Protein AF-0000000078663265 (afdb_homodimer)

Radius of gyration: 20.55 Å; Cα contacts (8 Å, |Δi|>4): 655; chains: 2; bounding box: 45×53×50 Å

Foldseek 3Di:
DKEKEEDLLDLLSLLLQLLCVVLVHDYYYDYEADVRHDDPVRCVLPVVRDDIWMDDPPDIDDDSLVSQVVCCVPRNVVQADPDPVLRVQLVVLVVVLVVLCVLQVQLLCCCQVVVDACVDPSNVRSLVSNQVVVLVVLVVLVVAVASSGPDHHSSRRSVLLVLLVNVPGRYDHDDRPSSVNSNVVQCVDPSCVVRRNDRSD/DKEKEEDLLDLLSLLLQLLCVVLVHDYHYDYEADVRHDDPVRCVLPVVRDDIWMDDPVDIDDDSLVSQVVCCVPRNVVQADPDPVLRVQLVVLVVVLVVLCVLQVQLLCCCQVVVDACVDPSNVRSLVSNQVVVLVVLVVLVVAVASSGPDHHSSRRSVLLVLLVNVPGRYDHDDRPSSVNSNVVQCVDPSCVVRRNDRSD

Secondary structure (DSSP, 8-state):
-EEEES-TTSHHHHHHHHHHHHTT--EEEE--SGGG---HHHHHH-TT--S-EEEETTEEEE-HHHHHHHHHHHH-GGGS-SSHHHHHHHHHHHHHHHHHHHHHHHHHIIIIIH---TTSHHHHHHHHHHHHHHHHHHHHHTT-SBTTBSS--GGGHHHHHHHHHHHHSSS-----HHHHHHHHHHHTSHHHHHHTSS---/-EEEES-TTSHHHHHHHHHHHHTT--EEEE--SGGG---HHHHHH-TT--S-EEEETTEEEE-HHHHHHHHHHHH-GGGS-SSHHHHHHHHHHHHHHHHHHHHHHHHHIIIIIH---TTSHHHHHHHHHHHHHHHHHHHHHTT-SBTTBSS--GGGHHHHHHHHHHHHSSS-----HHHHHHHHHHHTSHHHHHHTSS---

pLDDT: mean 98.06, std 1.25, range [90.88, 98.94]

Sequence (402 aa):
MITLWGRLNSHNVKKVAWALIEMDLPHQRRDIGGQFGYTTDYLAKNPNRMVPMIEEGELALWESNAILRYLADRHAPAFRSDDPVVRAQGDKWMDWQFHFADAQRDAFLGCVRHGKDASDPAVATSATAAAGMMAILDEELARRPWLSGDRFGIADIPMGVYAHTYHSLPIERPDLPHLADWYARLRTRPGYASQVMIPLIMITLWGRLNSHNVKKVAWALIEMDLPHQRRDIGGQFGYTTDYLAKNPNRMVPMIEEGELALWESNAILRYLADRHAPAFRSDDPVVRAQGDKWMDWQFHFADAQRDAFLGCVRHGKDASDPAVATSATAAAGMMAILDEELARRPWLSGDRFGIADIPMGVYAHTYHSLPIERPDLPHLADWYARLRTRPGYASQVMIPLI

Nearest PDB structures (foldseek):
  6nv6-assembly4_D  TM=9.243E-01  e=5.736E-18  Xanthomonas citri pv. citri str. 306
  6nxv-assembly3_C  TM=9.144E-01  e=7.898E-18  Xanthomonas citri pv. citri str. 306
  7dw2-assembly1_A  TM=8.021E-01  e=1.158E-08  Salix babylonica
  5g5e-assembly1_A  TM=7.708E-01  e=3.989E-09  Mangifera indica
  1oyj-assembly2_D  TM=8.345E-01  e=4.390E-08  Oryza sativa

Organism: Novosphingobium aromaticivorans (strain ATCC 700278 / DSM 12444 / CCUG 56034 / CIP 105152 / NBRC 16084 / F199) (NCBI:txid279238)

Structure (mmCIF, N/CA/C/O backbone):
data_AF-0000000078663265-model_v1
#
loop_
_entity.id
_entity.type
_entity.pdbx_description
1 polymer 'Glutathione S-transferase-like protein'
#
loop_
_atom_site.group_PDB
_atom_site.id
_atom_site.type_symbol
_atom_site.label_atom_id
_atom_site.label_alt_id
_atom_site.label_comp_id
_atom_site.label_asym_id
_atom_site.label_entity_id
_atom_site.label_seq_id
_atom_site.pdbx_PDB_ins_code
_atom_site.Cartn_x
_atom_site.Cartn_y
_atom_site.Cartn_z
_atom_site.occupancy
_atom_site.B_iso_or_equiv
_atom_site.auth_seq_id
_atom_site.auth_comp_id
_atom_site.auth_asym_id
_atom_site.auth_atom_id
_atom_site.pdbx_PDB_model_num
ATOM 1 N N . MET A 1 1 ? -18.688 -0.278 -19.547 1 93.25 1 MET A N 1
ATOM 2 C CA . MET A 1 1 ? -17.656 -1.245 -19.906 1 93.25 1 MET A CA 1
ATOM 3 C C . MET A 1 1 ? -16.312 -0.883 -19.25 1 93.25 1 MET A C 1
ATOM 5 O O . MET A 1 1 ? -15.961 0.293 -19.172 1 93.25 1 MET A O 1
ATOM 9 N N . ILE A 1 2 ? -15.625 -1.828 -18.672 1 98.69 2 ILE A N 1
ATOM 10 C CA . ILE A 1 2 ? -14.352 -1.598 -18 1 98.69 2 ILE A CA 1
ATOM 11 C C . ILE A 1 2 ? -13.203 -1.732 -19 1 98.69 2 ILE A C 1
ATOM 13 O O . ILE A 1 2 ? -13.164 -2.688 -19.781 1 98.69 2 ILE A O 1
ATOM 17 N N . THR A 1 3 ? -12.328 -0.708 -19.016 1 98.88 3 THR A N 1
ATOM 18 C CA . THR A 1 3 ? -11.07 -0.782 -19.75 1 98.88 3 THR A CA 1
ATOM 19 C C . THR A 1 3 ? -9.891 -0.881 -18.797 1 98.88 3 THR A C 1
ATOM 21 O O . THR A 1 3 ? -9.75 -0.053 -17.891 1 98.88 3 THR A O 1
ATOM 24 N N . LEU A 1 4 ? -9.109 -1.906 -18.969 1 98.94 4 LEU A N 1
ATOM 25 C CA . LEU A 1 4 ? -7.863 -2.066 -18.219 1 98.94 4 LEU A CA 1
ATOM 26 C C . LEU A 1 4 ? -6.668 -1.645 -19.062 1 98.94 4 LEU A C 1
ATOM 28 O O . LEU A 1 4 ? -6.402 -2.24 -20.109 1 98.94 4 LEU A O 1
ATOM 32 N N . TRP A 1 5 ? -5.957 -0.639 -18.609 1 98.94 5 TRP A N 1
ATOM 33 C CA . TRP A 1 5 ? -4.766 -0.152 -19.281 1 98.94 5 TRP A CA 1
ATOM 34 C C . TRP A 1 5 ? -3.502 -0.721 -18.641 1 98.94 5 TRP A C 1
ATOM 36 O O . TRP A 1 5 ? -3.293 -0.581 -17.438 1 98.94 5 TRP A O 1
ATOM 46 N N . GLY A 1 6 ? -2.654 -1.387 -19.453 1 98.75 6 GLY A N 1
ATOM 47 C CA . GLY A 1 6 ? -1.361 -1.847 -18.969 1 98.75 6 GLY A CA 1
ATOM 48 C C . GLY A 1 6 ? -0.852 -3.07 -19.719 1 98.75 6 GLY A C 1
ATOM 49 O O . GLY A 1 6 ? -1.641 -3.908 -20.156 1 98.75 6 GLY A O 1
ATOM 50 N N . ARG A 1 7 ? 0.426 -3.158 -19.797 1 98.44 7 ARG A N 1
ATOM 51 C CA . ARG A 1 7 ? 1.07 -4.355 -20.328 1 98.44 7 ARG A CA 1
ATOM 52 C C . ARG A 1 7 ? 0.958 -5.52 -19.359 1 98.44 7 ARG A C 1
ATOM 54 O O . ARG A 1 7 ? 1.207 -5.355 -18.156 1 98.44 7 ARG A O 1
ATOM 61 N N . LEU A 1 8 ? 0.686 -6.699 -19.828 1 98.12 8 LEU A N 1
ATOM 62 C CA . LEU A 1 8 ? 0.284 -7.809 -18.969 1 98.12 8 LEU A CA 1
ATOM 63 C C . LEU A 1 8 ? 1.487 -8.391 -18.234 1 98.12 8 LEU A C 1
ATOM 65 O O . LEU A 1 8 ? 1.328 -9.109 -17.25 1 98.12 8 LEU A O 1
ATOM 69 N N . ASN A 1 9 ? 2.729 -8.164 -18.656 1 97 9 ASN A N 1
ATOM 70 C CA . ASN A 1 9 ? 3.881 -8.695 -17.938 1 97 9 ASN A CA 1
ATOM 71 C C . ASN A 1 9 ? 4.215 -7.859 -16.703 1 97 9 ASN A C 1
ATOM 73 O O . ASN A 1 9 ? 5.246 -8.07 -16.062 1 97 9 ASN A O 1
ATOM 77 N N . SER A 1 10 ? 3.373 -6.891 -16.438 1 98 10 SER A N 1
ATOM 78 C CA . SER A 1 10 ? 3.453 -6.121 -15.195 1 98 10 SER A CA 1
ATOM 79 C C . SER A 1 10 ? 2.75 -6.844 -14.055 1 98 10 SER A C 1
ATOM 81 O O . SER A 1 10 ? 1.592 -7.246 -14.188 1 98 10 SER A O 1
ATOM 83 N N . HIS A 1 11 ? 3.42 -6.98 -12.93 1 98.69 11 HIS A N 1
ATOM 84 C CA . HIS A 1 11 ? 2.799 -7.582 -11.75 1 98.69 11 HIS A CA 1
ATOM 85 C C . HIS A 1 11 ? 1.485 -6.891 -11.406 1 98.69 11 HIS A C 1
ATOM 87 O O . HIS A 1 11 ? 0.481 -7.555 -11.133 1 98.69 11 HIS A O 1
ATOM 93 N N . ASN A 1 12 ? 1.512 -5.57 -11.484 1 98.81 12 ASN A N 1
ATOM 94 C CA . ASN A 1 12 ? 0.362 -4.797 -11.023 1 98.81 12 ASN A CA 1
ATOM 95 C C . ASN A 1 12 ? -0.788 -4.852 -12.023 1 98.81 12 ASN A C 1
ATOM 97 O O . ASN A 1 12 ? -1.957 -4.785 -11.641 1 98.81 12 ASN A O 1
ATOM 101 N N . VAL A 1 13 ? -0.476 -5 -13.266 1 98.94 13 VAL A N 1
ATOM 102 C CA . VAL A 1 13 ? -1.523 -5.203 -14.266 1 98.94 13 VAL A CA 1
ATOM 103 C C . VAL A 1 13 ? -2.113 -6.602 -14.117 1 98.94 13 VAL A C 1
ATOM 105 O O . VAL A 1 13 ? -3.328 -6.785 -14.219 1 98.94 13 VAL A O 1
ATOM 108 N N . LYS A 1 14 ? -1.309 -7.605 -13.836 1 98.94 14 LYS A N 1
ATOM 109 C CA . LYS A 1 14 ? -1.768 -8.977 -13.641 1 98.94 14 LYS A CA 1
ATOM 110 C C . LYS A 1 14 ? -2.799 -9.055 -12.516 1 98.94 14 LYS A C 1
ATOM 112 O O . LYS A 1 14 ? -3.768 -9.812 -12.609 1 98.94 14 LYS A O 1
ATOM 117 N N . LYS A 1 15 ? -2.605 -8.305 -11.438 1 98.94 15 LYS A N 1
ATOM 118 C CA . LYS A 1 15 ? -3.562 -8.297 -10.336 1 98.94 15 LYS A CA 1
ATOM 119 C C . LYS A 1 15 ? -4.973 -8 -10.844 1 98.94 15 LYS A C 1
ATOM 121 O O . LYS A 1 15 ? -5.91 -8.75 -10.555 1 98.94 15 LYS A O 1
ATOM 126 N N . VAL A 1 16 ? -5.051 -6.949 -11.586 1 98.94 16 VAL A N 1
ATOM 127 C CA . VAL A 1 16 ? -6.352 -6.441 -12.016 1 98.94 16 VAL A CA 1
ATOM 128 C C . VAL A 1 16 ? -6.922 -7.34 -13.109 1 98.94 16 VAL A C 1
ATOM 130 O O . VAL A 1 16 ? -8.109 -7.68 -13.086 1 98.94 16 VAL A O 1
ATOM 133 N N . ALA A 1 17 ? -6.078 -7.734 -14.023 1 98.94 17 ALA A N 1
ATOM 134 C CA . ALA A 1 17 ? -6.516 -8.617 -15.102 1 98.94 17 ALA A CA 1
ATOM 135 C C . ALA A 1 17 ? -7.082 -9.922 -14.547 1 98.94 17 ALA A C 1
ATOM 137 O O . ALA A 1 17 ? -8.141 -10.383 -14.977 1 98.94 17 ALA A O 1
ATOM 138 N N . TRP A 1 18 ? -6.359 -10.516 -13.609 1 98.94 18 TRP A N 1
ATOM 139 C CA . TRP A 1 18 ? -6.801 -11.742 -12.961 1 98.94 18 TRP A CA 1
ATOM 140 C C . TRP A 1 18 ? -8.117 -11.531 -12.219 1 98.94 18 TRP A C 1
ATOM 142 O O . TRP A 1 18 ? -9.055 -12.312 -12.367 1 98.94 18 TRP A O 1
ATOM 152 N N . ALA A 1 19 ? -8.258 -10.445 -11.477 1 98.94 19 ALA A N 1
ATOM 153 C CA . ALA A 1 19 ? -9.453 -10.133 -10.695 1 98.94 19 ALA A CA 1
ATOM 154 C C . ALA A 1 19 ? -10.68 -10.023 -11.594 1 98.94 19 ALA A C 1
ATOM 156 O O . ALA A 1 19 ? -11.766 -10.5 -11.242 1 98.94 19 ALA A O 1
ATOM 157 N N . LEU A 1 20 ? -10.5 -9.375 -12.711 1 98.94 20 LEU A N 1
ATOM 158 C CA . LEU A 1 20 ? -11.617 -9.156 -13.617 1 98.94 20 LEU A CA 1
ATOM 159 C C . LEU A 1 20 ? -12.18 -10.484 -14.117 1 98.94 20 LEU A C 1
ATOM 161 O O . LEU A 1 20 ? -13.391 -10.625 -14.281 1 98.94 20 LEU A O 1
ATOM 165 N N . ILE A 1 21 ? -11.297 -11.43 -14.336 1 98.88 21 ILE A N 1
ATOM 166 C CA . ILE A 1 21 ? -11.742 -12.75 -14.766 1 98.88 21 ILE A CA 1
ATOM 167 C C . ILE A 1 21 ? -12.445 -13.461 -13.609 1 98.88 21 ILE A C 1
ATOM 169 O O . ILE A 1 21 ? -13.547 -13.992 -13.781 1 98.88 21 ILE A O 1
ATOM 173 N N . GLU A 1 22 ? -11.828 -13.469 -12.414 1 98.88 22 GLU A N 1
ATOM 174 C CA . GLU A 1 22 ? -12.422 -14.102 -11.242 1 98.88 22 GLU A CA 1
ATOM 175 C C . GLU A 1 22 ? -13.828 -13.57 -10.977 1 98.88 22 GLU A C 1
ATOM 177 O O . GLU A 1 22 ? -14.719 -14.32 -10.562 1 98.88 22 GLU A O 1
ATOM 182 N N . MET A 1 23 ? -14 -12.289 -11.242 1 98.75 23 MET A N 1
ATOM 183 C CA . MET A 1 23 ? -15.25 -11.609 -10.898 1 98.75 23 MET A CA 1
ATOM 184 C C . MET A 1 23 ? -16.234 -11.656 -12.062 1 98.75 23 MET A C 1
ATOM 186 O O . MET A 1 23 ? -17.328 -11.109 -11.977 1 98.75 23 MET A O 1
ATOM 190 N N . ASP A 1 24 ? -15.844 -12.266 -13.156 1 98.44 24 ASP A N 1
ATOM 191 C CA . AS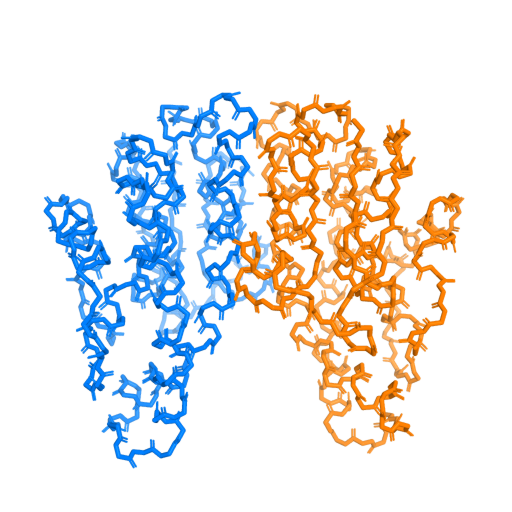P A 1 24 ? -16.656 -12.383 -14.359 1 98.44 24 ASP A CA 1
ATOM 192 C C . ASP A 1 24 ? -17.141 -11.016 -14.844 1 98.44 24 ASP A C 1
ATOM 194 O O . ASP A 1 24 ? -18.328 -10.82 -15.094 1 98.44 24 ASP A O 1
ATOM 198 N N . LEU A 1 25 ? -16.25 -10.078 -14.883 1 98.69 25 LEU A N 1
ATOM 199 C CA . LEU A 1 25 ? -16.562 -8.727 -15.336 1 98.69 25 LEU A CA 1
ATOM 200 C C . LEU A 1 25 ? -16.094 -8.508 -16.766 1 98.69 25 LEU A C 1
ATOM 202 O O . LEU A 1 25 ? -14.898 -8.594 -17.062 1 98.69 25 LEU A O 1
ATOM 206 N N . PRO A 1 26 ? -17.047 -8.273 -17.672 1 98.44 26 PRO A N 1
ATOM 207 C CA . PRO A 1 26 ? -16.625 -7.941 -19.031 1 98.44 26 PRO A CA 1
ATOM 208 C C . PRO A 1 26 ? -15.672 -6.746 -19.078 1 98.44 26 PRO A C 1
ATOM 210 O O . PRO A 1 26 ? -15.883 -5.758 -18.375 1 98.44 26 PRO A O 1
ATOM 213 N N . HIS A 1 27 ? -14.594 -6.895 -19.875 1 98.75 27 HIS A N 1
ATOM 214 C CA . HIS A 1 27 ? -13.586 -5.844 -19.953 1 98.75 27 HIS A CA 1
ATOM 215 C C . HIS A 1 27 ? -12.766 -5.949 -21.234 1 98.75 27 HIS A C 1
ATOM 217 O O . HIS A 1 27 ? -12.812 -6.973 -21.922 1 98.75 27 HIS A O 1
ATOM 223 N N . GLN A 1 28 ? -12.156 -4.895 -21.516 1 98.5 28 GLN A N 1
ATOM 224 C CA . GLN A 1 28 ? -11.117 -4.871 -22.531 1 98.5 28 GLN A CA 1
ATOM 225 C C . GLN A 1 28 ? -9.781 -4.414 -21.953 1 98.5 28 GLN A C 1
ATOM 227 O O . GLN A 1 28 ? -9.734 -3.521 -21.109 1 98.5 28 GLN A O 1
ATOM 232 N N . ARG A 1 29 ? -8.75 -5.008 -22.453 1 98.5 29 ARG A N 1
ATOM 233 C CA . ARG A 1 29 ? -7.418 -4.582 -22.031 1 98.5 29 ARG A CA 1
ATOM 234 C C . ARG A 1 29 ? -6.684 -3.881 -23.172 1 98.5 29 ARG A C 1
ATOM 236 O O . ARG A 1 29 ? -6.723 -4.336 -24.312 1 98.5 29 ARG A O 1
ATOM 243 N N . ARG A 1 30 ? -6.035 -2.791 -22.828 1 98.62 30 ARG A N 1
ATOM 244 C CA . ARG A 1 30 ? -5.211 -2.039 -23.781 1 98.62 30 ARG A CA 1
ATOM 245 C C . ARG A 1 30 ? -3.775 -1.925 -23.266 1 98.62 30 ARG A C 1
ATOM 247 O O . ARG A 1 30 ? -3.539 -1.465 -22.156 1 98.62 30 ARG A O 1
ATOM 254 N N . ASP A 1 31 ? -2.848 -2.271 -24.203 1 98.56 31 ASP A N 1
ATOM 255 C CA . ASP A 1 31 ? -1.438 -2.238 -23.812 1 98.56 31 ASP A CA 1
ATOM 256 C C . ASP A 1 31 ? -0.916 -0.805 -23.766 1 98.56 31 ASP A C 1
ATOM 258 O O . ASP A 1 31 ? -1.12 -0.031 -24.703 1 98.56 31 ASP A O 1
ATOM 262 N N . ILE A 1 32 ? -0.205 -0.482 -22.734 1 98.62 32 ILE A N 1
ATOM 263 C CA . ILE A 1 32 ? 0.499 0.782 -22.562 1 98.62 32 ILE A CA 1
ATOM 264 C C . ILE A 1 32 ? 1.641 0.6 -21.562 1 98.62 32 ILE A C 1
ATOM 266 O O . ILE A 1 32 ? 1.706 -0.415 -20.859 1 98.62 32 ILE A O 1
ATOM 270 N N . GLY A 1 33 ? 2.66 1.493 -21.656 1 97.62 33 GLY A N 1
ATOM 271 C CA . GLY A 1 33 ? 3.807 1.422 -20.766 1 97.62 33 GLY A CA 1
ATOM 272 C C . GLY A 1 33 ? 4.922 0.544 -21.297 1 97.62 33 GLY A C 1
ATOM 273 O O . GLY A 1 33 ? 4.684 -0.346 -22.109 1 97.62 33 GLY A O 1
ATOM 274 N N . GLY A 1 34 ? 6.07 0.699 -20.719 1 95.75 34 GLY A N 1
ATOM 275 C CA . GLY A 1 34 ? 7.207 -0.057 -21.219 1 95.75 34 GLY A CA 1
ATOM 276 C C . GLY A 1 34 ? 7.441 0.122 -22.703 1 95.75 34 GLY A C 1
ATOM 277 O O . GLY A 1 34 ? 7.535 1.251 -23.188 1 95.75 34 GLY A O 1
ATOM 278 N N . GLN A 1 35 ? 7.402 -0.965 -23.359 1 95.81 35 GLN A N 1
ATOM 279 C CA . GLN A 1 35 ? 7.707 -0.95 -24.797 1 95.81 35 GLN A CA 1
ATOM 280 C C . GLN A 1 35 ? 6.609 -0.246 -25.578 1 95.81 35 GLN A C 1
ATOM 282 O O . GLN A 1 35 ? 6.828 0.181 -26.719 1 95.81 35 GLN A O 1
ATOM 287 N N . PHE A 1 36 ? 5.473 -0.062 -25 1 98.12 36 PHE A N 1
ATOM 288 C CA . PHE A 1 36 ? 4.332 0.497 -25.719 1 98.12 36 PHE A CA 1
ATOM 289 C C . PHE A 1 36 ? 4.281 2.012 -25.562 1 98.12 36 PHE A C 1
ATOM 291 O O . PHE A 1 36 ? 3.533 2.691 -26.266 1 98.12 36 PHE A O 1
ATOM 298 N N . GLY A 1 37 ? 5.074 2.514 -24.609 1 98.12 37 GLY A N 1
ATOM 299 C CA . GLY A 1 37 ? 5.07 3.945 -24.344 1 98.12 37 GLY A CA 1
ATOM 300 C C . GLY A 1 37 ? 3.805 4.426 -23.672 1 98.12 37 GLY A C 1
ATOM 301 O O . GLY A 1 37 ? 3.01 3.619 -23.188 1 98.12 37 GLY A O 1
ATOM 302 N N . TYR A 1 38 ? 3.684 5.754 -23.5 1 98.31 38 TYR A N 1
ATOM 303 C CA . TYR A 1 38 ? 2.525 6.418 -22.922 1 98.31 38 TYR A CA 1
ATOM 304 C C . TYR A 1 38 ? 1.972 7.484 -23.859 1 98.31 38 TYR A C 1
ATOM 306 O O . TYR A 1 38 ? 2.734 8.211 -24.5 1 98.31 38 TYR A O 1
ATOM 314 N N . THR A 1 39 ? 0.699 7.57 -23.953 1 98.19 39 THR A N 1
ATOM 315 C CA . THR A 1 39 ? 0.067 8.641 -24.719 1 98.19 39 THR A CA 1
ATOM 316 C C . THR A 1 39 ? -0.229 9.844 -23.828 1 98.19 39 THR A C 1
ATOM 318 O O . THR A 1 39 ? -0.334 9.703 -22.609 1 98.19 39 THR A O 1
ATOM 321 N N . THR A 1 40 ? -0.427 10.969 -24.422 1 97.88 40 THR A N 1
ATOM 322 C CA . THR A 1 40 ? -0.78 12.18 -23.703 1 97.88 40 THR A CA 1
ATOM 323 C C . THR A 1 40 ? -2.115 12.016 -22.984 1 97.88 40 THR A C 1
ATOM 325 O O . THR A 1 40 ? -2.277 12.461 -21.844 1 97.88 40 THR A O 1
ATOM 328 N N . ASP A 1 41 ? -2.998 11.359 -23.594 1 97.81 41 ASP A N 1
ATOM 329 C CA . ASP A 1 41 ? -4.316 11.125 -23.016 1 97.81 41 ASP A CA 1
ATOM 330 C C . ASP A 1 41 ? -4.215 10.25 -21.766 1 97.81 41 ASP A C 1
ATOM 332 O O . ASP A 1 41 ? -4.871 10.523 -20.75 1 97.81 41 ASP A O 1
ATOM 336 N N . TYR A 1 42 ? -3.391 9.18 -21.797 1 98.38 42 TYR A N 1
ATOM 337 C CA . TYR A 1 42 ? -3.184 8.312 -20.641 1 98.38 42 TYR A CA 1
ATOM 338 C C . TYR A 1 42 ? -2.564 9.094 -19.484 1 98.38 42 TYR A C 1
ATOM 340 O O . TYR A 1 42 ? -3.02 8.984 -18.344 1 98.38 42 TYR A O 1
ATOM 348 N N . LEU A 1 43 ? -1.632 9.961 -19.844 1 98.06 43 LEU A N 1
ATOM 349 C CA . LEU A 1 43 ? -0.869 10.656 -18.812 1 98.06 43 LEU A CA 1
ATOM 350 C C . LEU A 1 43 ? -1.695 11.781 -18.188 1 98.06 43 LEU A C 1
ATOM 352 O O . LEU A 1 43 ? -1.431 12.195 -17.047 1 98.06 43 LEU A O 1
ATOM 356 N N . ALA A 1 44 ? -2.734 12.281 -18.859 1 97.5 44 ALA A N 1
ATOM 357 C CA . ALA A 1 44 ? -3.66 13.258 -18.297 1 97.5 44 ALA A CA 1
ATOM 358 C C . ALA A 1 44 ? -4.492 12.633 -17.172 1 97.5 44 ALA A C 1
ATOM 360 O O . ALA A 1 44 ? -4.871 13.312 -16.219 1 97.5 44 ALA A O 1
ATOM 361 N N . LYS A 1 45 ? -4.691 11.305 -17.281 1 97.94 45 LYS A N 1
ATOM 362 C CA . LYS A 1 45 ? -5.523 10.594 -16.312 1 97.94 45 LYS A CA 1
ATOM 363 C C . LYS A 1 45 ? -4.672 9.938 -15.227 1 97.94 45 LYS A C 1
ATOM 365 O O . LYS A 1 45 ? -5.121 9.789 -14.086 1 97.94 45 LYS A O 1
ATOM 370 N N . ASN A 1 46 ? -3.484 9.562 -15.609 1 98.44 46 ASN A N 1
ATOM 371 C CA . ASN A 1 46 ? -2.516 8.977 -14.688 1 98.44 46 ASN A CA 1
ATOM 372 C C . ASN A 1 46 ? -1.145 9.633 -14.828 1 98.44 46 ASN A C 1
ATOM 374 O O . ASN A 1 46 ? -0.265 9.102 -15.508 1 98.44 46 ASN A O 1
ATOM 378 N N . PRO A 1 47 ? -0.938 10.656 -14.078 1 98 47 PRO A N 1
ATOM 379 C CA . PRO A 1 47 ? 0.287 11.445 -14.234 1 98 47 PRO A CA 1
ATOM 380 C C . PRO A 1 47 ? 1.512 10.75 -13.641 1 98 47 PRO A C 1
ATOM 382 O O . PRO A 1 47 ? 2.629 11.266 -13.75 1 98 47 PRO A O 1
ATOM 385 N N . ASN A 1 48 ? 1.355 9.57 -13.062 1 98.12 48 ASN A N 1
ATOM 386 C CA . ASN A 1 48 ? 2.465 8.852 -12.445 1 98.12 48 ASN A CA 1
ATOM 387 C C . ASN A 1 48 ? 3.346 8.172 -13.484 1 98.12 48 ASN A C 1
ATOM 389 O O . ASN A 1 48 ? 4.461 7.75 -13.18 1 98.12 48 ASN A O 1
ATOM 393 N N . ARG A 1 49 ? 2.822 8.047 -14.727 1 97.69 49 ARG A N 1
ATOM 394 C CA . ARG A 1 49 ? 3.498 7.312 -15.789 1 97.69 49 ARG A CA 1
ATOM 395 C C . ARG A 1 49 ? 3.764 5.867 -15.383 1 97.69 49 ARG A C 1
ATOM 397 O O . ARG A 1 49 ? 4.891 5.379 -15.5 1 97.69 49 ARG A O 1
ATOM 404 N N . MET A 1 50 ? 2.717 5.195 -14.844 1 98.31 50 MET A N 1
ATOM 405 C CA . MET A 1 50 ? 2.738 3.807 -14.398 1 98.31 50 MET A CA 1
ATOM 406 C C . MET A 1 50 ? 1.475 3.074 -14.836 1 98.31 50 MET A C 1
ATOM 408 O O . MET A 1 50 ? 0.548 3.689 -15.367 1 98.31 50 MET A O 1
ATOM 412 N N . VAL A 1 51 ? 1.47 1.842 -14.75 1 98.75 51 VAL A N 1
ATOM 413 C CA . VAL A 1 51 ? 0.328 0.964 -14.992 1 98.75 51 VAL A CA 1
ATOM 414 C C . VAL A 1 51 ? 0.061 0.118 -13.75 1 98.75 51 VAL A C 1
ATOM 416 O O . VAL A 1 51 ? 0.963 -0.109 -12.938 1 98.75 51 VAL A O 1
ATOM 419 N N . PRO A 1 52 ? -1.191 -0.275 -13.523 1 98.88 52 PRO A N 1
ATOM 420 C CA . PRO A 1 52 ? -2.385 -0.193 -14.367 1 98.88 52 PRO A CA 1
ATOM 421 C C . PRO A 1 52 ? -3.203 1.07 -14.109 1 98.88 52 PRO A C 1
ATOM 423 O O . PRO A 1 52 ? -2.939 1.797 -13.148 1 98.88 52 PRO A O 1
ATOM 426 N N . MET A 1 53 ? -4.141 1.308 -14.945 1 98.94 53 MET A N 1
ATOM 427 C CA . MET A 1 53 ? -5.301 2.176 -14.75 1 98.94 53 MET A CA 1
ATOM 428 C C . MET A 1 53 ? -6.562 1.532 -15.312 1 98.94 53 MET A C 1
ATOM 430 O O . MET A 1 53 ? -6.516 0.859 -16.344 1 98.94 53 MET A O 1
ATOM 434 N N . ILE A 1 54 ? -7.699 1.689 -14.641 1 98.94 54 ILE A N 1
ATOM 435 C CA . ILE A 1 54 ? -8.953 1.3 -15.273 1 98.94 54 ILE A CA 1
ATOM 436 C C . ILE A 1 54 ? -9.781 2.543 -15.586 1 98.94 54 ILE A C 1
ATOM 438 O O . ILE A 1 54 ? -9.641 3.572 -14.914 1 98.94 54 ILE A O 1
ATOM 442 N N . GLU A 1 55 ? -10.57 2.441 -16.578 1 98.81 55 GLU A N 1
ATOM 443 C CA . GLU A 1 55 ? -11.641 3.396 -16.875 1 98.81 55 GLU A CA 1
ATOM 444 C C . GLU A 1 55 ? -13.008 2.719 -16.859 1 98.81 55 GLU A C 1
ATOM 446 O O . GLU A 1 55 ? -13.164 1.614 -17.375 1 98.81 55 GLU A O 1
ATOM 451 N N . GLU A 1 56 ? -13.938 3.271 -16.234 1 98.31 56 GLU A N 1
ATOM 452 C CA . GLU A 1 56 ? -15.344 2.883 -16.219 1 98.31 56 GLU A CA 1
ATOM 453 C C . GLU A 1 56 ? -16.25 4.109 -16.188 1 98.31 56 GLU A C 1
ATOM 455 O O . GLU A 1 56 ? -16.406 4.746 -15.141 1 98.31 56 GLU A O 1
ATOM 460 N N . GLY A 1 57 ? -16.891 4.441 -17.266 1 96.19 57 GLY A N 1
ATOM 461 C CA . GLY A 1 57 ? -17.594 5.719 -17.344 1 96.19 57 GLY A CA 1
ATOM 462 C C . GLY A 1 57 ? -16.656 6.91 -17.172 1 96.19 57 GLY A C 1
ATOM 463 O O . GLY A 1 57 ? -15.672 7.039 -17.891 1 96.19 57 GLY A O 1
ATOM 464 N N . GLU A 1 58 ? -16.953 7.707 -16.188 1 95.12 58 GLU A N 1
ATOM 465 C CA . GLU A 1 58 ? -16.141 8.898 -15.953 1 95.12 58 GLU A CA 1
ATOM 466 C C . GLU A 1 58 ? -15 8.602 -14.992 1 95.12 58 GLU A C 1
ATOM 468 O O . GLU A 1 58 ? -14.125 9.453 -14.773 1 95.12 58 GLU A O 1
ATOM 473 N N . LEU A 1 59 ? -14.977 7.398 -14.484 1 97.5 59 LEU A N 1
ATOM 474 C CA . LEU A 1 59 ? -13.953 7.039 -13.508 1 97.5 59 LEU A CA 1
ATOM 475 C C . LEU A 1 59 ? -12.664 6.621 -14.203 1 97.5 59 LEU A C 1
ATOM 477 O O . LEU A 1 59 ? -12.68 5.766 -15.086 1 97.5 59 LEU A O 1
ATOM 481 N N . ALA A 1 60 ? -11.555 7.227 -13.891 1 98.56 60 ALA A N 1
ATOM 482 C CA . ALA A 1 60 ? -10.195 6.762 -14.125 1 98.56 60 ALA A CA 1
ATOM 483 C C . ALA A 1 60 ? -9.477 6.465 -12.812 1 98.56 60 ALA A C 1
ATOM 485 O O . ALA A 1 60 ? -9.359 7.34 -11.953 1 98.56 60 ALA A O 1
ATOM 486 N N . LEU A 1 61 ? -9.07 5.262 -12.664 1 98.81 61 LEU A N 1
ATOM 487 C CA . LEU A 1 61 ? -8.555 4.844 -11.367 1 98.81 61 LEU A CA 1
ATOM 488 C C . LEU A 1 61 ? -7.234 4.09 -11.523 1 98.81 61 LEU A C 1
ATOM 490 O O . LEU A 1 61 ? -7.137 3.162 -12.328 1 98.81 61 LEU A O 1
ATOM 494 N N . TRP A 1 62 ? -6.24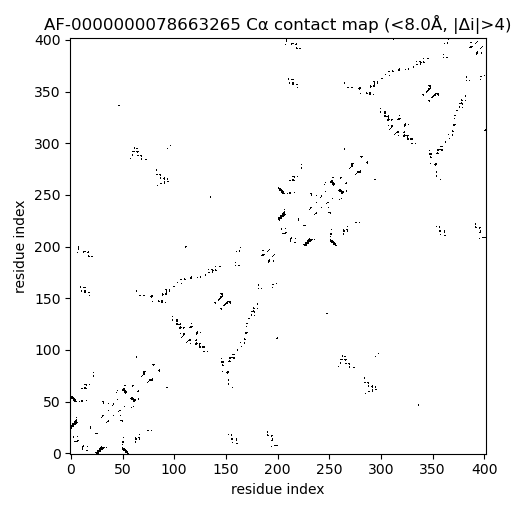6 4.637 -10.852 1 98.69 62 TRP A N 1
ATOM 495 C CA . TRP A 1 62 ? -4.969 3.943 -10.734 1 98.69 62 TRP A CA 1
ATOM 496 C C . TRP A 1 62 ? -4.707 3.518 -9.297 1 98.69 62 TRP A C 1
ATOM 498 O O . TRP A 1 62 ? -5.512 3.797 -8.406 1 98.69 62 TRP A O 1
ATOM 508 N N . GLU A 1 63 ? -3.512 2.818 -9.188 1 98.69 63 GLU A N 1
ATOM 509 C CA . GLU A 1 63 ? -3.105 2.018 -8.039 1 98.69 63 GLU A CA 1
ATOM 510 C C . GLU A 1 63 ? -3.785 0.651 -8.055 1 98.69 63 GLU A C 1
ATOM 512 O O . GLU A 1 63 ? -5 0.555 -7.871 1 98.69 63 GLU A O 1
ATOM 517 N N . SER A 1 64 ? -3.072 -0.402 -8.18 1 98.88 64 SER A N 1
ATOM 518 C CA . SER A 1 64 ? -3.602 -1.731 -8.469 1 98.88 64 SER A CA 1
ATOM 519 C C . SER A 1 64 ? -4.461 -2.244 -7.316 1 98.88 64 SER A C 1
ATOM 521 O O . SER A 1 64 ? -5.562 -2.748 -7.535 1 98.88 64 SER A O 1
ATOM 523 N N . ASN A 1 65 ? -4.023 -2.037 -6.07 1 98.88 65 ASN A N 1
ATOM 524 C CA . ASN A 1 65 ? -4.801 -2.543 -4.945 1 98.88 65 ASN A CA 1
ATOM 525 C C . ASN A 1 65 ? -6.066 -1.721 -4.727 1 98.88 65 ASN A C 1
ATOM 527 O O . ASN A 1 65 ? -7.098 -2.256 -4.309 1 98.88 65 ASN A O 1
ATOM 531 N N . ALA A 1 66 ? -6.016 -0.398 -4.98 1 98.81 66 ALA A N 1
ATOM 532 C CA . ALA A 1 66 ? -7.219 0.429 -4.922 1 98.81 66 ALA A CA 1
ATOM 533 C C . ALA A 1 66 ? -8.234 -0.013 -5.965 1 98.81 66 ALA A C 1
ATOM 535 O O . ALA A 1 66 ? -9.445 -0.029 -5.699 1 98.81 66 ALA A O 1
ATOM 536 N N . ILE A 1 67 ? -7.766 -0.384 -7.133 1 98.94 67 ILE A N 1
ATOM 537 C CA . ILE A 1 67 ? -8.641 -0.877 -8.195 1 98.94 67 ILE A CA 1
ATOM 538 C C . ILE A 1 67 ? -9.32 -2.166 -7.746 1 98.94 67 ILE A C 1
ATOM 540 O O . ILE A 1 67 ? -10.523 -2.34 -7.945 1 98.94 67 ILE A O 1
ATOM 544 N N . LEU A 1 68 ? -8.555 -3.062 -7.125 1 98.94 68 LEU A N 1
ATOM 545 C CA . LEU A 1 68 ? -9.141 -4.309 -6.637 1 98.94 68 LEU A CA 1
ATOM 546 C C . LEU A 1 68 ? -10.258 -4.031 -5.641 1 98.94 68 LEU A C 1
ATOM 548 O O . LEU A 1 68 ? -11.336 -4.633 -5.727 1 98.94 68 LEU A O 1
ATOM 552 N N . ARG A 1 69 ? -10 -3.135 -4.672 1 98.5 69 ARG A N 1
ATOM 553 C CA . ARG A 1 69 ? -11.008 -2.803 -3.672 1 98.5 69 ARG A CA 1
ATOM 554 C C . ARG A 1 69 ? -12.242 -2.186 -4.32 1 98.5 69 ARG A C 1
ATOM 556 O O . ARG A 1 69 ? -13.375 -2.52 -3.961 1 98.5 69 ARG A O 1
ATOM 563 N N . TYR A 1 70 ? -12.07 -1.352 -5.328 1 98.75 70 TYR A N 1
ATOM 564 C CA . TYR A 1 70 ? -13.18 -0.732 -6.047 1 98.75 70 TYR A CA 1
ATOM 565 C C . TYR A 1 70 ? -14.023 -1.784 -6.754 1 98.75 70 TYR A C 1
ATOM 567 O O . TYR A 1 70 ? -15.25 -1.793 -6.621 1 98.75 70 TYR A O 1
ATOM 575 N N . LEU A 1 71 ? -13.383 -2.682 -7.488 1 98.88 71 LEU A N 1
ATOM 576 C CA . LEU A 1 71 ? -14.102 -3.701 -8.242 1 98.88 71 LEU A CA 1
ATOM 577 C C . LEU A 1 71 ? -14.93 -4.582 -7.316 1 98.88 71 LEU A C 1
ATOM 579 O O . LEU A 1 71 ? -16.078 -4.902 -7.621 1 98.88 71 LEU A O 1
ATOM 583 N N . ALA A 1 72 ? -14.336 -4.949 -6.219 1 98.31 72 ALA A N 1
ATOM 584 C CA . ALA A 1 72 ? -15.07 -5.773 -5.262 1 98.31 72 ALA A CA 1
ATOM 585 C C . ALA A 1 72 ? -16.266 -5.012 -4.688 1 98.31 72 ALA A C 1
ATOM 587 O O . ALA A 1 72 ? -17.375 -5.531 -4.66 1 98.31 72 ALA A O 1
ATOM 588 N N . ASP A 1 73 ? -16.031 -3.781 -4.25 1 96.5 73 ASP A N 1
ATOM 589 C CA . ASP A 1 73 ? -17.062 -2.986 -3.588 1 96.5 73 ASP A CA 1
ATOM 590 C C . ASP A 1 73 ? -18.219 -2.695 -4.535 1 96.5 73 ASP A C 1
ATOM 592 O O . ASP A 1 73 ? -19.391 -2.707 -4.121 1 96.5 73 ASP A O 1
ATOM 596 N N . ARG A 1 74 ? -17.922 -2.475 -5.75 1 97.25 74 ARG A N 1
ATOM 597 C CA . ARG A 1 74 ? -18.922 -1.984 -6.688 1 97.25 74 ARG A CA 1
ATOM 598 C C . ARG A 1 74 ? -19.578 -3.139 -7.438 1 97.25 74 ARG A C 1
ATOM 600 O O . ARG A 1 74 ? -20.781 -3.105 -7.699 1 97.25 74 ARG A O 1
ATOM 607 N N . HIS A 1 75 ? -18.797 -4.18 -7.727 1 98.06 75 HIS A N 1
ATOM 608 C CA . HIS A 1 75 ? -19.297 -5.121 -8.719 1 98.06 75 HIS A CA 1
ATOM 609 C C . HIS A 1 75 ? -19.359 -6.539 -8.164 1 98.06 75 HIS A C 1
ATOM 611 O O . HIS A 1 75 ? -20.109 -7.379 -8.656 1 98.06 75 HIS A O 1
ATOM 617 N N . ALA A 1 76 ? -18.578 -6.828 -7.203 1 98.25 76 ALA A N 1
ATOM 618 C CA . ALA A 1 76 ? -18.422 -8.219 -6.785 1 98.25 76 ALA A CA 1
ATOM 619 C C . ALA A 1 76 ? -18.266 -8.32 -5.27 1 98.25 76 ALA A C 1
ATOM 621 O O . ALA A 1 76 ? -17.25 -8.836 -4.781 1 98.25 76 ALA A O 1
ATOM 622 N N . PRO A 1 77 ? -19.281 -7.902 -4.516 1 95.38 77 PRO A N 1
ATOM 623 C CA . PRO A 1 77 ? -19.172 -7.855 -3.057 1 95.38 77 PRO A CA 1
ATOM 624 C C . PRO A 1 77 ? -18.875 -9.219 -2.441 1 95.38 77 PRO A C 1
ATOM 626 O O . PRO A 1 77 ? -18.406 -9.297 -1.305 1 95.38 77 PRO A O 1
ATOM 629 N N . ALA A 1 78 ? -19.031 -10.312 -3.162 1 97 78 ALA A N 1
ATOM 630 C CA . ALA A 1 78 ? -18.766 -11.656 -2.666 1 97 78 ALA A CA 1
ATOM 631 C C . ALA A 1 78 ? -17.266 -11.883 -2.492 1 97 78 ALA A C 1
ATOM 633 O O . ALA A 1 78 ? -16.844 -12.828 -1.822 1 97 78 ALA A O 1
ATOM 634 N N . PHE A 1 79 ? -16.422 -11.023 -3.086 1 98.31 79 PHE A N 1
ATOM 635 C CA . PHE A 1 79 ? -14.977 -11.195 -3.059 1 98.31 79 PHE A CA 1
ATOM 636 C C . PHE A 1 79 ? -14.359 -10.453 -1.876 1 98.31 79 PHE A C 1
ATOM 638 O O . PHE A 1 79 ? -13.141 -10.461 -1.696 1 98.31 79 PHE A O 1
ATOM 645 N N . ARG A 1 80 ? -15.133 -9.797 -1.089 1 96.19 80 ARG A N 1
ATOM 646 C CA . ARG A 1 80 ? -14.68 -9.078 0.096 1 96.19 80 ARG A CA 1
ATOM 647 C C . ARG A 1 80 ? -15.703 -9.18 1.224 1 96.19 80 ARG A C 1
ATOM 649 O O . ARG A 1 80 ? -16.891 -8.945 1.015 1 96.19 80 ARG A O 1
ATOM 656 N N . SER A 1 81 ? -15.297 -9.484 2.414 1 95.12 81 SER A N 1
ATOM 657 C CA . SER A 1 81 ? -16.203 -9.695 3.541 1 95.12 81 SER A CA 1
ATOM 658 C C . SER A 1 81 ? -16.875 -8.391 3.969 1 95.12 81 SER A C 1
ATOM 660 O O . SER A 1 81 ? -16.234 -7.336 3.961 1 95.12 81 SER A O 1
ATOM 662 N N . ASP A 1 82 ? -18.109 -8.508 4.492 1 92.56 82 ASP A N 1
ATOM 663 C CA . ASP A 1 82 ? -18.812 -7.355 5.047 1 92.56 82 ASP A CA 1
ATOM 664 C C . ASP A 1 82 ? -18.438 -7.145 6.516 1 92.56 82 ASP A C 1
ATOM 666 O O . ASP A 1 82 ? -18.734 -6.094 7.09 1 92.56 82 ASP A O 1
ATOM 670 N N . ASP A 1 83 ? -17.828 -8.141 7.109 1 95.31 83 ASP A N 1
ATOM 671 C CA . ASP A 1 83 ? -17.328 -8.016 8.477 1 95.31 83 ASP A CA 1
ATOM 672 C C . ASP A 1 83 ? -16.047 -7.195 8.523 1 95.31 83 ASP A C 1
ATOM 674 O O . ASP A 1 83 ? -15.023 -7.594 7.953 1 95.31 83 ASP A O 1
ATOM 678 N N . PRO A 1 84 ? -16.078 -6.102 9.219 1 95.62 84 PRO A N 1
ATOM 679 C CA . PRO A 1 84 ? -14.914 -5.215 9.195 1 95.62 84 PRO A CA 1
ATOM 680 C C . PRO A 1 84 ? -13.648 -5.891 9.719 1 95.62 84 PRO A C 1
ATOM 682 O O . PRO A 1 84 ? -12.539 -5.566 9.281 1 95.62 84 PRO A O 1
ATOM 685 N N . VAL A 1 85 ? -13.789 -6.816 10.641 1 97 85 VAL A N 1
ATOM 686 C CA . VAL A 1 85 ? -12.633 -7.5 11.203 1 97 85 VAL A CA 1
ATOM 687 C C . VAL A 1 85 ? -12.016 -8.43 10.156 1 97 85 VAL A C 1
ATOM 689 O O . VAL A 1 85 ? -10.805 -8.406 9.938 1 97 85 VAL A O 1
ATOM 692 N N . VAL A 1 86 ? -12.883 -9.242 9.477 1 96.38 86 VAL A N 1
ATOM 693 C CA . VAL A 1 86 ? -12.406 -10.156 8.438 1 96.38 86 VAL A CA 1
ATOM 694 C C . VAL A 1 86 ? -11.812 -9.367 7.281 1 96.38 86 VAL A C 1
ATOM 696 O O . VAL A 1 86 ? -10.75 -9.719 6.762 1 96.38 86 VAL A O 1
ATOM 699 N N . ARG A 1 87 ? -12.422 -8.281 6.934 1 96.69 87 ARG A N 1
ATOM 700 C CA . ARG A 1 87 ? -11.953 -7.422 5.855 1 96.69 87 ARG A CA 1
ATOM 701 C C . ARG A 1 87 ? -10.578 -6.836 6.18 1 96.69 87 ARG A C 1
ATOM 703 O O . ARG A 1 87 ? -9.695 -6.809 5.328 1 96.69 87 ARG A O 1
ATOM 710 N N . ALA A 1 88 ? -10.414 -6.398 7.359 1 98 88 ALA A N 1
ATOM 711 C CA . ALA A 1 88 ? -9.156 -5.797 7.797 1 98 88 ALA A CA 1
ATOM 712 C C . ALA A 1 88 ? -8.016 -6.809 7.738 1 98 88 ALA A C 1
ATOM 714 O O . ALA A 1 88 ? -6.895 -6.473 7.348 1 98 88 ALA A O 1
ATOM 715 N N . GLN A 1 89 ? -8.32 -8.008 8.102 1 97.62 89 GLN A N 1
ATOM 716 C CA . GLN A 1 89 ? -7.312 -9.055 8.062 1 97.62 89 GLN A CA 1
ATOM 717 C C . GLN A 1 89 ? -6.852 -9.336 6.637 1 97.62 89 GLN A C 1
ATOM 719 O O . GLN A 1 89 ? -5.68 -9.633 6.402 1 97.62 89 GLN A O 1
ATOM 724 N N . GLY A 1 90 ? -7.781 -9.234 5.73 1 98.19 90 GLY A N 1
ATOM 725 C CA . GLY A 1 90 ? -7.426 -9.352 4.328 1 98.19 90 GLY A CA 1
ATOM 726 C C . GLY A 1 90 ? -6.648 -8.164 3.803 1 98.19 90 GLY A C 1
ATOM 727 O O . GLY A 1 90 ? -5.641 -8.328 3.113 1 98.19 90 GLY A O 1
ATOM 728 N N . ASP A 1 91 ? -7.078 -6.957 4.188 1 98.19 91 ASP A N 1
ATOM 729 C CA . ASP A 1 91 ? -6.484 -5.711 3.715 1 98.19 91 ASP A CA 1
ATOM 730 C C . ASP A 1 91 ? -5.016 -5.609 4.121 1 98.19 91 ASP A C 1
ATOM 732 O O . ASP A 1 91 ? -4.199 -5.055 3.381 1 98.19 91 ASP A O 1
ATOM 736 N N . LYS A 1 92 ? -4.684 -6.117 5.285 1 98.44 92 LYS A N 1
ATOM 737 C CA . LYS A 1 92 ? -3.293 -6 5.719 1 98.44 92 LYS A CA 1
ATOM 738 C C . LYS A 1 92 ? -2.363 -6.781 4.797 1 98.44 92 LYS A C 1
ATOM 740 O O . LYS A 1 92 ? -1.243 -6.348 4.52 1 98.44 92 LYS A O 1
ATOM 745 N N . TRP A 1 93 ? -2.861 -7.938 4.258 1 98.81 93 TRP A N 1
ATOM 746 C CA . TRP A 1 93 ? -2.027 -8.734 3.363 1 98.81 93 TRP A CA 1
ATOM 747 C C . TRP A 1 93 ? -1.904 -8.062 1.999 1 98.81 93 TRP A C 1
ATOM 749 O O . TRP A 1 93 ? -0.87 -8.172 1.337 1 98.81 93 TRP A O 1
ATOM 759 N N . MET A 1 94 ? -2.99 -7.336 1.581 1 98.88 94 MET A N 1
ATOM 760 C CA . MET A 1 94 ? -2.895 -6.559 0.349 1 98.88 94 MET A CA 1
ATOM 761 C C . MET A 1 94 ? -1.814 -5.492 0.462 1 98.88 94 MET A C 1
ATOM 763 O O . MET A 1 94 ? -0.988 -5.34 -0.439 1 98.88 94 MET A O 1
ATOM 767 N N . ASP A 1 95 ? -1.81 -4.801 1.59 1 98.69 95 ASP A N 1
ATOM 768 C CA . ASP A 1 95 ? -0.81 -3.756 1.796 1 98.69 95 ASP A CA 1
ATOM 769 C C . ASP A 1 95 ? 0.575 -4.355 2.021 1 98.69 95 ASP A C 1
ATOM 771 O O . ASP A 1 95 ? 1.581 -3.797 1.58 1 98.69 95 ASP A O 1
ATOM 775 N N . TRP A 1 96 ? 0.662 -5.531 2.723 1 98.81 96 TRP A N 1
ATOM 776 C CA . TRP A 1 96 ? 1.896 -6.254 3.016 1 98.81 96 TRP A CA 1
ATOM 777 C C . TRP A 1 96 ? 2.648 -6.59 1.733 1 98.81 96 TRP A C 1
ATOM 779 O O . TRP A 1 96 ? 3.881 -6.609 1.717 1 98.81 96 TRP A O 1
ATOM 789 N N . GLN A 1 97 ? 1.903 -6.758 0.725 1 98.81 97 GLN A N 1
ATOM 790 C CA . GLN A 1 97 ? 2.457 -7.129 -0.572 1 98.81 97 GLN A CA 1
ATOM 791 C C . GLN A 1 97 ? 3.443 -6.078 -1.073 1 98.81 97 GLN A C 1
ATOM 793 O O . GLN A 1 97 ? 4.434 -6.41 -1.73 1 98.81 97 GLN A O 1
ATOM 798 N N . PHE A 1 98 ? 3.246 -4.805 -0.767 1 98.19 98 PHE A N 1
ATOM 799 C CA . PHE A 1 98 ? 4.168 -3.762 -1.202 1 98.19 98 PHE A CA 1
ATOM 800 C C . PHE A 1 98 ? 5.559 -3.994 -0.625 1 98.19 98 PHE A C 1
ATOM 802 O O . PHE A 1 98 ? 6.562 -3.799 -1.314 1 98.19 98 PHE A O 1
ATOM 809 N N . HIS A 1 99 ? 5.598 -4.395 0.634 1 97.75 99 HIS A N 1
ATOM 810 C CA . HIS A 1 99 ? 6.871 -4.711 1.268 1 97.75 99 HIS A CA 1
ATOM 811 C C . HIS A 1 99 ? 7.516 -5.934 0.625 1 97.75 99 HIS A C 1
ATOM 813 O O . HIS A 1 99 ? 8.727 -5.957 0.4 1 97.75 99 HIS A O 1
ATOM 819 N N . PHE A 1 100 ? 6.746 -6.949 0.346 1 98.81 100 PHE A N 1
ATOM 820 C CA . PHE A 1 100 ? 7.277 -8.141 -0.306 1 98.81 100 PHE A CA 1
ATOM 821 C C . PHE A 1 100 ? 7.848 -7.801 -1.679 1 98.81 100 PHE A C 1
ATOM 823 O O . PHE A 1 100 ? 8.883 -8.336 -2.078 1 98.81 100 PHE A O 1
ATOM 830 N N . ALA A 1 101 ? 7.105 -6.961 -2.438 1 98.69 101 ALA A N 1
ATOM 831 C CA . ALA A 1 101 ? 7.57 -6.551 -3.76 1 98.69 101 ALA A CA 1
ATOM 832 C C . ALA A 1 101 ? 8.977 -5.961 -3.686 1 98.69 101 ALA A C 1
ATOM 834 O O . ALA A 1 101 ? 9.82 -6.234 -4.547 1 98.69 101 ALA A O 1
ATOM 835 N N . ASP A 1 102 ? 9.211 -5.188 -2.668 1 97.62 102 ASP A N 1
ATOM 836 C CA . ASP A 1 102 ? 10.531 -4.605 -2.465 1 97.62 102 ASP A CA 1
ATOM 837 C C . ASP A 1 102 ? 11.578 -5.688 -2.203 1 97.62 102 ASP A C 1
ATOM 839 O O . ASP A 1 102 ? 12.688 -5.633 -2.736 1 97.62 102 ASP A O 1
ATOM 843 N N . ALA A 1 103 ? 11.219 -6.637 -1.37 1 98.44 103 ALA A N 1
ATOM 844 C CA . ALA A 1 103 ? 12.125 -7.719 -1.005 1 98.44 103 ALA A CA 1
ATOM 845 C C . ALA A 1 103 ? 12.484 -8.57 -2.221 1 98.44 103 ALA A C 1
ATOM 847 O O . ALA A 1 103 ? 13.617 -9.039 -2.346 1 98.44 103 ALA A O 1
ATOM 848 N N . GLN A 1 104 ? 11.57 -8.773 -3.115 1 98.69 104 GLN A N 1
ATOM 849 C CA . GLN A 1 104 ? 11.742 -9.664 -4.254 1 98.69 104 GLN A CA 1
ATOM 850 C C . GLN A 1 104 ? 12.352 -8.93 -5.445 1 98.69 104 GLN A C 1
ATOM 852 O O . GLN A 1 104 ? 12.773 -9.555 -6.418 1 98.69 104 GLN A O 1
ATOM 857 N N . ARG A 1 105 ? 12.453 -7.66 -5.461 1 98.38 105 ARG A N 1
ATOM 858 C CA . ARG A 1 105 ? 12.703 -6.809 -6.621 1 98.38 105 ARG A CA 1
ATOM 859 C C . ARG A 1 105 ? 14.039 -7.152 -7.27 1 98.38 105 ARG A C 1
ATOM 861 O O . ARG A 1 105 ? 14.102 -7.402 -8.477 1 98.38 105 ARG A O 1
ATOM 868 N N . ASP A 1 106 ? 15.102 -7.203 -6.5 1 98.56 106 ASP A N 1
ATOM 869 C CA . ASP A 1 106 ? 16.422 -7.395 -7.078 1 98.56 106 ASP A CA 1
ATOM 870 C C . ASP A 1 106 ? 16.578 -8.812 -7.629 1 98.56 106 ASP A C 1
ATOM 872 O O . ASP A 1 106 ? 17.281 -9.023 -8.625 1 98.56 106 ASP A O 1
ATOM 876 N N . ALA A 1 107 ? 15.938 -9.758 -6.98 1 98.69 107 ALA A N 1
ATOM 877 C CA . ALA A 1 107 ? 15.945 -11.109 -7.535 1 98.69 107 ALA A CA 1
ATOM 878 C C . ALA A 1 107 ? 15.219 -11.156 -8.875 1 98.69 107 ALA A C 1
ATOM 880 O O . ALA A 1 107 ? 15.688 -11.789 -9.82 1 98.69 107 ALA A O 1
ATOM 881 N N . PHE A 1 108 ? 14.133 -10.43 -8.969 1 98.75 108 PHE A N 1
ATOM 882 C CA . PHE A 1 108 ? 13.352 -10.375 -10.195 1 98.75 108 PHE A CA 1
ATOM 883 C C . PHE A 1 108 ? 14.125 -9.672 -11.305 1 98.75 108 PHE A C 1
ATOM 885 O O . PHE A 1 108 ? 14.297 -10.219 -12.391 1 98.75 108 PHE A O 1
ATOM 892 N N . LEU A 1 109 ? 14.602 -8.5 -11.039 1 98.06 109 LEU A N 1
ATOM 893 C CA . LEU A 1 109 ? 15.32 -7.738 -12.047 1 98.06 109 LEU A CA 1
ATOM 894 C C . LEU A 1 109 ? 16.594 -8.469 -12.484 1 98.06 109 LEU A C 1
ATOM 896 O O . LEU A 1 109 ? 16.875 -8.555 -13.68 1 98.06 109 LEU A O 1
ATOM 900 N N . GLY A 1 110 ? 17.281 -8.984 -11.516 1 98.25 110 GLY A N 1
ATOM 901 C CA . GLY A 1 110 ? 18.516 -9.703 -11.82 1 98.25 110 GLY A CA 1
ATOM 902 C C . GLY A 1 110 ? 18.281 -10.922 -12.695 1 98.25 110 GLY A C 1
ATOM 903 O O . GLY A 1 110 ? 18.953 -11.094 -13.719 1 98.25 110 GLY A O 1
ATOM 904 N N . CYS A 1 111 ? 17.344 -11.695 -12.352 1 98.12 111 CYS A N 1
ATOM 905 C CA . CYS A 1 111 ? 17.109 -12.953 -13.047 1 98.12 111 CYS A CA 1
ATOM 906 C C . CYS A 1 111 ? 16.391 -12.727 -14.375 1 98.12 111 CYS A C 1
ATOM 908 O O . CYS A 1 111 ? 16.781 -13.297 -15.398 1 98.12 111 CYS A O 1
ATOM 910 N N . VAL A 1 112 ? 15.414 -11.859 -14.367 1 97.06 112 VAL A N 1
ATOM 911 C CA . VAL A 1 112 ? 14.5 -11.758 -15.508 1 97.06 112 VAL A CA 1
ATOM 912 C C . VAL A 1 112 ? 15.031 -10.742 -16.5 1 97.06 112 VAL A C 1
ATOM 914 O O . VAL A 1 112 ? 14.953 -10.945 -17.719 1 97.06 112 VAL A O 1
ATOM 917 N N . ARG A 1 113 ? 15.648 -9.711 -16 1 94.38 113 ARG A N 1
ATOM 918 C CA . ARG A 1 113 ? 16.062 -8.633 -16.906 1 94.38 113 ARG A CA 1
ATOM 919 C C . ARG A 1 113 ? 17.547 -8.719 -17.219 1 94.38 113 ARG A C 1
ATOM 921 O O . ARG A 1 113 ? 18 -8.281 -18.281 1 94.38 113 ARG A O 1
ATOM 928 N N . HIS A 1 114 ? 18.281 -9.359 -16.297 1 96.81 114 HIS A N 1
ATOM 929 C CA . HIS A 1 114 ? 19.734 -9.289 -16.469 1 96.81 114 HIS A CA 1
ATOM 930 C C . HIS A 1 114 ? 20.328 -10.688 -16.641 1 96.81 114 HIS A C 1
ATOM 932 O O . HIS A 1 114 ? 21.547 -10.828 -16.766 1 96.81 114 HIS A O 1
ATOM 938 N N . GLY A 1 115 ? 19.531 -11.711 -16.594 1 96.06 115 GLY A N 1
ATOM 939 C CA . GLY A 1 115 ? 19.969 -13.07 -16.859 1 96.06 115 GLY A CA 1
ATOM 940 C C . GLY A 1 115 ? 20.828 -13.641 -15.758 1 96.06 115 GLY A C 1
ATOM 941 O O . GLY A 1 115 ? 21.609 -14.57 -15.992 1 96.06 115 GLY A O 1
ATOM 942 N N . LYS A 1 116 ? 20.781 -13.086 -14.594 1 96.88 116 LYS A N 1
ATOM 943 C CA . LYS A 1 116 ? 21.562 -13.555 -13.445 1 96.88 116 LYS A CA 1
ATOM 944 C C . LYS A 1 116 ? 20.828 -14.672 -12.703 1 96.88 116 LYS A C 1
ATOM 946 O O . LYS A 1 116 ? 19.703 -15.039 -13.078 1 96.88 116 LYS A O 1
ATOM 951 N N . ASP A 1 117 ? 21.531 -15.203 -11.719 1 96.56 117 ASP A N 1
ATOM 952 C CA . ASP A 1 117 ? 20.938 -16.219 -10.852 1 96.56 117 ASP A CA 1
ATOM 953 C C . ASP A 1 117 ? 21.406 -16.031 -9.398 1 96.56 117 ASP A C 1
ATOM 955 O O . ASP A 1 117 ? 21.906 -14.977 -9.031 1 96.56 117 ASP A O 1
ATOM 959 N N . ALA A 1 118 ? 21.234 -17.062 -8.594 1 95 118 ALA A N 1
ATOM 960 C CA . ALA A 1 118 ? 21.438 -16.953 -7.148 1 95 118 ALA A CA 1
ATOM 961 C C . ALA A 1 118 ? 22.922 -16.781 -6.82 1 95 118 ALA A C 1
ATOM 963 O O . ALA A 1 118 ? 23.281 -16.484 -5.68 1 95 118 ALA A O 1
ATOM 964 N N . SER A 1 119 ? 23.703 -16.938 -7.777 1 96.81 119 SER A N 1
ATOM 965 C CA . SER A 1 119 ? 25.125 -16.703 -7.547 1 96.81 119 SER A CA 1
ATOM 966 C C . SER A 1 119 ? 25.438 -15.219 -7.457 1 96.81 119 SER A C 1
ATOM 968 O O . SER A 1 119 ? 26.484 -14.836 -6.938 1 96.81 119 SER A O 1
ATOM 970 N N . ASP A 1 120 ? 24.578 -14.398 -8.039 1 97.75 120 ASP A N 1
ATOM 971 C CA . ASP A 1 120 ? 24.734 -12.953 -7.934 1 97.75 120 ASP A CA 1
ATOM 972 C C . ASP A 1 120 ? 24.375 -12.461 -6.531 1 97.75 120 ASP A C 1
ATOM 974 O O . ASP A 1 120 ? 23.312 -12.781 -6.004 1 97.75 120 ASP A O 1
ATOM 978 N N . PRO A 1 121 ? 25.25 -11.641 -5.918 1 98 121 PRO A N 1
ATOM 979 C CA . PRO A 1 121 ? 25.062 -11.25 -4.52 1 98 121 PRO A CA 1
ATOM 980 C C . PRO A 1 121 ? 23.75 -10.484 -4.301 1 98 121 PRO A C 1
ATOM 982 O O . PRO A 1 121 ? 23.078 -10.672 -3.285 1 98 121 PRO A O 1
ATOM 985 N N . ALA A 1 122 ? 23.406 -9.617 -5.16 1 97.94 122 ALA A N 1
ATOM 986 C CA . ALA A 1 122 ? 22.172 -8.852 -5.031 1 97.94 122 ALA A CA 1
ATOM 987 C C . ALA A 1 122 ? 20.953 -9.758 -5.141 1 97.94 122 ALA A C 1
ATOM 989 O O . ALA A 1 122 ? 19.969 -9.578 -4.41 1 97.94 122 ALA A O 1
ATOM 990 N N . VAL A 1 123 ? 21.016 -10.703 -6.109 1 98.5 123 VAL A N 1
ATOM 991 C CA . VAL A 1 123 ? 19.938 -11.68 -6.266 1 98.5 123 VAL A CA 1
ATOM 992 C C . VAL A 1 123 ? 19.828 -12.531 -5 1 98.5 123 VAL A C 1
ATOM 994 O O . VAL A 1 123 ? 18.734 -12.742 -4.484 1 98.5 123 VAL A O 1
ATOM 997 N N . ALA A 1 124 ? 20.953 -12.945 -4.508 1 98.38 124 ALA A N 1
ATOM 998 C CA . ALA A 1 124 ? 20.969 -13.805 -3.32 1 98.38 124 ALA A CA 1
ATOM 999 C C . ALA A 1 124 ? 20.375 -13.078 -2.115 1 98.38 124 ALA A C 1
ATOM 1001 O O . ALA A 1 124 ? 19.594 -13.656 -1.354 1 98.38 124 ALA A O 1
ATOM 1002 N N . THR A 1 125 ? 20.766 -11.844 -1.883 1 98.62 125 THR A N 1
ATOM 1003 C CA . THR A 1 125 ? 20.25 -11.039 -0.781 1 98.62 125 THR A CA 1
ATOM 1004 C C . THR A 1 125 ? 18.75 -10.859 -0.891 1 98.62 125 THR A C 1
ATOM 1006 O O . THR A 1 125 ? 18.016 -11.031 0.091 1 98.62 125 THR A O 1
ATOM 1009 N N . SER A 1 126 ? 18.312 -10.547 -2.035 1 98.75 126 SER A N 1
ATOM 1010 C CA . SER A 1 126 ? 16.891 -10.375 -2.309 1 98.75 126 SER A CA 1
ATOM 1011 C C . SER A 1 126 ? 16.109 -11.672 -2.105 1 98.75 126 SER A C 1
ATOM 1013 O O . SER A 1 126 ? 15.039 -11.672 -1.509 1 98.75 126 SER A O 1
ATOM 1015 N N . ALA A 1 127 ? 16.656 -12.734 -2.6 1 98.69 127 ALA A N 1
ATOM 1016 C CA . ALA A 1 127 ? 16.031 -14.047 -2.455 1 98.69 127 ALA A CA 1
ATOM 1017 C C . ALA A 1 127 ? 15.883 -14.422 -0.984 1 98.69 127 ALA A C 1
ATOM 1019 O O . ALA A 1 127 ? 14.852 -14.961 -0.575 1 98.69 127 ALA A O 1
ATOM 1020 N N . THR A 1 128 ? 16.875 -14.133 -0.236 1 98.62 128 THR A N 1
ATOM 1021 C CA . THR A 1 128 ? 16.859 -14.43 1.191 1 98.62 128 THR A CA 1
ATOM 1022 C C . THR A 1 128 ? 15.789 -13.602 1.902 1 98.62 128 THR A C 1
ATOM 1024 O O . THR A 1 128 ? 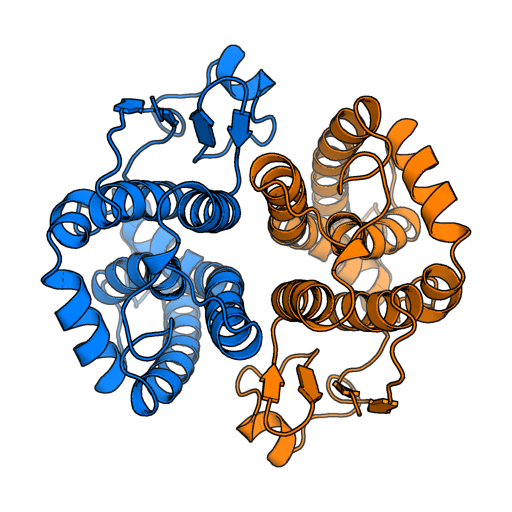15.031 -14.133 2.721 1 98.62 128 THR A O 1
ATOM 1027 N N . ALA A 1 129 ? 15.727 -12.344 1.559 1 98.62 129 ALA A N 1
ATOM 1028 C CA . ALA A 1 129 ? 14.711 -11.469 2.141 1 98.62 12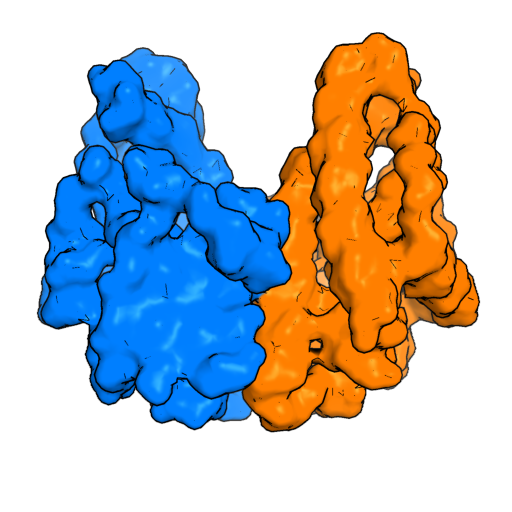9 ALA A CA 1
ATOM 1029 C C . ALA A 1 129 ? 13.305 -11.945 1.784 1 98.62 129 ALA A C 1
ATOM 1031 O O . ALA A 1 129 ? 12.43 -12.016 2.648 1 98.62 129 ALA A O 1
ATOM 1032 N N . ALA A 1 130 ? 13.125 -12.312 0.55 1 98.75 130 ALA A N 1
ATOM 1033 C CA . ALA A 1 130 ? 11.828 -12.797 0.083 1 98.75 130 ALA A CA 1
ATOM 1034 C C . ALA A 1 130 ? 11.438 -14.094 0.781 1 98.75 130 ALA A C 1
ATOM 1036 O O . ALA A 1 130 ? 10.289 -14.273 1.184 1 98.75 130 ALA A O 1
ATOM 1037 N N . ALA A 1 131 ? 12.414 -14.961 0.918 1 98.81 131 ALA A N 1
ATOM 1038 C CA . ALA A 1 131 ? 12.164 -16.234 1.584 1 98.81 131 ALA A CA 1
ATOM 1039 C C . ALA A 1 131 ? 11.719 -16.031 3.029 1 98.81 131 ALA A C 1
ATOM 1041 O O . ALA A 1 131 ? 10.82 -16.719 3.518 1 98.81 131 ALA A O 1
ATOM 1042 N N . GLY A 1 132 ? 12.391 -15.094 3.719 1 98.69 132 GLY A N 1
ATOM 1043 C CA . GLY A 1 132 ? 11.992 -14.758 5.074 1 98.69 132 GLY A CA 1
ATOM 1044 C C . GLY A 1 132 ? 10.555 -14.281 5.168 1 98.69 132 GLY A C 1
ATOM 1045 O O . GLY A 1 132 ? 9.812 -14.68 6.066 1 98.69 132 GLY A O 1
ATOM 1046 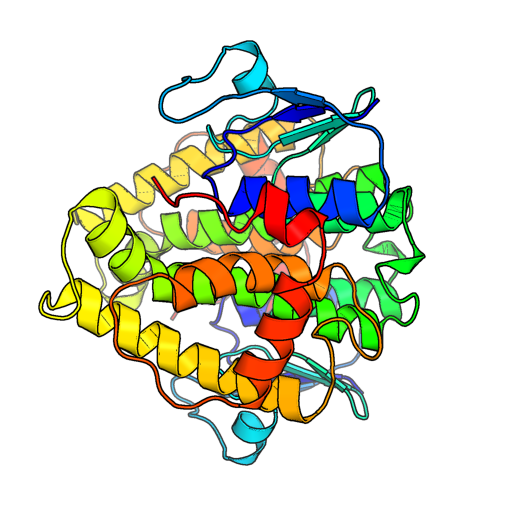N N . MET A 1 133 ? 10.156 -13.469 4.262 1 98.81 133 MET A N 1
ATOM 1047 C CA . MET A 1 133 ? 8.789 -12.961 4.238 1 98.81 133 MET A CA 1
ATOM 1048 C C . MET A 1 133 ? 7.805 -14.062 3.863 1 98.81 133 MET A C 1
ATOM 1050 O O . MET A 1 133 ? 6.723 -14.156 4.441 1 98.81 133 MET A O 1
ATOM 1054 N N . MET A 1 134 ? 8.188 -14.969 2.936 1 98.88 134 MET A N 1
ATOM 1055 C CA . MET A 1 134 ? 7.309 -16.062 2.543 1 98.88 134 MET A CA 1
ATOM 1056 C C . MET A 1 134 ? 7.094 -17.031 3.703 1 98.88 134 MET A C 1
ATOM 1058 O O . MET A 1 134 ? 6.039 -17.656 3.801 1 98.88 134 MET A O 1
ATOM 1062 N N . ALA A 1 135 ? 8.031 -17.109 4.605 1 98.88 135 ALA A N 1
ATOM 1063 C CA . ALA A 1 135 ? 7.844 -17.922 5.805 1 98.88 135 ALA A CA 1
ATOM 1064 C C . ALA A 1 135 ? 6.734 -17.359 6.684 1 98.88 135 ALA A C 1
ATOM 1066 O O . ALA A 1 135 ? 5.957 -18.109 7.281 1 98.88 135 ALA A O 1
ATOM 1067 N N . ILE A 1 136 ? 6.652 -16.062 6.789 1 98.75 136 ILE A N 1
ATOM 1068 C CA . ILE A 1 136 ? 5.574 -15.398 7.523 1 98.75 136 ILE A CA 1
ATOM 1069 C C . ILE A 1 136 ? 4.23 -15.719 6.867 1 98.75 136 ILE A C 1
ATOM 1071 O O . ILE A 1 136 ? 3.264 -16.047 7.559 1 98.75 136 ILE A O 1
ATOM 1075 N N . LEU A 1 137 ? 4.215 -15.625 5.555 1 98.88 137 LEU A N 1
ATOM 1076 C CA . LEU A 1 137 ? 2.998 -15.938 4.812 1 98.88 137 LEU A CA 1
ATOM 1077 C C . LEU A 1 137 ? 2.584 -17.391 5.027 1 98.88 137 LEU A C 1
ATOM 1079 O O . LEU A 1 137 ? 1.396 -17.688 5.18 1 98.88 137 LEU A O 1
ATOM 1083 N N . ASP A 1 138 ? 3.545 -18.266 5.008 1 98.88 138 ASP A N 1
ATOM 1084 C CA . ASP A 1 138 ? 3.289 -19.672 5.238 1 98.88 138 ASP A CA 1
ATOM 1085 C C . ASP A 1 138 ? 2.621 -19.906 6.59 1 98.88 138 ASP A C 1
ATOM 1087 O O . ASP A 1 138 ? 1.688 -20.703 6.703 1 98.88 138 ASP A O 1
ATOM 1091 N N . GLU A 1 139 ? 3.072 -19.219 7.605 1 98.62 139 GLU A N 1
ATOM 1092 C CA . GLU A 1 139 ? 2.49 -19.328 8.938 1 98.62 139 GLU A CA 1
ATOM 1093 C C . GLU A 1 139 ? 1.035 -18.875 8.953 1 98.62 139 GLU A C 1
ATOM 1095 O O . GLU A 1 139 ? 0.191 -19.484 9.609 1 98.62 139 GLU A O 1
ATOM 1100 N N . GLU A 1 140 ? 0.777 -17.797 8.234 1 98.38 140 GLU A N 1
ATOM 1101 C CA . GLU A 1 140 ? -0.606 -17.344 8.125 1 98.38 140 GLU A CA 1
ATOM 1102 C C . GLU A 1 140 ? -1.482 -18.391 7.449 1 98.38 140 GLU A C 1
ATOM 1104 O O . GLU A 1 140 ? -2.584 -18.688 7.922 1 98.38 140 GLU A O 1
ATOM 1109 N N . LEU A 1 141 ? -0.985 -18.953 6.391 1 98.75 141 LEU A N 1
ATOM 1110 C CA . LEU A 1 141 ? -1.742 -19.891 5.57 1 98.75 141 LEU A CA 1
ATOM 1111 C C . LEU A 1 141 ? -1.909 -21.219 6.289 1 98.75 141 LEU A C 1
ATOM 1113 O O . LEU A 1 141 ? -2.73 -22.047 5.891 1 98.75 141 LEU A O 1
ATOM 1117 N N . ALA A 1 142 ? -1.15 -21.453 7.367 1 98.5 142 ALA A N 1
ATOM 1118 C CA . ALA A 1 142 ? -1.38 -22.609 8.242 1 98.5 142 ALA A CA 1
ATOM 1119 C C . ALA A 1 142 ? -2.68 -22.438 9.023 1 98.5 142 ALA A C 1
ATOM 1121 O O . ALA A 1 142 ? -3.271 -23.438 9.469 1 98.5 142 ALA A O 1
ATOM 1122 N N . ARG A 1 143 ? -3.176 -21.25 9.203 1 97 143 ARG A N 1
ATOM 1123 C CA . ARG A 1 143 ? -4.305 -20.953 10.078 1 97 143 ARG A CA 1
ATOM 1124 C C . ARG A 1 143 ? -5.578 -20.734 9.266 1 97 143 ARG A C 1
ATOM 1126 O O . ARG A 1 143 ? -6.684 -20.875 9.789 1 97 143 ARG A O 1
ATOM 1133 N N . ARG A 1 144 ? -5.406 -20.406 7.996 1 96.5 144 ARG A N 1
ATOM 1134 C CA . ARG A 1 144 ? -6.551 -20.156 7.125 1 96.5 144 ARG A CA 1
ATOM 1135 C C . ARG A 1 144 ? -6.246 -20.562 5.688 1 96.5 144 ARG A C 1
ATOM 1137 O O . ARG A 1 144 ? -5.121 -20.406 5.215 1 96.5 144 ARG A O 1
ATOM 1144 N N . PRO A 1 145 ? -7.227 -20.969 4.988 1 97.94 145 PRO A N 1
ATOM 1145 C CA . PRO A 1 145 ? -6.98 -21.484 3.639 1 97.94 145 PRO A CA 1
ATOM 1146 C C . PRO A 1 145 ? -6.672 -20.391 2.629 1 97.94 145 PRO A C 1
ATOM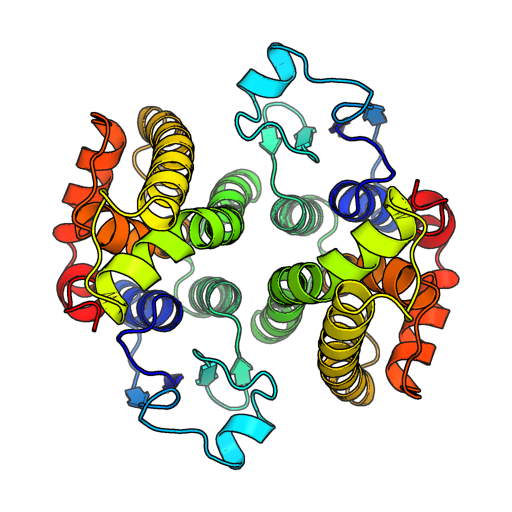 1148 O O . PRO A 1 145 ? -6.016 -20.641 1.615 1 97.94 145 PRO A O 1
ATOM 1151 N N . TRP A 1 146 ? -7.219 -19.172 2.883 1 98.75 146 TRP A N 1
ATOM 1152 C CA . TRP A 1 146 ? -7.016 -18.016 2.006 1 98.75 146 TRP A CA 1
ATOM 1153 C C . TRP A 1 146 ? -6.625 -16.781 2.809 1 98.75 146 TRP A C 1
ATOM 1155 O O . TRP A 1 146 ? -7.004 -16.656 3.975 1 98.75 146 TRP A O 1
ATOM 1165 N N . LEU A 1 147 ? -5.918 -15.859 2.225 1 98.69 147 LEU A N 1
ATOM 1166 C CA . LEU A 1 147 ? -5.586 -14.602 2.875 1 98.69 147 LEU A CA 1
ATOM 1167 C C . LEU A 1 147 ? -6.836 -13.758 3.098 1 98.69 147 LEU A C 1
ATOM 1169 O O . LEU A 1 147 ? -6.875 -12.93 4.012 1 98.69 147 LEU A O 1
ATOM 1173 N N . SER A 1 148 ? -7.891 -14.047 2.342 1 98.25 148 SER A N 1
ATOM 1174 C CA . SER A 1 148 ? -9.172 -13.359 2.471 1 98.25 148 SER A CA 1
ATOM 1175 C C . SER A 1 148 ? -10.039 -14.008 3.553 1 98.25 148 SER A C 1
ATOM 1177 O O . SER A 1 148 ? -11.109 -13.508 3.8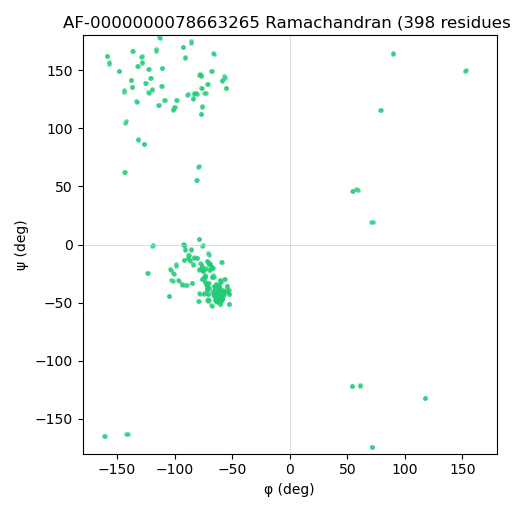79 1 98.25 148 SER A O 1
ATOM 1179 N N . GLY A 1 149 ? -9.57 -15.094 4.125 1 96.31 149 GLY A N 1
ATOM 1180 C CA . GLY A 1 149 ? -10.336 -15.812 5.133 1 96.31 149 GLY A CA 1
ATOM 1181 C C . GLY A 1 149 ? -10.695 -17.219 4.723 1 96.31 149 GLY A C 1
ATOM 1182 O O . GLY A 1 149 ? -9.828 -18 4.309 1 96.31 149 GLY A O 1
ATOM 1183 N N . ASP A 1 150 ? -11.961 -17.609 4.895 1 96.62 150 ASP A N 1
ATOM 1184 C CA . ASP A 1 150 ? -12.414 -18.969 4.641 1 96.62 150 ASP A CA 1
ATOM 1185 C C . ASP A 1 150 ? -12.617 -19.203 3.145 1 96.62 150 ASP A C 1
ATOM 1187 O O . ASP A 1 150 ? -12.617 -20.359 2.691 1 96.62 150 ASP A O 1
ATOM 1191 N N . ARG A 1 151 ? -12.781 -18.156 2.441 1 97.19 151 ARG A N 1
ATOM 1192 C CA . ARG A 1 151 ? -12.984 -18.234 1 1 97.19 151 ARG A CA 1
ATOM 1193 C C . ARG A 1 151 ? -12.023 -17.312 0.255 1 97.19 151 ARG A C 1
ATOM 1195 O O . ARG A 1 151 ? -11.555 -16.312 0.805 1 97.19 151 ARG A O 1
ATOM 1202 N N . PHE A 1 152 ? -11.789 -17.688 -1.02 1 98.5 152 PHE A N 1
ATOM 1203 C CA . PHE A 1 152 ? -10.984 -16.859 -1.902 1 98.5 152 PHE A CA 1
ATOM 1204 C C . PHE A 1 152 ? -11.586 -15.469 -2.041 1 98.5 152 PHE A C 1
ATOM 1206 O O . PHE A 1 152 ? -12.812 -15.328 -2.133 1 98.5 152 PHE A O 1
ATOM 1213 N N . GLY A 1 153 ? -10.719 -14.469 -2.088 1 98.62 153 GLY A N 1
ATOM 1214 C CA . GLY A 1 153 ? -11.141 -13.094 -2.277 1 98.62 153 GLY A CA 1
ATOM 1215 C C . GLY A 1 153 ? -10.016 -12.18 -2.74 1 98.62 153 GLY A C 1
ATOM 1216 O O . GLY A 1 153 ? -8.953 -12.664 -3.143 1 98.62 153 GLY A O 1
ATOM 1217 N N . ILE A 1 154 ? -10.188 -10.883 -2.654 1 98.81 154 ILE A N 1
ATOM 1218 C CA . ILE A 1 154 ? -9.258 -9.945 -3.27 1 98.81 154 ILE A CA 1
ATOM 1219 C C . ILE A 1 154 ? -7.957 -9.906 -2.475 1 98.81 154 ILE A C 1
ATOM 1221 O O . ILE A 1 154 ? -6.91 -9.523 -3 1 98.81 154 ILE A O 1
ATOM 1225 N N . ALA A 1 155 ? -7.953 -10.32 -1.212 1 98.88 155 ALA A N 1
ATOM 1226 C CA . ALA A 1 155 ? -6.738 -10.289 -0.404 1 98.88 155 ALA A CA 1
ATOM 1227 C C . ALA A 1 155 ? -5.727 -11.32 -0.886 1 98.88 155 ALA A C 1
ATOM 1229 O O . ALA A 1 155 ? -4.543 -11.25 -0.542 1 98.88 155 ALA A O 1
ATOM 1230 N N . ASP A 1 156 ? -6.16 -12.297 -1.688 1 98.94 156 ASP A N 1
ATOM 1231 C CA . ASP A 1 156 ? -5.289 -13.352 -2.211 1 98.94 156 ASP A CA 1
ATOM 1232 C C . ASP A 1 156 ? -4.559 -12.883 -3.469 1 98.94 156 ASP A C 1
ATOM 1234 O O . ASP A 1 156 ? -3.551 -13.469 -3.861 1 98.94 156 ASP A O 1
ATOM 1238 N N . ILE A 1 157 ? -5.023 -11.859 -4.078 1 98.94 157 ILE A N 1
ATOM 1239 C CA . ILE A 1 157 ? -4.668 -11.57 -5.461 1 98.94 157 ILE A CA 1
ATOM 1240 C C . ILE A 1 157 ? -3.281 -10.93 -5.516 1 98.94 157 ILE A C 1
ATOM 1242 O O . ILE A 1 157 ? -2.418 -11.367 -6.281 1 98.94 157 ILE A O 1
ATOM 1246 N N . PRO A 1 158 ? -3.012 -9.891 -4.676 1 98.94 158 PRO A N 1
ATOM 1247 C CA . PRO A 1 158 ? -1.688 -9.281 -4.809 1 98.94 158 PRO A CA 1
ATOM 1248 C C . PRO A 1 158 ? -0.552 -10.273 -4.566 1 98.94 158 PRO A C 1
ATOM 1250 O O . PRO A 1 158 ? 0.333 -10.422 -5.41 1 98.94 158 PRO A O 1
ATOM 1253 N N . MET A 1 159 ? -0.633 -11.023 -3.48 1 98.94 159 MET A N 1
ATOM 1254 C CA . MET A 1 159 ? 0.438 -11.969 -3.186 1 98.94 159 MET A CA 1
ATOM 1255 C C . MET A 1 159 ? 0.374 -13.172 -4.121 1 98.94 159 MET A C 1
ATOM 1257 O O . MET A 1 159 ? 1.394 -13.805 -4.391 1 98.94 159 MET A O 1
ATOM 1261 N N . GLY A 1 160 ? -0.816 -13.477 -4.621 1 98.94 160 GLY A N 1
ATOM 1262 C CA . GLY A 1 160 ? -0.908 -14.523 -5.621 1 98.94 160 GLY A CA 1
ATOM 1263 C C . GLY A 1 160 ? -0.052 -14.258 -6.848 1 98.94 160 GLY A C 1
ATOM 1264 O O . GLY A 1 160 ? 0.626 -15.156 -7.344 1 98.94 160 GLY A O 1
ATOM 1265 N N . VAL A 1 161 ? -0.054 -13.062 -7.297 1 98.94 161 VAL A N 1
ATOM 1266 C CA . VAL A 1 161 ? 0.737 -12.672 -8.461 1 98.94 161 VAL A CA 1
ATOM 1267 C C . VAL A 1 161 ? 2.225 -12.812 -8.141 1 98.94 161 VAL A C 1
ATOM 1269 O O . VAL A 1 161 ? 2.979 -13.406 -8.922 1 98.94 161 VAL A O 1
ATOM 1272 N N . TYR A 1 162 ? 2.637 -12.367 -7 1 98.88 162 TYR A N 1
ATOM 1273 C CA . TYR A 1 162 ? 4.051 -12.391 -6.641 1 98.88 162 TYR A CA 1
ATOM 1274 C C . TYR A 1 162 ? 4.512 -13.805 -6.328 1 98.88 162 TYR A C 1
ATOM 1276 O O . TYR A 1 162 ? 5.684 -14.141 -6.52 1 98.88 162 TYR A O 1
ATOM 1284 N N . ALA A 1 163 ? 3.58 -14.648 -5.863 1 98.88 163 ALA A N 1
ATOM 1285 C CA . ALA A 1 163 ? 3.924 -16.047 -5.598 1 98.88 163 ALA A CA 1
ATOM 1286 C C . ALA A 1 163 ? 4.363 -16.75 -6.875 1 98.88 163 ALA A C 1
ATOM 1288 O O . ALA A 1 163 ? 5.277 -17.578 -6.852 1 98.88 163 ALA A O 1
ATOM 1289 N N . HIS A 1 164 ? 3.73 -16.422 -7.984 1 98.88 164 HIS A N 1
ATOM 1290 C CA . HIS A 1 164 ? 4.133 -17.047 -9.242 1 98.88 164 HIS A CA 1
ATOM 1291 C C . HIS A 1 164 ? 5.574 -16.672 -9.594 1 98.88 164 HIS A C 1
ATOM 1293 O O . HIS A 1 164 ? 6.367 -17.547 -9.961 1 98.88 164 HIS A O 1
ATOM 1299 N N . THR A 1 165 ? 5.891 -15.398 -9.469 1 98.69 165 THR A N 1
ATOM 1300 C CA . THR A 1 165 ? 7.254 -14.953 -9.734 1 98.69 165 THR A CA 1
ATOM 1301 C C . THR A 1 165 ? 8.234 -15.617 -8.773 1 98.69 165 THR A C 1
ATOM 1303 O O . THR A 1 165 ? 9.273 -16.141 -9.195 1 98.69 165 THR A O 1
ATOM 1306 N N . TYR A 1 166 ? 7.906 -15.641 -7.492 1 98.75 166 TYR A N 1
ATOM 1307 C CA . TYR A 1 166 ? 8.75 -16.234 -6.465 1 98.75 166 TYR A CA 1
ATOM 1308 C C . TYR A 1 166 ? 9.086 -17.688 -6.812 1 98.75 166 TYR A C 1
ATOM 1310 O O . TYR A 1 166 ? 10.242 -18.109 -6.711 1 98.75 166 TYR A O 1
ATOM 1318 N N . HIS A 1 167 ? 8.133 -18.391 -7.363 1 98.44 167 HIS A N 1
ATOM 1319 C CA . HIS A 1 167 ? 8.305 -19.812 -7.645 1 98.44 167 HIS A CA 1
ATOM 1320 C C . HIS A 1 167 ? 8.922 -20.031 -9.023 1 98.44 167 HIS A C 1
ATOM 1322 O O . HIS A 1 167 ? 9.359 -21.141 -9.336 1 98.44 167 HIS A O 1
ATOM 1328 N N . SER A 1 168 ? 9.039 -18.984 -9.82 1 97.88 168 SER A N 1
ATOM 1329 C CA . SER A 1 168 ? 9.539 -19.109 -11.188 1 97.88 168 SER A CA 1
ATOM 1330 C C . SER A 1 168 ? 11.016 -18.734 -11.273 1 97.88 168 SER A C 1
ATOM 1332 O O . SER A 1 168 ? 11.68 -19.031 -12.273 1 97.88 168 SER A O 1
ATOM 1334 N N . LEU A 1 169 ? 11.531 -18.031 -10.289 1 98.06 169 LEU A N 1
ATOM 1335 C CA . LEU A 1 169 ? 12.906 -17.547 -10.32 1 98.06 169 LEU A CA 1
ATOM 1336 C C . LEU A 1 169 ? 13.883 -18.672 -10 1 98.06 169 LEU A C 1
ATOM 1338 O O . LEU A 1 169 ? 13.57 -19.578 -9.211 1 98.06 169 LEU A O 1
ATOM 1342 N N . PRO A 1 170 ? 15.047 -18.641 -10.609 1 97.75 170 PRO A N 1
ATOM 1343 C CA . PRO A 1 170 ? 16.062 -19.641 -10.312 1 97.75 170 PRO A CA 1
ATOM 1344 C C . PRO A 1 170 ? 16.812 -19.344 -9.008 1 97.75 170 PRO A C 1
ATOM 1346 O O . PRO A 1 170 ? 18.031 -19.109 -9.031 1 97.75 170 PRO A O 1
ATOM 1349 N N . ILE A 1 171 ? 16.094 -19.453 -7.941 1 97.44 171 ILE A N 1
ATOM 1350 C CA . ILE A 1 171 ? 16.625 -19.188 -6.609 1 97.44 171 ILE A CA 1
ATOM 1351 C C . ILE A 1 171 ? 16.312 -20.344 -5.68 1 97.44 171 ILE A C 1
ATOM 1353 O O . ILE A 1 171 ? 15.453 -21.188 -5.988 1 97.44 171 ILE A O 1
ATOM 1357 N N . GLU A 1 172 ? 17.016 -20.422 -4.605 1 95.06 172 GLU A N 1
ATOM 1358 C CA . GLU A 1 172 ? 16.703 -21.406 -3.57 1 95.06 172 GLU A CA 1
ATOM 1359 C C . GLU A 1 172 ? 15.5 -20.969 -2.736 1 95.06 172 GLU A C 1
ATOM 1361 O O . GLU A 1 172 ? 15.297 -19.781 -2.496 1 95.06 172 GLU A O 1
ATOM 1366 N N . ARG A 1 173 ? 14.711 -21.906 -2.322 1 97.56 173 ARG A N 1
ATOM 1367 C CA . ARG A 1 173 ? 13.531 -21.656 -1.505 1 97.56 173 ARG A CA 1
ATOM 1368 C C . ARG A 1 173 ? 13.422 -22.688 -0.375 1 97.56 173 ARG A C 1
ATOM 1370 O O . ARG A 1 173 ? 13.672 -23.875 -0.577 1 97.56 173 ARG A O 1
ATOM 1377 N N . PRO A 1 174 ? 13.117 -22.219 0.792 1 98.12 174 PRO A N 1
ATOM 1378 C CA . PRO A 1 174 ? 12.805 -23.188 1.855 1 98.12 174 PRO A CA 1
ATOM 1379 C C . PRO A 1 174 ? 11.523 -23.969 1.586 1 98.12 174 PRO A C 1
ATOM 1381 O O . PRO A 1 174 ? 10.742 -23.594 0.708 1 98.12 174 PRO A O 1
ATOM 1384 N N . ASP A 1 175 ? 11.375 -25.062 2.344 1 98.31 175 ASP A N 1
ATOM 1385 C CA . ASP A 1 175 ? 10.125 -25.828 2.303 1 98.31 175 ASP A CA 1
ATOM 1386 C C . ASP A 1 175 ? 9.039 -25.125 3.111 1 98.31 175 ASP A C 1
ATOM 1388 O O . ASP A 1 175 ? 9.148 -25 4.332 1 98.31 175 ASP A O 1
ATOM 1392 N N . LEU A 1 176 ? 8.039 -24.641 2.426 1 98.81 176 LEU A N 1
ATOM 1393 C CA . LEU A 1 176 ? 6.887 -23.953 3.02 1 98.81 176 LEU A CA 1
ATOM 1394 C C . LEU A 1 176 ? 5.582 -24.594 2.561 1 98.81 176 LEU A C 1
ATOM 1396 O O . LEU A 1 176 ? 4.957 -24.125 1.604 1 98.81 176 LEU A O 1
ATOM 1400 N N . PRO A 1 177 ? 5.133 -25.641 3.254 1 98.75 177 PRO A N 1
ATOM 1401 C CA . PRO A 1 177 ? 4.082 -26.516 2.723 1 98.75 177 PRO A CA 1
ATOM 1402 C C . PRO A 1 177 ? 2.738 -25.797 2.584 1 98.75 177 PRO A C 1
ATOM 1404 O O . PRO A 1 177 ? 1.967 -26.109 1.669 1 98.75 177 PRO A O 1
ATOM 1407 N N . HIS A 1 178 ? 2.42 -24.891 3.504 1 98.88 178 HIS A N 1
ATOM 1408 C CA . HIS A 1 178 ? 1.133 -24.203 3.432 1 98.88 178 HIS A CA 1
ATOM 1409 C C . HIS A 1 178 ? 1.104 -23.203 2.283 1 98.88 178 HIS A C 1
ATOM 1411 O O . HIS A 1 178 ? 0.074 -23.031 1.627 1 98.88 178 HIS A O 1
ATOM 1417 N N . LEU A 1 179 ? 2.244 -22.562 2.074 1 98.88 179 LEU A N 1
ATOM 1418 C CA . LEU A 1 179 ? 2.385 -21.703 0.903 1 98.88 179 LEU A CA 1
ATOM 1419 C C . LEU A 1 179 ? 2.25 -22.516 -0.382 1 98.88 179 LEU A C 1
ATOM 1421 O O . LEU A 1 179 ? 1.577 -22.094 -1.323 1 98.88 179 LEU A O 1
ATOM 1425 N N . ALA A 1 180 ? 2.916 -23.672 -0.394 1 98.75 180 ALA A N 1
ATOM 1426 C CA . ALA A 1 180 ? 2.871 -24.547 -1.569 1 98.75 180 ALA A CA 1
ATOM 1427 C C . ALA A 1 180 ? 1.441 -24.984 -1.873 1 98.75 180 ALA A C 1
ATOM 1429 O O . ALA A 1 180 ? 1.024 -25 -3.033 1 98.75 180 ALA A O 1
ATOM 1430 N N . ASP A 1 181 ? 0.743 -25.312 -0.878 1 98.81 181 ASP A N 1
ATOM 1431 C CA . ASP A 1 181 ? -0.645 -25.734 -1.04 1 98.81 181 ASP A CA 1
ATOM 1432 C C . ASP A 1 181 ? -1.509 -24.594 -1.569 1 98.81 181 ASP A C 1
ATOM 1434 O O . ASP A 1 181 ? -2.314 -24.781 -2.482 1 98.81 181 ASP A O 1
ATOM 1438 N N . TRP A 1 182 ? -1.39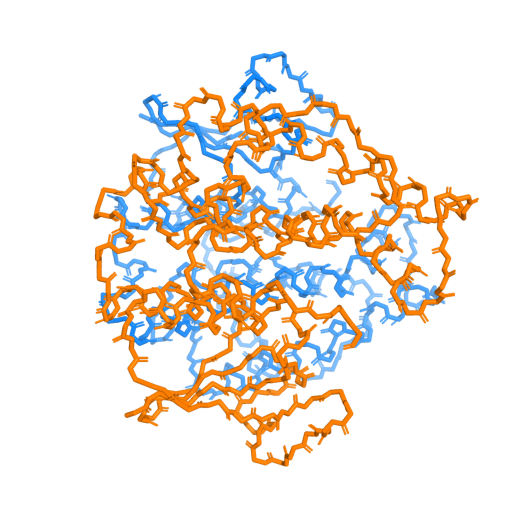3 -23.406 -0.969 1 98.94 182 TRP A N 1
ATOM 1439 C CA . TRP A 1 182 ? -2.111 -22.219 -1.397 1 98.94 182 TRP A CA 1
ATOM 1440 C C . TRP A 1 182 ? -1.79 -21.875 -2.85 1 98.94 182 TRP A C 1
ATOM 1442 O O . TRP A 1 182 ? -2.695 -21.641 -3.652 1 98.94 182 TRP A O 1
ATOM 1452 N N . TYR A 1 183 ? -0.521 -21.953 -3.197 1 98.88 183 TYR A N 1
ATOM 1453 C CA . TYR A 1 183 ? -0.079 -21.672 -4.559 1 98.88 183 TYR A CA 1
ATOM 1454 C C . TYR A 1 183 ? -0.629 -22.703 -5.535 1 98.88 183 TYR A C 1
ATOM 1456 O O . TYR A 1 183 ? -1.056 -22.359 -6.641 1 98.88 183 TYR A O 1
ATOM 1464 N N . ALA A 1 184 ? -0.63 -23.953 -5.176 1 98.81 184 ALA A N 1
ATOM 1465 C CA . ALA A 1 184 ? -1.188 -25 -6.016 1 98.81 184 ALA A CA 1
ATOM 1466 C C . ALA A 1 184 ? -2.664 -24.75 -6.309 1 98.81 184 ALA A C 1
ATOM 1468 O O . ALA A 1 184 ? -3.127 -24.969 -7.43 1 98.81 184 ALA A O 1
ATOM 1469 N N . ARG A 1 185 ? -3.398 -24.312 -5.363 1 98.81 185 ARG A N 1
ATOM 1470 C CA . ARG A 1 185 ? -4.809 -24 -5.559 1 98.81 185 ARG A CA 1
ATOM 1471 C C . ARG A 1 185 ? -4.977 -22.797 -6.484 1 98.81 185 ARG A C 1
ATOM 1473 O O . ARG A 1 185 ? -5.883 -22.766 -7.32 1 98.81 185 ARG A O 1
ATOM 1480 N N . LEU A 1 186 ? -4.121 -21.797 -6.332 1 98.88 186 LEU A N 1
ATOM 1481 C CA . LEU A 1 186 ? -4.168 -20.656 -7.238 1 98.88 186 LEU A CA 1
ATOM 1482 C C . LEU A 1 186 ? -3.969 -21.094 -8.68 1 98.88 186 LEU A C 1
ATOM 1484 O O . LEU A 1 186 ? -4.68 -20.641 -9.578 1 98.88 186 LEU A O 1
ATOM 1488 N N . ARG A 1 187 ? -3.068 -22.016 -8.93 1 98.75 187 ARG A N 1
ATOM 1489 C CA . ARG A 1 187 ? -2.68 -22.422 -10.273 1 98.75 187 ARG A CA 1
ATOM 1490 C C . ARG A 1 187 ? -3.822 -23.156 -10.969 1 98.75 187 ARG A C 1
ATOM 1492 O O . ARG A 1 187 ? -3.83 -23.281 -12.195 1 98.75 187 ARG A O 1
ATOM 1499 N N . THR A 1 188 ? -4.758 -23.641 -10.234 1 98.62 188 THR A N 1
ATOM 1500 C CA . THR A 1 188 ? -5.879 -24.359 -10.82 1 98.62 188 THR A CA 1
ATOM 1501 C C . THR A 1 188 ? -6.953 -23.391 -11.305 1 98.62 188 THR A C 1
ATOM 1503 O O . THR A 1 188 ? -7.891 -23.781 -11.992 1 98.62 188 THR A O 1
ATOM 1506 N N . ARG A 1 189 ? -6.891 -22.156 -10.961 1 98.69 189 ARG A N 1
ATOM 1507 C CA . ARG A 1 189 ? -7.879 -21.156 -11.359 1 98.69 189 ARG A CA 1
ATOM 1508 C C . ARG A 1 189 ? -7.617 -20.672 -12.781 1 98.69 189 ARG A C 1
ATOM 1510 O O . ARG A 1 189 ? -6.523 -20.188 -13.086 1 98.69 189 ARG A O 1
ATOM 1517 N N . PRO A 1 190 ? -8.602 -20.672 -13.609 1 98.5 190 PRO A N 1
ATOM 1518 C CA . PRO A 1 190 ? -8.383 -20.359 -15.023 1 98.5 190 PRO A CA 1
ATOM 1519 C C . PRO A 1 190 ? -7.848 -18.953 -15.242 1 98.5 190 PRO A C 1
ATOM 1521 O O . PRO A 1 190 ? -6.98 -18.734 -16.094 1 98.5 190 PRO A O 1
ATOM 1524 N N . GLY A 1 191 ? -8.398 -17.969 -14.531 1 98.75 191 GLY A N 1
ATOM 1525 C CA . GLY A 1 191 ? -7.898 -16.609 -14.648 1 98.75 191 GLY A CA 1
ATOM 1526 C C . GLY A 1 191 ? -6.445 -16.469 -14.242 1 98.75 191 GLY A C 1
ATOM 1527 O O . GLY A 1 191 ? -5.684 -15.734 -14.875 1 98.75 191 GLY A O 1
ATOM 1528 N N . TYR A 1 192 ? -6.043 -17.203 -13.203 1 98.94 192 TYR A N 1
ATOM 1529 C CA . TYR A 1 192 ? -4.652 -17.219 -12.766 1 98.94 192 TYR A CA 1
ATOM 1530 C C . TYR A 1 192 ? -3.746 -17.797 -13.844 1 98.94 192 TYR A C 1
ATOM 1532 O O . TYR A 1 192 ? -2.727 -17.203 -14.195 1 98.94 192 TYR A O 1
ATOM 1540 N N . ALA A 1 193 ? -4.113 -18.891 -14.367 1 98.75 193 ALA A N 1
ATOM 1541 C CA . ALA A 1 193 ? -3.338 -19.594 -15.383 1 98.75 193 ALA A CA 1
ATOM 1542 C C . ALA A 1 193 ? -3.145 -18.734 -16.625 1 98.75 193 ALA A C 1
ATOM 1544 O O . ALA A 1 193 ? -2.047 -18.672 -17.188 1 98.75 193 ALA A O 1
ATOM 1545 N N . SER A 1 194 ? -4.188 -18.016 -17.031 1 98.5 194 SER A N 1
ATOM 1546 C CA . SER A 1 194 ? -4.152 -17.297 -18.312 1 98.5 194 SER A CA 1
ATOM 1547 C C . SER A 1 194 ? -3.496 -15.93 -18.141 1 98.5 194 SER A C 1
ATOM 1549 O O . SER A 1 194 ? -2.832 -15.445 -19.062 1 98.5 194 SER A O 1
ATOM 1551 N N . GLN A 1 195 ? -3.68 -15.281 -16.938 1 98.75 195 GLN A N 1
ATOM 1552 C CA . GLN A 1 195 ? -3.266 -13.891 -16.812 1 98.75 195 GLN A CA 1
ATOM 1553 C C . GLN A 1 195 ? -1.944 -13.773 -16.047 1 98.75 195 GLN A C 1
ATOM 1555 O O . GLN A 1 195 ? -1.174 -12.836 -16.281 1 98.75 195 GLN A O 1
ATOM 1560 N N . VAL A 1 196 ? -1.69 -14.727 -15.109 1 98.88 196 VAL A N 1
ATOM 1561 C CA . VAL A 1 196 ? -0.566 -14.578 -14.188 1 98.88 196 VAL A CA 1
ATOM 1562 C C . VAL A 1 196 ? 0.566 -15.516 -14.602 1 98.88 196 VAL A C 1
ATOM 1564 O O . VAL A 1 196 ? 1.73 -15.109 -14.641 1 98.88 196 VAL A O 1
ATOM 1567 N N . MET A 1 197 ? 0.201 -16.766 -14.938 1 98.69 197 MET A N 1
ATOM 1568 C CA . MET A 1 197 ? 1.205 -17.781 -15.258 1 98.69 197 MET A CA 1
ATOM 1569 C C . MET A 1 197 ? 1.682 -17.625 -16.703 1 98.69 197 MET A C 1
ATOM 1571 O O . MET A 1 197 ? 1.639 -18.578 -17.469 1 98.69 197 MET A O 1
ATOM 1575 N N . ILE A 1 198 ? 2.152 -16.484 -17.078 1 98 198 ILE A N 1
ATOM 1576 C CA . ILE A 1 198 ? 2.707 -16.172 -18.391 1 98 198 ILE A CA 1
ATOM 1577 C C . ILE A 1 198 ? 4.188 -15.82 -18.25 1 98 198 ILE A C 1
ATOM 1579 O O . ILE A 1 198 ? 4.688 -15.625 -17.141 1 98 198 ILE A O 1
ATOM 1583 N N . PRO A 1 199 ? 4.906 -15.773 -19.375 1 94.88 199 PRO A N 1
ATOM 1584 C CA . PRO A 1 199 ? 6.328 -15.438 -19.281 1 94.88 199 PRO A CA 1
ATOM 1585 C C . PRO A 1 199 ? 6.578 -14.109 -18.578 1 94.88 199 PRO A C 1
ATOM 1587 O O . PRO A 1 199 ? 5.82 -13.148 -18.766 1 94.88 199 PRO A O 1
ATOM 1590 N N . LEU A 1 200 ? 7.633 -13.984 -17.797 1 94.06 200 LEU A N 1
ATOM 1591 C CA . LEU A 1 200 ? 7.938 -12.82 -16.969 1 94.06 200 LEU A CA 1
ATOM 1592 C C . LEU A 1 200 ? 8.57 -11.711 -17.797 1 94.06 200 LEU A C 1
ATOM 1594 O O . LEU A 1 200 ? 8.664 -10.562 -17.344 1 94.06 200 LEU A O 1
ATOM 1598 N N . ILE A 1 201 ? 8.984 -11.992 -19.062 1 90.88 201 ILE A N 1
ATOM 1599 C CA . ILE A 1 201 ? 9.719 -11.039 -19.875 1 90.88 201 ILE A CA 1
ATOM 1600 C C . ILE A 1 201 ? 8.742 -10.258 -20.75 1 90.88 201 ILE A C 1
ATOM 1602 O O . ILE A 1 201 ? 7.676 -10.766 -21.109 1 90.88 201 ILE A O 1
ATOM 1606 N N . MET B 1 1 ? -11.414 -1.544 24.312 1 93.19 1 MET B N 1
ATOM 1607 C CA . MET B 1 1 ? -10.43 -0.463 24.328 1 93.19 1 MET B CA 1
ATOM 1608 C C . MET B 1 1 ? -9.344 -0.693 23.281 1 93.19 1 MET B C 1
ATOM 1610 O O . MET B 1 1 ? -8.898 -1.824 23.094 1 93.19 1 MET B O 1
ATOM 1614 N N . ILE B 1 2 ? -8.977 0.31 22.547 1 98.69 2 ILE B N 1
ATOM 1615 C CA . ILE B 1 2 ? -7.965 0.205 21.5 1 98.69 2 ILE B CA 1
ATOM 1616 C C . ILE B 1 2 ? -6.582 0.474 22.078 1 98.69 2 ILE B C 1
ATOM 1618 O O . ILE B 1 2 ? -6.391 1.443 22.828 1 98.69 2 ILE B O 1
ATOM 1622 N N . THR B 1 3 ? -5.652 -0.452 21.812 1 98.88 3 THR B N 1
ATOM 1623 C CA . THR B 1 3 ? -4.238 -0.234 22.109 1 98.88 3 THR B CA 1
ATOM 1624 C C . THR B 1 3 ? -3.441 -0.028 20.828 1 98.88 3 THR B C 1
ATOM 1626 O O . THR B 1 3 ? -3.502 -0.853 19.906 1 98.88 3 THR B O 1
ATOM 1629 N N . LEU B 1 4 ? -2.754 1.069 20.75 1 98.94 4 LEU B N 1
ATOM 1630 C CA . LEU B 1 4 ? -1.832 1.348 19.656 1 98.94 4 LEU B CA 1
ATOM 1631 C C . LEU B 1 4 ? -0.392 1.068 20.078 1 98.94 4 LEU B C 1
ATOM 1633 O O . LEU B 1 4 ? 0.128 1.704 21 1 98.94 4 LEU B O 1
ATOM 1637 N N . TRP B 1 5 ? 0.23 0.141 19.391 1 98.94 5 TRP B N 1
ATOM 1638 C CA . TRP B 1 5 ? 1.623 -0.207 19.641 1 98.94 5 TRP B CA 1
ATOM 1639 C C . TRP B 1 5 ? 2.549 0.479 18.641 1 98.94 5 TRP B C 1
ATOM 1641 O O . TRP B 1 5 ? 2.377 0.34 17.438 1 98.94 5 TRP B O 1
ATOM 1651 N N . GLY B 1 6 ? 3.535 1.243 19.156 1 98.75 6 GLY B N 1
ATOM 1652 C CA . GLY B 1 6 ? 4.555 1.828 18.297 1 98.75 6 GLY B CA 1
ATOM 1653 C C . GLY B 1 6 ? 5.137 3.111 18.859 1 98.75 6 GLY B C 1
ATOM 1654 O O . GLY B 1 6 ? 4.441 3.877 19.531 1 98.75 6 GLY B O 1
ATOM 1655 N N . ARG B 1 7 ? 6.367 3.338 18.547 1 98.38 7 ARG B N 1
ATOM 1656 C CA . ARG B 1 7 ? 7.016 4.605 18.859 1 98.38 7 ARG B CA 1
ATOM 1657 C C . ARG B 1 7 ? 6.477 5.73 17.984 1 98.38 7 ARG B C 1
ATOM 1659 O O . ARG B 1 7 ? 6.344 5.574 16.766 1 98.38 7 ARG B O 1
ATOM 1666 N N . LEU B 1 8 ? 6.25 6.871 18.547 1 98.06 8 LEU B N 1
ATOM 1667 C CA . LEU B 1 8 ? 5.48 7.918 17.875 1 98.06 8 LEU B CA 1
ATOM 1668 C C . LEU B 1 8 ? 6.32 8.609 16.797 1 98.06 8 LEU B C 1
ATOM 1670 O O . LEU B 1 8 ? 5.777 9.289 15.93 1 98.06 8 LEU B O 1
ATOM 1674 N N . ASN B 1 9 ? 7.641 8.531 16.797 1 96.88 9 ASN B N 1
ATOM 1675 C CA . ASN B 1 9 ? 8.438 9.172 15.766 1 96.88 9 ASN B CA 1
ATOM 1676 C C . ASN B 1 9 ? 8.453 8.359 14.477 1 96.88 9 ASN B C 1
ATOM 1678 O O . ASN B 1 9 ? 9.203 8.672 13.547 1 96.88 9 ASN B O 1
ATOM 1682 N N . SER B 1 10 ? 7.676 7.297 14.477 1 98 10 SER B N 1
ATOM 1683 C CA . SER B 1 10 ? 7.441 6.523 13.258 1 98 10 SER B CA 1
ATOM 1684 C C . SER B 1 10 ? 6.336 7.148 12.414 1 98 10 SER B C 1
ATOM 1686 O O . SER B 1 10 ? 5.246 7.426 12.914 1 98 10 SER B O 1
ATOM 1688 N N . HIS B 1 11 ? 6.594 7.348 11.133 1 98.62 11 HIS B N 1
ATOM 1689 C CA . HIS B 1 11 ? 5.574 7.863 10.227 1 98.62 11 HIS B CA 1
ATOM 1690 C C . HIS B 1 11 ? 4.301 7.027 10.297 1 98.62 11 HIS B C 1
ATOM 1692 O O . HIS B 1 11 ? 3.197 7.578 10.375 1 98.62 11 HIS B O 1
ATOM 1698 N N . ASN B 1 12 ? 4.484 5.715 10.344 1 98.81 12 ASN B N 1
ATOM 1699 C CA . ASN B 1 12 ? 3.336 4.82 10.258 1 98.81 12 ASN B CA 1
ATOM 1700 C C . ASN B 1 12 ? 2.564 4.77 11.578 1 98.81 12 ASN B C 1
ATOM 1702 O O . ASN B 1 12 ? 1.349 4.57 11.578 1 98.81 12 ASN B O 1
ATOM 1706 N N . VAL B 1 13 ? 3.25 4.969 12.656 1 98.94 13 VAL B N 1
ATOM 1707 C CA . VAL B 1 13 ? 2.557 5.074 13.938 1 98.94 13 VAL B CA 1
ATOM 1708 C C . VAL B 1 13 ? 1.805 6.402 14.008 1 98.94 13 VAL B C 1
ATOM 1710 O O . VAL B 1 13 ? 0.673 6.453 14.5 1 98.94 13 VAL B O 1
ATOM 1713 N N . LYS B 1 14 ? 2.365 7.477 13.516 1 98.94 14 LYS B N 1
ATOM 1714 C CA . LYS B 1 14 ? 1.727 8.789 13.5 1 98.94 14 LYS B CA 1
ATOM 1715 C C . LYS B 1 14 ? 0.389 8.742 12.766 1 98.94 14 LYS B C 1
ATOM 1717 O O . LYS B 1 14 ? -0.573 9.398 13.18 1 98.94 14 LYS B O 1
ATOM 1722 N N . LYS B 1 15 ? 0.307 8 11.664 1 98.94 15 LYS B N 1
ATOM 1723 C CA . LYS B 1 15 ? -0.947 7.879 10.93 1 98.94 15 LYS B CA 1
ATOM 1724 C C . LYS B 1 15 ? -2.086 7.445 11.852 1 98.94 15 LYS B C 1
ATOM 1726 O O . LYS B 1 15 ? -3.135 8.086 11.891 1 98.94 15 LYS B O 1
ATOM 1731 N N . VAL B 1 16 ? -1.803 6.395 12.562 1 98.94 16 VAL B N 1
ATOM 1732 C CA . VAL B 1 16 ? -2.842 5.762 13.367 1 98.94 16 VAL B CA 1
ATOM 1733 C C . VAL B 1 16 ? -3.123 6.613 14.609 1 98.94 16 VAL B C 1
ATOM 1735 O O . VAL B 1 16 ? -4.281 6.828 14.969 1 98.94 16 VAL B O 1
ATOM 1738 N N . ALA B 1 17 ? -2.084 7.109 15.203 1 98.94 17 ALA B N 1
ATOM 1739 C CA . ALA B 1 17 ? -2.248 7.961 16.375 1 98.94 17 ALA B CA 1
ATOM 1740 C C . ALA B 1 17 ? -3.094 9.188 16.062 1 98.94 17 ALA B C 1
ATOM 1742 O O . ALA B 1 17 ? -4.004 9.539 16.812 1 98.94 17 ALA B O 1
ATOM 1743 N N . TRP B 1 18 ? -2.77 9.836 14.953 1 98.94 18 TRP B N 1
ATOM 1744 C CA . TRP B 1 18 ? -3.52 11 14.5 1 98.94 18 TRP B CA 1
ATOM 1745 C C . TRP B 1 18 ? -4.973 10.641 14.211 1 98.94 18 TRP B C 1
ATOM 1747 O O . TRP B 1 18 ? -5.891 11.32 14.672 1 98.94 18 TRP B O 1
ATOM 1757 N N . ALA B 1 19 ? -5.238 9.539 13.531 1 98.94 19 ALA B N 1
ATOM 1758 C CA . ALA B 1 19 ? -6.582 9.086 13.172 1 98.94 19 ALA B CA 1
ATOM 1759 C C . ALA B 1 19 ? -7.438 8.867 14.414 1 98.94 19 ALA B C 1
ATOM 1761 O O . ALA B 1 19 ? -8.617 9.227 14.43 1 98.94 19 ALA B O 1
ATOM 1762 N N . LEU B 1 20 ? -6.84 8.258 15.398 1 98.94 20 LEU B N 1
ATOM 1763 C CA . LEU B 1 20 ? -7.578 7.938 16.609 1 98.94 20 LEU B CA 1
ATOM 1764 C C . LEU B 1 20 ? -8.086 9.211 17.297 1 98.94 20 LEU B C 1
ATOM 1766 O O . LEU B 1 20 ? -9.195 9.227 17.828 1 98.94 20 LEU B O 1
ATOM 1770 N N . ILE B 1 21 ? -7.289 10.242 17.219 1 98.88 21 ILE B N 1
ATOM 1771 C CA . ILE B 1 21 ? -7.711 11.516 17.797 1 98.88 21 ILE B CA 1
ATOM 1772 C C . ILE B 1 21 ? -8.812 12.125 16.938 1 98.88 21 ILE B C 1
ATOM 1774 O O . ILE B 1 21 ? -9.852 12.547 17.469 1 98.88 21 ILE B O 1
ATOM 1778 N N . GLU B 1 22 ? -8.609 12.172 15.617 1 98.88 22 GLU B N 1
ATOM 1779 C CA . GLU B 1 22 ? -9.609 12.727 14.703 1 98.88 22 GLU B CA 1
ATOM 1780 C C . GLU B 1 22 ? -10.961 12.047 14.891 1 98.88 22 GLU B C 1
ATOM 1782 O O . GLU B 1 22 ? -12.008 12.688 14.797 1 98.88 22 GLU B O 1
ATOM 1787 N N . MET B 1 23 ? -10.914 10.766 15.18 1 98.69 23 MET B N 1
ATOM 1788 C CA . MET B 1 23 ? -12.125 9.953 15.234 1 98.69 23 MET B CA 1
ATOM 1789 C C . MET B 1 23 ? -12.688 9.914 16.656 1 98.69 23 MET B C 1
ATOM 1791 O O . MET B 1 23 ? -13.695 9.258 16.906 1 98.69 23 MET B O 1
ATOM 1795 N N . ASP B 1 24 ? -12.031 10.57 17.562 1 98.44 24 ASP B N 1
ATOM 1796 C CA . ASP B 1 24 ? -12.438 10.625 18.969 1 98.44 24 ASP B CA 1
ATOM 1797 C C . ASP B 1 24 ? -12.586 9.219 19.547 1 98.44 24 ASP B C 1
ATOM 1799 O O . ASP B 1 24 ? -13.609 8.906 20.172 1 98.44 24 ASP B O 1
ATOM 1803 N N . LEU B 1 25 ? -11.633 8.383 19.281 1 98.69 25 LEU B N 1
ATOM 1804 C CA . LEU B 1 25 ? -11.648 7.012 19.797 1 98.69 25 LEU B CA 1
ATOM 1805 C C . LEU B 1 25 ? -10.727 6.867 21 1 98.69 25 LEU B C 1
ATOM 1807 O O . LEU B 1 25 ? -9.516 7.086 20.891 1 98.69 25 LEU B O 1
ATOM 1811 N N . PRO B 1 26 ? -11.312 6.543 22.156 1 98.44 26 PRO B N 1
ATOM 1812 C CA . PRO B 1 26 ? -10.445 6.273 23.312 1 98.44 26 PRO B CA 1
ATOM 1813 C C . PRO B 1 26 ? -9.414 5.188 23.031 1 98.44 26 PRO B C 1
ATOM 1815 O O . PRO B 1 26 ? -9.727 4.18 22.391 1 98.44 26 PRO B O 1
ATOM 1818 N N . HIS B 1 27 ? -8.148 5.469 23.453 1 98.75 27 HIS B N 1
ATOM 1819 C CA . HIS B 1 27 ? -7.066 4.535 23.172 1 98.75 27 HIS B CA 1
ATOM 1820 C C . HIS B 1 27 ? -5.902 4.742 24.141 1 98.75 27 HIS B C 1
ATOM 1822 O O . HIS B 1 27 ? -5.836 5.758 24.828 1 98.75 27 HIS B O 1
ATOM 1828 N N . GLN B 1 28 ? -5.121 3.762 24.172 1 98.5 28 GLN B N 1
ATOM 1829 C CA . GLN B 1 28 ? -3.818 3.855 24.828 1 98.5 28 GLN B CA 1
ATOM 1830 C C . GLN B 1 28 ? -2.693 3.541 23.844 1 98.5 28 GLN B C 1
ATOM 1832 O O . GLN B 1 28 ? -2.824 2.648 23.016 1 98.5 28 GLN B O 1
ATOM 1837 N N . ARG B 1 29 ? -1.632 4.242 24.016 1 98.5 29 ARG B N 1
ATOM 1838 C CA . ARG B 1 29 ? -0.466 3.961 23.172 1 98.5 29 ARG B CA 1
ATOM 1839 C C . ARG B 1 29 ? 0.666 3.363 24 1 98.5 29 ARG B C 1
ATOM 1841 O O . ARG B 1 29 ? 0.943 3.828 25.109 1 98.5 29 ARG B O 1
ATOM 1848 N N . ARG B 1 30 ? 1.279 2.352 23.453 1 98.56 30 ARG B N 1
ATOM 1849 C CA . ARG B 1 30 ? 2.438 1.707 24.078 1 98.56 30 ARG B CA 1
ATOM 1850 C C . ARG B 1 30 ? 3.639 1.733 23.125 1 98.56 30 ARG B C 1
ATOM 1852 O O . ARG B 1 30 ? 3.549 1.284 21.984 1 98.56 30 ARG B O 1
ATOM 1859 N N . ASP B 1 31 ? 4.773 2.178 23.734 1 98.5 31 ASP B N 1
ATOM 1860 C CA . ASP B 1 31 ? 5.98 2.287 22.906 1 98.5 31 ASP B CA 1
ATOM 1861 C C . ASP B 1 31 ? 6.605 0.915 22.672 1 98.5 31 ASP B C 1
ATOM 1863 O O . ASP B 1 31 ? 6.797 0.139 23.609 1 98.5 31 ASP B O 1
ATOM 1867 N N . ILE B 1 32 ? 6.973 0.657 21.469 1 98.62 32 ILE B N 1
ATOM 1868 C CA . ILE B 1 32 ? 7.703 -0.532 21.031 1 98.62 32 ILE B CA 1
ATOM 1869 C C . ILE B 1 32 ? 8.445 -0.245 19.734 1 98.62 32 ILE B C 1
ATOM 1871 O O . ILE B 1 32 ? 8.172 0.757 19.062 1 98.62 32 ILE B O 1
ATOM 1875 N N . GLY B 1 33 ? 9.547 -1.021 19.484 1 97.62 33 GLY B N 1
ATOM 1876 C CA . GLY B 1 33 ? 10.336 -0.843 18.281 1 97.62 33 GLY B CA 1
ATOM 1877 C C . GLY B 1 33 ? 11.461 0.156 18.453 1 97.62 33 GLY B C 1
ATOM 1878 O O . GLY B 1 33 ? 11.406 1.021 19.328 1 97.62 33 GLY B O 1
ATOM 1879 N N . GLY B 1 34 ? 12.375 0.123 17.531 1 95.69 34 GLY B N 1
ATOM 1880 C CA . GLY B 1 34 ? 13.523 1.002 17.656 1 95.69 34 GLY B CA 1
ATOM 1881 C C . GLY B 1 34 ? 14.242 0.869 18.984 1 95.69 34 GLY B C 1
ATOM 1882 O O . GLY B 1 34 ? 14.602 -0.237 19.391 1 95.69 34 GLY B O 1
ATOM 1883 N N . GLN B 1 35 ? 14.297 1.963 19.641 1 95.75 35 GLN B N 1
ATOM 1884 C CA . GLN B 1 35 ? 15.047 2 20.891 1 95.75 35 GLN B CA 1
ATOM 1885 C C . GLN B 1 35 ? 14.336 1.201 21.984 1 95.75 35 GLN B C 1
ATOM 1887 O O . GLN B 1 35 ? 14.945 0.816 22.969 1 95.75 35 GLN B O 1
ATOM 1892 N N . PHE B 1 36 ? 13.086 0.887 21.797 1 98.12 36 PHE B N 1
ATOM 1893 C CA . PHE B 1 36 ? 12.305 0.227 22.828 1 98.12 36 PHE B CA 1
ATOM 1894 C C . PHE B 1 36 ? 12.359 -1.287 22.672 1 98.12 36 PHE B C 1
ATOM 1896 O O . PHE B 1 36 ? 11.953 -2.027 23.562 1 98.12 36 PHE B O 1
ATOM 1903 N N . GLY B 1 37 ? 12.852 -1.727 21.5 1 98.06 37 GLY B N 1
ATOM 1904 C CA . GLY B 1 37 ? 12.922 -3.154 21.234 1 98.06 37 GLY B CA 1
ATOM 1905 C C . GLY B 1 37 ? 11.562 -3.779 21 1 98.06 37 GLY B C 1
ATOM 1906 O O . GLY B 1 37 ? 10.57 -3.068 20.797 1 98.06 37 GLY B O 1
ATOM 1907 N N . TYR B 1 38 ? 11.531 -5.113 20.859 1 98.31 38 TYR B N 1
ATOM 1908 C CA . TYR B 1 38 ? 10.328 -5.906 20.656 1 98.31 38 TYR B CA 1
ATOM 1909 C C . TYR B 1 38 ? 10.219 -7.008 21.703 1 98.31 38 TYR B C 1
ATOM 1911 O O . TYR B 1 38 ? 11.219 -7.633 22.062 1 98.31 38 TYR B O 1
ATOM 1919 N N . THR B 1 39 ? 9.062 -7.23 22.203 1 98.19 39 THR B N 1
ATOM 1920 C CA . THR B 1 39 ? 8.82 -8.352 23.109 1 98.19 39 THR B CA 1
ATOM 1921 C C . THR B 1 39 ? 8.383 -9.586 22.344 1 98.19 39 THR B C 1
ATOM 1923 O O . THR B 1 39 ? 7.879 -9.484 21.219 1 98.19 39 THR B O 1
ATOM 1926 N N . THR B 1 40 ? 8.5 -10.727 22.938 1 97.88 40 THR B N 1
ATOM 1927 C CA . THR B 1 40 ? 8.062 -11.984 22.344 1 97.88 40 THR B CA 1
ATOM 1928 C C . THR B 1 40 ? 6.559 -11.977 22.094 1 97.88 40 THR B C 1
ATOM 1930 O O . THR B 1 40 ? 6.09 -12.453 21.062 1 97.88 40 THR B O 1
ATOM 1933 N N . ASP B 1 41 ? 5.855 -11.398 22.969 1 97.88 41 ASP B N 1
ATOM 1934 C CA . ASP B 1 41 ? 4.402 -11.312 22.844 1 97.88 41 ASP B CA 1
ATOM 1935 C C . ASP B 1 41 ? 4.008 -10.453 21.641 1 97.88 41 ASP B C 1
ATOM 1937 O O . ASP B 1 41 ? 3.098 -10.812 20.891 1 97.88 41 ASP B O 1
ATOM 1941 N N . TYR B 1 42 ? 4.688 -9.297 21.438 1 98.38 42 TYR B N 1
ATOM 1942 C CA . TYR B 1 42 ? 4.426 -8.438 20.281 1 98.38 42 TYR B CA 1
ATOM 1943 C C . TYR B 1 42 ? 4.723 -9.164 18.984 1 98.38 42 TYR B C 1
ATOM 1945 O O . TYR B 1 42 ? 3.922 -9.117 18.047 1 98.38 42 TYR B O 1
ATOM 1953 N N . LEU B 1 43 ? 5.809 -9.922 19 1 98.06 43 LEU B N 1
ATOM 1954 C CA . LEU B 1 43 ? 6.273 -10.555 17.766 1 98.06 43 LEU B CA 1
ATOM 1955 C C . LEU B 1 43 ? 5.41 -11.758 17.422 1 98.06 43 LEU B C 1
ATOM 1957 O O . LEU B 1 43 ? 5.34 -12.156 16.25 1 98.06 43 LEU B O 1
ATOM 1961 N N . ALA B 1 44 ? 4.703 -12.367 18.375 1 97.44 44 ALA B N 1
ATOM 1962 C CA . ALA B 1 44 ? 3.752 -13.445 18.109 1 97.44 44 ALA B CA 1
ATOM 1963 C C . ALA B 1 44 ? 2.547 -12.93 17.328 1 97.44 44 ALA B C 1
ATOM 1965 O O . ALA B 1 44 ? 1.959 -13.656 16.531 1 97.44 44 ALA B O 1
ATOM 1966 N N . LYS B 1 45 ? 2.256 -11.633 17.531 1 97.88 45 LYS B N 1
ATOM 1967 C CA . LYS B 1 45 ? 1.09 -11.023 16.891 1 97.88 45 LYS B CA 1
ATOM 1968 C C . LYS B 1 45 ? 1.478 -10.305 15.602 1 97.88 45 LYS B C 1
ATOM 1970 O O . LYS B 1 45 ? 0.676 -10.219 14.672 1 97.88 45 LYS B O 1
ATOM 1975 N N . ASN B 1 46 ? 2.686 -9.797 15.594 1 98.44 46 ASN B N 1
ATOM 1976 C CA . ASN B 1 46 ? 3.244 -9.141 14.414 1 98.44 46 ASN B CA 1
ATOM 1977 C C . ASN B 1 46 ? 4.648 -9.648 14.102 1 98.44 46 ASN B C 1
ATOM 1979 O O . ASN B 1 46 ? 5.641 -9.023 14.477 1 98.44 46 ASN B O 1
ATOM 1983 N N . PRO B 1 47 ? 4.688 -10.633 13.305 1 97.94 47 PRO B N 1
ATOM 1984 C CA . PRO B 1 47 ? 5.969 -11.289 13.039 1 97.94 47 PRO B CA 1
ATOM 1985 C C . PRO B 1 47 ? 6.863 -10.484 12.102 1 97.94 47 PRO B C 1
ATOM 1987 O O . PRO B 1 47 ? 8.008 -10.875 11.836 1 97.94 47 PRO B O 1
ATOM 1990 N N . ASN B 1 48 ? 6.41 -9.344 11.625 1 98.12 48 ASN B N 1
ATOM 1991 C CA . ASN B 1 48 ? 7.184 -8.523 10.703 1 98.12 48 ASN B CA 1
ATOM 1992 C C . ASN B 1 48 ? 8.273 -7.746 11.43 1 98.12 48 ASN B C 1
ATOM 1994 O O . ASN B 1 48 ? 9.188 -7.207 10.797 1 98.12 48 ASN B O 1
ATOM 1998 N N . ARG B 1 49 ? 8.148 -7.633 12.781 1 97.69 49 ARG B N 1
ATOM 1999 C CA . ARG B 1 49 ? 9.047 -6.82 13.594 1 97.69 49 ARG B CA 1
ATOM 2000 C C . ARG B 1 49 ? 9.023 -5.359 13.156 1 97.69 49 ARG B C 1
ATOM 2002 O O . ARG B 1 49 ? 10.07 -4.758 12.922 1 97.69 49 ARG B O 1
ATOM 2009 N N . MET B 1 50 ? 7.812 -4.832 12.969 1 98.31 50 MET B N 1
ATOM 2010 C CA . MET B 1 50 ? 7.555 -3.453 12.562 1 98.31 50 MET B CA 1
ATOM 2011 C C . MET B 1 50 ? 6.426 -2.846 13.391 1 98.31 50 MET B C 1
ATOM 2013 O O . MET B 1 50 ? 5.781 -3.543 14.18 1 98.31 50 MET B O 1
ATOM 2017 N N . VAL B 1 51 ? 6.266 -1.613 13.336 1 98.69 51 VAL B N 1
ATOM 2018 C CA . VAL B 1 51 ? 5.172 -0.854 13.938 1 98.69 51 VAL B CA 1
ATOM 2019 C C . VAL B 1 51 ? 4.441 -0.062 12.859 1 98.69 51 VAL B C 1
ATOM 2021 O O . VAL B 1 51 ? 5.012 0.239 11.805 1 98.69 51 VAL B O 1
ATOM 2024 N N . PRO B 1 52 ? 3.143 0.206 13.047 1 98.88 52 PRO B N 1
ATOM 2025 C CA . PRO B 1 52 ? 2.297 0.013 14.227 1 98.88 52 PRO B CA 1
ATOM 2026 C C . PRO B 1 52 ? 1.578 -1.334 14.219 1 98.88 52 PRO B C 1
ATOM 2028 O O . PRO B 1 52 ? 1.601 -2.047 13.219 1 98.88 52 PRO B O 1
ATOM 2031 N N . MET B 1 53 ? 0.982 -1.658 15.305 1 98.94 53 MET B N 1
ATOM 2032 C CA . MET B 1 53 ? -0.076 -2.648 15.477 1 98.94 53 MET B CA 1
ATOM 2033 C C . MET B 1 53 ? -1.155 -2.135 16.422 1 98.94 53 MET B C 1
ATOM 2035 O O . MET B 1 53 ? -0.854 -1.438 17.391 1 98.94 53 MET B O 1
ATOM 2039 N N . ILE B 1 54 ? -2.418 -2.43 16.141 1 98.94 54 ILE B N 1
ATOM 2040 C CA . ILE B 1 54 ? -3.438 -2.162 17.156 1 98.94 54 ILE B CA 1
ATOM 2041 C C . ILE B 1 54 ? -3.988 -3.48 17.688 1 98.94 54 ILE B C 1
ATOM 2043 O O . ILE B 1 54 ? -3.957 -4.504 17 1 98.94 54 ILE B O 1
ATOM 2047 N N . GLU B 1 55 ? -4.43 -3.439 18.891 1 98.81 55 GLU B N 1
ATOM 2048 C CA . GLU B 1 55 ? -5.238 -4.492 19.484 1 98.81 55 GLU B CA 1
ATOM 2049 C C . GLU B 1 55 ? -6.605 -3.963 19.922 1 98.81 55 GLU B C 1
ATOM 2051 O O . GLU B 1 55 ? -6.703 -2.867 20.469 1 98.81 55 GLU B O 1
ATOM 2056 N N . GLU B 1 56 ? -7.629 -4.625 19.625 1 98.31 56 GLU B N 1
ATOM 2057 C CA . GLU B 1 56 ? -9 -4.387 20.062 1 98.31 56 GLU B CA 1
ATOM 2058 C C . GLU B 1 56 ? -9.742 -5.699 20.297 1 98.31 56 GLU B C 1
ATOM 2060 O O . GLU B 1 56 ? -10.156 -6.367 19.344 1 98.31 56 GLU B O 1
ATOM 2065 N N . GLY B 1 57 ? -9.953 -6.09 21.516 1 96.12 57 GLY B N 1
ATOM 2066 C CA . GLY B 1 57 ? -10.445 -7.434 21.797 1 96.12 57 GLY B CA 1
ATOM 2067 C C . GLY B 1 57 ? -9.508 -8.523 21.312 1 96.12 57 GLY B C 1
ATOM 2068 O O . GLY B 1 57 ? -8.328 -8.539 21.688 1 96.12 57 GLY B O 1
ATOM 2069 N N . GLU B 1 58 ? -10.008 -9.359 20.453 1 95.06 58 GLU B N 1
ATOM 2070 C CA . GLU B 1 58 ? -9.203 -10.461 19.938 1 95.06 58 GLU B CA 1
ATOM 2071 C C . GLU B 1 58 ? -8.461 -10.062 18.672 1 95.06 58 GLU B C 1
ATOM 2073 O O . GLU B 1 58 ? -7.621 -10.812 18.172 1 95.06 58 GLU B O 1
ATOM 2078 N N . LEU B 1 59 ? -8.734 -8.859 18.219 1 97.44 59 LEU B N 1
ATOM 2079 C CA . LEU B 1 59 ? -8.125 -8.414 16.969 1 97.44 59 LEU B CA 1
ATOM 2080 C C . LEU B 1 59 ? -6.727 -7.855 17.234 1 97.44 59 LEU B C 1
ATOM 2082 O O . LEU B 1 59 ? -6.539 -7.004 18.094 1 97.44 59 LEU B O 1
ATOM 2086 N N . ALA B 1 60 ? -5.723 -8.336 16.562 1 98.56 60 ALA B N 1
ATOM 2087 C CA . ALA B 1 60 ? -4.406 -7.734 16.359 1 98.56 60 ALA B CA 1
ATOM 2088 C C . ALA B 1 60 ? -4.184 -7.387 14.891 1 98.56 60 ALA B C 1
ATOM 2090 O O . ALA B 1 60 ? -4.258 -8.258 14.016 1 98.56 60 ALA B O 1
ATOM 2091 N N . LEU B 1 61 ? -3.965 -6.152 14.641 1 98.81 61 LEU B N 1
ATOM 2092 C CA . LEU B 1 61 ? -3.932 -5.703 13.25 1 98.81 61 LEU B CA 1
ATOM 2093 C C . LEU B 1 61 ? -2.719 -4.812 13 1 98.81 61 LEU B C 1
ATOM 2095 O O . LEU B 1 61 ? -2.465 -3.871 13.75 1 98.81 61 LEU B O 1
ATOM 2099 N N . TRP B 1 62 ? -1.948 -5.258 12.031 1 98.69 62 TRP B N 1
ATOM 2100 C CA . TRP B 1 62 ? -0.853 -4.434 11.531 1 98.69 62 TRP B CA 1
ATOM 2101 C C . TRP B 1 62 ? -1.11 -4.008 10.086 1 98.69 62 TRP B C 1
ATOM 2103 O O . TRP B 1 62 ? -2.127 -4.379 9.5 1 98.69 62 TRP B O 1
ATOM 2113 N N . GLU B 1 63 ? -0.081 -3.201 9.617 1 98.69 63 GLU B N 1
ATOM 2114 C CA . GLU B 1 63 ? -0.16 -2.377 8.414 1 98.69 63 GLU B CA 1
ATOM 2115 C C . GLU B 1 63 ? -0.941 -1.093 8.672 1 98.69 63 GLU B C 1
ATOM 2117 O O . GLU B 1 63 ? -2.15 -1.131 8.906 1 98.69 63 GLU B O 1
ATOM 2122 N N . SER B 1 64 ? -0.336 0.026 8.578 1 98.88 64 SER B N 1
ATOM 2123 C CA . SER B 1 64 ? -0.882 1.297 9.047 1 98.88 64 SER B CA 1
ATOM 2124 C C . SER B 1 64 ? -2.111 1.699 8.242 1 98.88 64 SER B C 1
ATOM 2126 O O . SER B 1 64 ? -3.135 2.088 8.805 1 98.88 64 SER B O 1
ATOM 2128 N N . ASN B 1 65 ? -2.074 1.525 6.91 1 98.88 65 ASN B N 1
ATOM 2129 C CA . ASN B 1 65 ? -3.219 1.93 6.102 1 98.88 65 ASN B CA 1
ATOM 2130 C C . ASN B 1 65 ? -4.395 0.976 6.281 1 98.88 65 ASN B C 1
ATOM 2132 O O . ASN B 1 65 ? -5.555 1.394 6.223 1 98.88 65 ASN B O 1
ATOM 2136 N N . ALA B 1 66 ? -4.125 -0.327 6.48 1 98.81 66 ALA B N 1
ATOM 2137 C CA . ALA B 1 66 ? -5.191 -1.276 6.797 1 98.81 66 ALA B CA 1
ATOM 2138 C C . ALA B 1 66 ? -5.867 -0.926 8.117 1 98.81 66 ALA B C 1
ATOM 2140 O O . ALA B 1 66 ? -7.09 -1.04 8.25 1 98.81 66 ALA B O 1
ATOM 2141 N N . ILE B 1 67 ? -5.09 -0.49 9.078 1 98.94 67 ILE B N 1
ATOM 2142 C CA . ILE B 1 67 ? -5.621 -0.074 10.375 1 98.94 67 ILE B CA 1
ATOM 2143 C C . ILE B 1 67 ? -6.547 1.128 10.188 1 98.94 67 ILE B C 1
ATOM 2145 O O . ILE B 1 67 ? -7.637 1.176 10.766 1 98.94 67 ILE B O 1
ATOM 2149 N N . LEU B 1 68 ? -6.117 2.086 9.375 1 98.94 68 LEU B N 1
ATOM 2150 C CA . LEU B 1 68 ? -6.949 3.258 9.125 1 98.94 68 LEU B CA 1
ATOM 2151 C C . LEU B 1 68 ? -8.297 2.85 8.531 1 98.94 68 LEU B C 1
ATOM 2153 O O . LEU B 1 68 ? -9.344 3.334 8.969 1 98.94 68 LEU B O 1
ATOM 2157 N N . ARG B 1 69 ? -8.266 1.968 7.512 1 98.5 69 ARG B N 1
ATOM 2158 C CA . ARG B 1 69 ? -9.508 1.515 6.883 1 98.5 69 ARG B CA 1
ATOM 2159 C C . ARG B 1 69 ? -10.391 0.783 7.879 1 98.5 69 ARG B C 1
ATOM 2161 O O . ARG B 1 69 ? -11.609 0.993 7.91 1 98.5 69 ARG B O 1
ATOM 2168 N N . TYR B 1 70 ? -9.82 -0.009 8.758 1 98.75 70 TYR B N 1
ATOM 2169 C CA . TYR B 1 70 ? -10.57 -0.729 9.781 1 98.75 70 TYR B CA 1
ATOM 2170 C C . TYR B 1 70 ? -11.25 0.238 10.742 1 98.75 70 TYR B C 1
ATOM 2172 O O . TYR B 1 70 ? -12.453 0.117 11 1 98.75 70 TYR B O 1
ATOM 2180 N N . LEU B 1 71 ? -10.508 1.197 11.25 1 98.88 71 LEU B N 1
ATOM 2181 C CA . LEU B 1 71 ? -11.055 2.146 12.219 1 98.88 71 LEU B CA 1
ATOM 2182 C C . LEU B 1 71 ? -12.219 2.924 11.625 1 98.88 71 LEU B C 1
ATOM 2184 O O . LEU B 1 71 ? -13.242 3.121 12.289 1 98.88 71 LEU B O 1
ATOM 2188 N N . ALA B 1 72 ? -12.055 3.35 10.406 1 98.31 72 ALA B N 1
ATOM 2189 C CA . ALA B 1 72 ? -13.133 4.078 9.75 1 98.31 72 ALA B CA 1
ATOM 2190 C C . ALA B 1 72 ? -14.359 3.191 9.562 1 98.31 72 ALA B C 1
ATOM 2192 O O . ALA B 1 72 ? -15.477 3.584 9.914 1 98.31 72 ALA B O 1
ATOM 2193 N N . ASP B 1 73 ? -14.148 1.987 9.055 1 96.44 73 ASP B N 1
ATOM 2194 C CA . ASP B 1 73 ? -15.25 1.086 8.727 1 96.44 73 ASP B CA 1
ATOM 2195 C C . ASP B 1 73 ? -16.016 0.669 9.984 1 96.44 73 ASP B C 1
ATOM 2197 O O . ASP B 1 73 ? -17.234 0.543 9.969 1 96.44 73 ASP B O 1
ATOM 2201 N N . ARG B 1 74 ? -15.305 0.491 11.039 1 97.19 74 ARG B N 1
ATOM 2202 C CA . ARG B 1 74 ? -15.906 -0.091 12.234 1 97.19 74 ARG B CA 1
ATOM 2203 C C . ARG B 1 74 ? -16.406 0.995 13.18 1 97.19 74 ARG B C 1
ATOM 2205 O O . ARG B 1 74 ? -17.453 0.837 13.805 1 97.19 74 ARG B O 1
ATOM 2212 N N . HIS B 1 75 ? -15.695 2.119 13.227 1 98.06 75 HIS B N 1
ATOM 2213 C CA . HIS B 1 75 ? -15.953 3.014 14.352 1 98.06 75 HIS B CA 1
ATOM 2214 C C . HIS B 1 75 ? -16.328 4.41 13.867 1 98.06 75 HIS B C 1
ATOM 2216 O O . HIS B 1 75 ? -16.969 5.172 14.594 1 98.06 75 HIS B O 1
ATOM 2222 N N . ALA B 1 76 ? -15.93 4.777 12.703 1 98.19 76 ALA B N 1
ATOM 2223 C CA . ALA B 1 76 ? -16.062 6.172 12.289 1 98.19 76 ALA B CA 1
ATOM 2224 C C . ALA B 1 76 ? -16.406 6.27 10.805 1 98.19 76 ALA B C 1
ATOM 2226 O O . ALA B 1 76 ? -15.664 6.883 10.031 1 98.19 76 ALA B O 1
ATOM 2227 N N . PRO B 1 77 ? -17.578 5.727 10.406 1 95.44 77 PRO B N 1
ATOM 2228 C CA . PRO B 1 77 ? -17.938 5.664 8.984 1 95.44 77 PRO B CA 1
ATOM 2229 C C . PRO B 1 77 ? -17.984 7.043 8.328 1 95.44 77 PRO B C 1
ATOM 2231 O O . PRO B 1 77 ? -17.906 7.148 7.102 1 95.44 77 PRO B O 1
ATOM 2234 N N . ALA B 1 78 ? -18.016 8.125 9.086 1 97 78 ALA B N 1
ATOM 2235 C CA . ALA B 1 78 ? -18.047 9.484 8.547 1 97 78 ALA B CA 1
ATOM 2236 C C . ALA B 1 78 ? -16.719 9.859 7.91 1 97 78 ALA B C 1
ATOM 2238 O O . ALA B 1 78 ? -16.625 10.836 7.16 1 97 78 ALA B O 1
ATOM 2239 N N . PHE B 1 79 ? -15.648 9.094 8.195 1 98.31 79 PHE B N 1
ATOM 2240 C CA . PHE B 1 79 ? -14.312 9.414 7.711 1 98.31 79 PHE B CA 1
ATOM 2241 C C . PHE B 1 79 ? -14.031 8.711 6.387 1 98.31 79 PHE B C 1
ATOM 2243 O O . PHE B 1 79 ? -12.945 8.844 5.832 1 98.31 79 PHE B O 1
ATOM 2250 N N . ARG B 1 80 ? -14.945 7.969 5.883 1 96.19 80 ARG B N 1
ATOM 2251 C CA . ARG B 1 80 ? -14.82 7.266 4.609 1 96.19 80 ARG B CA 1
ATOM 2252 C C . ARG B 1 80 ? -16.156 7.23 3.867 1 96.19 80 ARG B C 1
ATOM 2254 O O . ARG B 1 80 ? -17.172 6.832 4.434 1 96.19 80 ARG B O 1
ATOM 2261 N N . SER B 1 81 ? -16.188 7.578 2.621 1 95.06 81 SER B N 1
ATOM 2262 C CA . SER B 1 81 ? -17.422 7.668 1.851 1 95.06 81 SER B CA 1
ATOM 2263 C C . SER B 1 81 ? -18.047 6.289 1.629 1 95.06 81 SER B C 1
ATOM 2265 O O . SER B 1 81 ? -17.328 5.312 1.417 1 95.06 81 SER B O 1
ATOM 2267 N N . ASP B 1 82 ? -19.391 6.25 1.531 1 92.62 82 ASP B N 1
ATOM 2268 C CA . ASP B 1 82 ? -20.094 5.016 1.204 1 92.62 82 ASP B CA 1
ATOM 2269 C C . ASP B 1 82 ? -20.203 4.828 -0.307 1 92.62 82 ASP B C 1
ATOM 2271 O O . ASP B 1 82 ? -20.547 3.744 -0.782 1 92.62 82 ASP B O 1
ATOM 2275 N N . ASP B 1 83 ? -19.922 5.891 -1.05 1 95.44 83 ASP B N 1
ATOM 2276 C CA . ASP B 1 83 ? -19.875 5.801 -2.506 1 95.44 83 ASP B CA 1
ATOM 2277 C C . ASP B 1 83 ? -18.594 5.121 -2.984 1 95.44 83 ASP B C 1
ATOM 2279 O O . ASP B 1 83 ? -17.5 5.625 -2.76 1 95.44 83 ASP B O 1
ATOM 2283 N N . PRO B 1 84 ? -18.75 4.012 -3.652 1 95.75 84 PRO B N 1
ATOM 2284 C CA . PRO B 1 84 ? -17.547 3.254 -4.023 1 95.75 84 PRO B CA 1
ATOM 2285 C C . PRO B 1 84 ? -16.594 4.055 -4.91 1 95.75 84 PRO B C 1
ATOM 2287 O O . PRO B 1 84 ? -15.383 3.852 -4.855 1 95.75 84 PRO B O 1
ATOM 2290 N N . VAL B 1 85 ? -17.109 4.953 -5.719 1 97.12 85 VAL B N 1
ATOM 2291 C CA . VAL B 1 85 ? -16.266 5.75 -6.609 1 97.12 85 VAL B CA 1
ATOM 2292 C C . VAL B 1 85 ? -15.461 6.75 -5.793 1 97.12 85 VAL B C 1
ATOM 2294 O O . VAL B 1 85 ? -14.242 6.863 -5.969 1 97.12 85 VAL B O 1
ATOM 2297 N N . VAL B 1 86 ? -16.141 7.473 -4.848 1 96.5 86 VAL B N 1
ATOM 2298 C CA . VAL B 1 86 ? -15.453 8.445 -3.996 1 96.5 86 VAL B CA 1
ATOM 2299 C C . VAL B 1 86 ? -14.445 7.734 -3.104 1 96.5 86 VAL B C 1
ATOM 2301 O O . VAL B 1 86 ? -13.312 8.203 -2.941 1 96.5 86 VAL B O 1
ATOM 2304 N N . ARG B 1 87 ? -14.797 6.605 -2.605 1 96.75 87 ARG B N 1
ATOM 2305 C CA . ARG B 1 87 ? -13.922 5.809 -1.752 1 96.75 87 ARG B CA 1
ATOM 2306 C C . ARG B 1 87 ? -12.672 5.371 -2.51 1 96.75 87 ARG B C 1
ATOM 2308 O O . ARG B 1 87 ? -11.562 5.449 -1.984 1 96.75 87 ARG B O 1
ATOM 2315 N N . ALA B 1 88 ? -12.844 4.938 -3.688 1 98 88 ALA B N 1
ATOM 2316 C CA . ALA B 1 88 ? -11.734 4.469 -4.516 1 98 88 ALA B CA 1
ATOM 2317 C C . ALA B 1 88 ? -10.75 5.598 -4.801 1 98 88 ALA B C 1
ATOM 2319 O O . ALA B 1 88 ? -9.539 5.383 -4.797 1 98 88 ALA B O 1
ATOM 2320 N N . GLN B 1 89 ? -11.281 6.746 -5.023 1 97.62 89 GLN B N 1
ATOM 2321 C CA . GLN B 1 89 ? -10.43 7.898 -5.293 1 97.62 89 GLN B CA 1
ATOM 2322 C C . GLN B 1 89 ? -9.57 8.242 -4.078 1 97.62 89 GLN B C 1
ATOM 2324 O O . GLN B 1 89 ? -8.422 8.664 -4.223 1 97.62 89 GLN B O 1
ATOM 2329 N N . GLY B 1 90 ? -10.141 8.055 -2.924 1 98.19 90 GLY B N 1
ATOM 2330 C CA . GLY B 1 90 ? -9.375 8.234 -1.704 1 98.19 90 GLY B CA 1
ATOM 2331 C C . GLY B 1 90 ? -8.344 7.141 -1.483 1 98.19 90 GLY B C 1
ATOM 2332 O O . GLY B 1 90 ? -7.191 7.426 -1.151 1 98.19 90 GLY B O 1
ATOM 2333 N N . ASP B 1 91 ? -8.742 5.895 -1.74 1 98.19 91 ASP B N 1
ATOM 2334 C CA . ASP B 1 91 ? -7.898 4.727 -1.512 1 98.19 91 ASP B CA 1
ATOM 2335 C C . ASP B 1 91 ? -6.637 4.785 -2.369 1 98.19 91 ASP B C 1
ATOM 2337 O O . ASP B 1 91 ? -5.566 4.34 -1.942 1 98.19 91 ASP B O 1
ATOM 2341 N N . LYS B 1 92 ? -6.746 5.305 -3.562 1 98.5 92 LYS B N 1
ATOM 2342 C CA . LYS B 1 92 ? -5.566 5.34 -4.422 1 98.5 92 LYS B CA 1
ATOM 2343 C C . LYS B 1 92 ? -4.48 6.23 -3.83 1 98.5 92 LYS B C 1
ATOM 2345 O O . LYS B 1 92 ? -3.289 5.926 -3.939 1 98.5 92 LYS B O 1
ATOM 2350 N N . TRP B 1 93 ? -4.898 7.332 -3.139 1 98.81 93 TRP B N 1
ATOM 2351 C CA . TRP B 1 93 ? -3.912 8.227 -2.541 1 98.81 93 TRP B CA 1
ATOM 2352 C C . TRP B 1 93 ? -3.287 7.598 -1.299 1 98.81 93 TRP B C 1
ATOM 2354 O O . TRP B 1 93 ? -2.115 7.832 -1 1 98.81 93 TRP B O 1
ATOM 2364 N N . MET B 1 94 ? -4.098 6.766 -0.572 1 98.88 94 MET B N 1
ATOM 2365 C CA . MET B 1 94 ? -3.531 6.023 0.55 1 98.88 94 MET B CA 1
ATOM 2366 C C . MET B 1 94 ? -2.438 5.07 0.076 1 98.88 94 MET B C 1
ATOM 2368 O O . MET B 1 94 ? -1.354 5.023 0.662 1 98.88 94 MET B O 1
ATOM 2372 N N . ASP B 1 95 ? -2.721 4.367 -1.004 1 98.69 95 ASP B N 1
ATOM 2373 C CA . ASP B 1 95 ? -1.736 3.432 -1.542 1 98.69 95 ASP B CA 1
ATOM 2374 C C . ASP B 1 95 ? -0.566 4.176 -2.184 1 98.69 95 ASP B C 1
ATOM 2376 O O . ASP B 1 95 ? 0.581 3.734 -2.092 1 98.69 95 ASP B O 1
ATOM 2380 N N . TRP B 1 96 ? -0.839 5.34 -2.852 1 98.81 96 TRP B N 1
ATOM 2381 C CA . TRP B 1 96 ? 0.153 6.188 -3.508 1 98.81 96 TRP B CA 1
ATOM 2382 C C . TRP B 1 96 ? 1.231 6.625 -2.523 1 98.81 96 TRP B C 1
ATOM 2384 O O . TRP B 1 96 ? 2.396 6.777 -2.896 1 98.81 96 TRP B O 1
ATOM 2394 N N . GLN B 1 97 ? 0.833 6.727 -1.326 1 98.81 97 GLN B N 1
ATOM 2395 C CA . GLN B 1 97 ? 1.727 7.18 -0.266 1 98.81 97 GLN B CA 1
ATOM 2396 C C . GLN B 1 97 ? 2.926 6.25 -0.12 1 98.81 97 GLN B C 1
ATOM 2398 O O . GLN B 1 97 ? 4.031 6.695 0.197 1 98.81 97 GLN B O 1
ATOM 2403 N N . PHE B 1 98 ? 2.777 4.957 -0.381 1 98.19 98 PHE B N 1
ATOM 2404 C CA . PHE B 1 98 ? 3.895 4.023 -0.281 1 98.19 98 PHE B CA 1
ATOM 2405 C C . PHE B 1 98 ? 5 4.395 -1.264 1 98.19 98 PHE B C 1
ATOM 2407 O O . PHE B 1 98 ? 6.184 4.32 -0.932 1 98.19 98 PHE B O 1
ATOM 2414 N N . HIS B 1 99 ? 4.598 4.785 -2.463 1 97.75 99 HIS B N 1
ATOM 2415 C CA . HIS B 1 99 ? 5.566 5.223 -3.461 1 97.75 99 HIS B CA 1
ATOM 2416 C C . HIS B 1 99 ? 6.25 6.516 -3.033 1 97.75 99 HIS B C 1
ATOM 2418 O O . HIS B 1 99 ? 7.461 6.672 -3.213 1 97.75 99 HIS B O 1
ATOM 2424 N N . PHE B 1 100 ? 5.496 7.434 -2.502 1 98.81 100 PHE B N 1
ATOM 2425 C CA . PHE B 1 100 ? 6.078 8.688 -2.033 1 98.81 100 PHE B CA 1
ATOM 2426 C C . PHE B 1 100 ? 7.086 8.43 -0.92 1 98.81 100 PHE B C 1
ATOM 2428 O O . PHE B 1 100 ? 8.133 9.078 -0.864 1 98.81 100 PHE B O 1
ATOM 2435 N N . ALA B 1 101 ? 6.727 7.531 0.018 1 98.69 101 ALA B N 1
ATOM 2436 C CA . ALA B 1 101 ? 7.633 7.195 1.113 1 98.69 101 ALA B CA 1
ATOM 2437 C C . ALA B 1 101 ? 8.992 6.754 0.583 1 98.69 101 ALA B C 1
ATOM 2439 O O . ALA B 1 101 ? 10.031 7.129 1.132 1 98.69 101 ALA B O 1
ATOM 2440 N N . ASP B 1 102 ? 8.961 6 -0.461 1 97.69 102 ASP B N 1
ATOM 2441 C CA . ASP B 1 102 ? 10.203 5.555 -1.087 1 97.69 102 ASP B CA 1
ATOM 2442 C C . ASP B 1 102 ? 10.992 6.734 -1.653 1 97.69 102 ASP B C 1
ATOM 2444 O O . ASP B 1 102 ? 12.211 6.801 -1.503 1 97.69 102 ASP B O 1
ATOM 2448 N N . ALA B 1 103 ? 10.297 7.625 -2.316 1 98.44 103 ALA B N 1
ATOM 2449 C CA . ALA B 1 103 ? 10.922 8.789 -2.936 1 98.44 103 ALA B CA 1
ATOM 2450 C C . ALA B 1 103 ? 11.555 9.695 -1.884 1 98.44 103 ALA B C 1
ATOM 2452 O O . ALA B 1 103 ? 12.617 10.281 -2.117 1 98.44 103 ALA B O 1
ATOM 2453 N N . GLN B 1 104 ? 10.953 9.812 -0.743 1 98.69 104 GLN B N 1
ATOM 2454 C CA . GLN B 1 104 ? 11.383 10.742 0.296 1 98.69 104 GLN B CA 1
ATOM 2455 C C . GLN B 1 104 ? 12.414 10.102 1.217 1 98.69 104 GLN B C 1
ATOM 2457 O O . GLN B 1 104 ? 13.062 10.789 2.008 1 98.69 104 GLN B O 1
ATOM 2462 N N . ARG B 1 105 ? 12.648 8.852 1.188 1 98.38 105 ARG B N 1
ATOM 2463 C CA . ARG B 1 105 ? 13.344 8.055 2.191 1 98.38 105 ARG B CA 1
ATOM 2464 C C . ARG B 1 105 ? 14.773 8.547 2.387 1 98.38 105 ARG B C 1
ATOM 2466 O O . ARG B 1 105 ? 15.195 8.828 3.512 1 98.38 105 ARG B O 1
ATOM 2473 N N . ASP B 1 106 ? 15.523 8.703 1.318 1 98.56 106 ASP B N 1
ATOM 2474 C CA . ASP B 1 106 ? 16.938 9.039 1.448 1 98.56 106 ASP B CA 1
ATOM 2475 C C . ASP B 1 106 ? 17.109 10.477 1.938 1 98.56 106 ASP B C 1
ATOM 2477 O O . ASP B 1 106 ? 18.062 10.781 2.662 1 98.56 106 ASP B O 1
ATOM 2481 N N . ALA B 1 107 ? 16.203 11.328 1.541 1 98.69 107 ALA B N 1
ATOM 2482 C CA . ALA B 1 107 ? 16.234 12.688 2.082 1 98.69 107 ALA B CA 1
ATOM 2483 C C . ALA B 1 107 ? 15.977 12.68 3.586 1 98.69 107 ALA B C 1
ATOM 2485 O O . ALA B 1 107 ? 16.656 13.383 4.34 1 98.69 107 ALA B O 1
ATOM 2486 N N . PHE B 1 108 ? 15.062 11.852 3.998 1 98.75 108 PHE B N 1
ATOM 2487 C CA . PHE B 1 108 ? 14.719 11.75 5.41 1 98.75 108 PHE B CA 1
ATOM 2488 C C . PHE B 1 108 ? 15.875 11.141 6.203 1 98.75 108 PHE B C 1
ATOM 2490 O O . PHE B 1 108 ? 16.328 11.727 7.188 1 98.75 108 PHE B O 1
ATOM 2497 N N . LEU B 1 109 ? 16.359 10.031 5.785 1 98.12 109 LEU B N 1
ATOM 2498 C CA . LEU B 1 109 ? 17.438 9.359 6.504 1 98.12 109 LEU B CA 1
ATOM 2499 C C . LEU B 1 109 ? 18.688 10.219 6.523 1 98.12 109 LEU B C 1
ATOM 2501 O O . LEU B 1 109 ? 19.344 10.367 7.562 1 98.12 109 LEU B O 1
ATOM 2505 N N . GLY B 1 110 ? 19 10.781 5.391 1 98.25 110 GLY B N 1
ATOM 2506 C CA . GLY B 1 110 ? 20.172 11.633 5.301 1 98.25 110 GLY B CA 1
ATOM 2507 C C . GLY B 1 110 ? 20.109 12.836 6.219 1 98.25 110 GLY B C 1
ATOM 2508 O O . GLY B 1 110 ? 21.062 13.102 6.969 1 98.25 110 GLY B O 1
ATOM 2509 N N . CYS B 1 111 ? 19.031 13.492 6.211 1 98.12 111 CYS B N 1
ATOM 2510 C CA . CYS B 1 111 ? 18.922 14.734 6.965 1 98.12 111 CYS B CA 1
ATOM 2511 C C . CYS B 1 111 ? 18.688 14.453 8.445 1 98.12 111 CYS B C 1
ATOM 2513 O O . CYS B 1 111 ? 19.328 15.07 9.305 1 98.12 111 CYS B O 1
ATOM 2515 N N . VAL B 1 112 ? 17.844 13.492 8.75 1 97 112 VAL B N 1
ATOM 2516 C CA . VAL B 1 112 ? 17.375 13.32 10.117 1 97 112 VAL B CA 1
ATOM 2517 C C . VAL B 1 112 ? 18.312 12.383 10.875 1 97 112 VAL B C 1
ATOM 2519 O O . VAL B 1 112 ? 18.609 12.602 12.055 1 97 112 VAL B O 1
ATOM 2522 N N . ARG B 1 113 ? 18.828 11.414 10.18 1 94.44 113 ARG B N 1
ATOM 2523 C CA . ARG B 1 113 ? 19.625 10.406 10.875 1 94.44 113 ARG B CA 1
ATOM 2524 C C . ARG B 1 113 ? 21.125 10.672 10.695 1 94.44 113 ARG B C 1
ATOM 2526 O O . ARG B 1 113 ? 21.938 10.32 11.555 1 94.44 113 ARG B O 1
ATOM 2533 N N . HIS B 1 114 ? 21.438 11.344 9.602 1 96.81 114 HIS B N 1
ATOM 2534 C CA . HIS B 1 114 ? 22.859 11.438 9.297 1 96.81 114 HIS B CA 1
ATOM 2535 C C . HIS B 1 114 ? 23.328 12.891 9.281 1 96.81 114 HIS B C 1
ATOM 2537 O O . HIS B 1 114 ? 24.5 13.172 9.023 1 96.81 114 HIS B O 1
ATOM 2543 N N . GLY B 1 115 ? 22.438 13.828 9.531 1 96 115 GLY B N 1
ATOM 2544 C CA . GLY B 1 115 ? 22.797 15.234 9.656 1 96 115 GLY B CA 1
ATOM 2545 C C . GLY B 1 115 ? 23.203 15.875 8.336 1 96 115 GLY B C 1
ATOM 2546 O O . GLY B 1 115 ? 23.906 16.875 8.328 1 96 115 GLY B O 1
ATOM 2547 N N . LYS B 1 116 ? 22.844 15.289 7.238 1 96.88 116 LYS B N 1
ATOM 2548 C CA . LYS B 1 116 ? 23.156 15.805 5.91 1 96.88 116 LYS B CA 1
ATOM 2549 C C . LYS B 1 116 ? 22.109 16.828 5.457 1 96.88 116 LYS B C 1
ATOM 2551 O O . LYS B 1 116 ? 21.141 17.078 6.164 1 96.88 116 LYS B O 1
ATOM 2556 N N . ASP B 1 117 ? 22.438 17.422 4.312 1 96.5 117 ASP B N 1
ATOM 2557 C CA . ASP B 1 117 ? 21.484 18.344 3.688 1 96.5 117 ASP B CA 1
ATOM 2558 C C . ASP B 1 117 ? 21.484 18.172 2.168 1 96.5 117 ASP B C 1
ATOM 2560 O O . ASP B 1 117 ? 21.969 17.172 1.646 1 96.5 117 ASP B O 1
ATOM 2564 N N . ALA B 1 118 ? 20.938 19.172 1.465 1 94.94 118 ALA B N 1
ATOM 2565 C CA . ALA B 1 118 ? 20.688 19.031 0.031 1 94.94 118 ALA B CA 1
ATOM 2566 C C . ALA B 1 118 ? 22 19.031 -0.751 1 94.94 118 ALA B C 1
ATOM 2568 O O . ALA B 1 118 ? 22.016 18.75 -1.953 1 94.94 118 ALA B O 1
ATOM 2569 N N . SER B 1 119 ? 23.031 19.281 -0.086 1 96.81 119 SER B N 1
ATOM 2570 C CA . SER B 1 119 ? 24.328 19.203 -0.756 1 96.81 119 SER B CA 1
ATOM 2571 C C . SER B 1 119 ? 24.75 17.75 -0.963 1 96.81 119 SER B C 1
ATOM 2573 O O . SER B 1 119 ? 25.625 17.469 -1.797 1 96.81 119 SER B O 1
ATOM 2575 N N . ASP B 1 120 ? 24.203 16.859 -0.165 1 97.81 120 ASP B N 1
ATOM 2576 C CA . ASP B 1 120 ? 24.469 15.43 -0.337 1 97.81 120 ASP B CA 1
ATOM 2577 C C . ASP B 1 120 ? 23.719 14.883 -1.557 1 97.81 120 ASP B C 1
ATOM 2579 O O . ASP B 1 120 ? 22.516 15.086 -1.702 1 97.81 120 ASP B O 1
ATOM 2583 N N . PRO B 1 121 ? 24.422 14.156 -2.43 1 98.06 121 PRO B N 1
ATOM 2584 C CA . PRO B 1 121 ? 23.828 13.727 -3.695 1 98.06 121 PRO B CA 1
ATOM 2585 C C . PRO B 1 121 ? 22.625 12.82 -3.496 1 98.06 121 PRO B C 1
ATOM 2587 O O . PRO B 1 121 ? 21.641 12.922 -4.238 1 98.06 121 PRO B O 1
ATOM 2590 N N . ALA B 1 122 ? 22.656 11.938 -2.576 1 98 122 ALA B N 1
ATOM 2591 C CA . ALA B 1 122 ? 21.531 11.047 -2.314 1 98 122 ALA B CA 1
ATOM 2592 C C . ALA B 1 122 ? 20.328 11.82 -1.801 1 98 122 ALA B C 1
ATOM 2594 O O . ALA B 1 122 ? 19.188 11.523 -2.178 1 98 122 ALA B O 1
ATOM 2595 N N . VAL B 1 123 ? 20.609 12.773 -0.887 1 98.56 123 VAL B N 1
ATOM 2596 C CA . VAL B 1 123 ? 19.547 13.633 -0.376 1 98.56 123 VAL B CA 1
ATOM 2597 C C . VAL B 1 123 ? 18.938 14.445 -1.521 1 98.56 123 VAL B C 1
ATOM 2599 O O . VAL B 1 123 ? 17.719 14.531 -1.653 1 98.56 123 VAL B O 1
ATOM 2602 N N . ALA B 1 124 ? 19.797 14.977 -2.34 1 98.44 124 ALA B N 1
ATOM 2603 C CA . ALA B 1 124 ? 19.344 15.805 -3.451 1 98.44 124 ALA B CA 1
ATOM 2604 C C . ALA B 1 124 ? 18.469 15.008 -4.418 1 98.44 124 ALA B C 1
ATOM 2606 O O . ALA B 1 124 ? 17.438 15.484 -4.879 1 98.44 124 ALA B O 1
ATOM 2607 N N . THR B 1 125 ? 18.891 13.812 -4.785 1 98.62 125 THR B N 1
ATOM 2608 C CA . THR B 1 125 ? 18.141 12.938 -5.68 1 98.62 125 THR B CA 1
ATOM 2609 C C . THR B 1 125 ? 16.781 12.609 -5.094 1 98.62 125 THR B C 1
ATOM 2611 O O . THR B 1 125 ? 15.766 12.688 -5.789 1 98.62 125 THR B O 1
ATOM 2614 N N . SER B 1 126 ? 16.766 12.273 -3.883 1 98.75 126 SER B N 1
ATOM 2615 C CA . SER B 1 126 ? 15.531 11.953 -3.168 1 98.75 126 SER B CA 1
ATOM 2616 C C . SER B 1 126 ? 14.609 13.164 -3.092 1 98.75 126 SER B C 1
ATOM 2618 O O . SER B 1 126 ? 13.398 13.039 -3.312 1 98.75 126 SER B O 1
ATOM 2620 N N . ALA B 1 127 ? 15.164 14.281 -2.777 1 98.69 127 ALA B N 1
ATOM 2621 C CA . ALA B 1 127 ? 14.398 15.523 -2.689 1 98.69 127 ALA B CA 1
ATOM 2622 C C . ALA B 1 127 ? 13.75 15.859 -4.027 1 98.69 127 ALA B C 1
ATOM 2624 O O . ALA B 1 127 ? 12.586 16.281 -4.078 1 98.69 127 ALA B O 1
ATOM 2625 N N . THR B 1 128 ? 14.469 15.656 -5.066 1 98.62 128 THR B N 1
ATOM 2626 C CA . THR B 1 128 ? 13.961 15.93 -6.406 1 98.62 128 THR B CA 1
ATOM 2627 C C . THR B 1 128 ? 12.812 14.984 -6.754 1 98.62 128 THR B C 1
ATOM 2629 O O . THR B 1 128 ? 11.781 15.414 -7.277 1 98.62 128 THR B O 1
ATOM 2632 N N . ALA B 1 129 ? 12.992 13.734 -6.43 1 98.62 129 ALA B N 1
ATOM 2633 C CA . ALA B 1 129 ? 11.945 12.75 -6.676 1 98.62 129 ALA B CA 1
ATOM 2634 C C . ALA B 1 129 ? 10.688 13.086 -5.879 1 98.62 129 ALA B C 1
ATOM 2636 O O . ALA B 1 129 ? 9.578 13.047 -6.418 1 98.62 129 ALA B O 1
ATOM 2637 N N . ALA B 1 130 ? 10.867 13.445 -4.652 1 98.75 130 ALA B N 1
ATOM 2638 C CA . ALA B 1 130 ? 9.742 13.797 -3.787 1 98.75 130 ALA B CA 1
ATOM 2639 C C . ALA B 1 130 ? 9.023 15.039 -4.305 1 98.75 130 ALA B C 1
ATOM 2641 O O . ALA B 1 130 ? 7.789 15.094 -4.312 1 98.75 130 ALA B O 1
ATOM 2642 N N . ALA B 1 131 ? 9.812 16 -4.719 1 98.81 131 ALA B N 1
ATOM 2643 C CA . ALA B 1 131 ? 9.227 17.234 -5.25 1 98.81 131 ALA B CA 1
ATOM 2644 C C . ALA B 1 131 ? 8.367 16.953 -6.48 1 98.81 131 ALA B C 1
ATOM 2646 O O . ALA B 1 131 ? 7.297 17.531 -6.645 1 98.81 131 ALA B O 1
ATOM 2647 N N . GLY B 1 132 ? 8.883 16.078 -7.367 1 98.69 132 GLY B N 1
ATOM 2648 C CA . GLY B 1 132 ? 8.109 15.68 -8.523 1 98.69 132 GLY B CA 1
ATOM 2649 C C . GLY B 1 132 ? 6.777 15.047 -8.164 1 98.69 132 GLY B C 1
ATOM 2650 O O . GLY B 1 132 ? 5.75 15.352 -8.773 1 98.69 132 GLY B O 1
ATOM 2651 N N . MET B 1 133 ? 6.773 14.219 -7.191 1 98.81 133 MET B N 1
ATOM 2652 C CA . MET B 1 133 ? 5.547 13.57 -6.746 1 98.81 133 MET B CA 1
ATOM 2653 C C . MET B 1 133 ? 4.621 14.562 -6.055 1 98.81 133 MET B C 1
ATOM 2655 O O . MET B 1 133 ? 3.404 14.531 -6.254 1 98.81 133 MET B O 1
ATOM 2659 N N . MET B 1 134 ? 5.18 15.523 -5.285 1 98.88 134 MET B N 1
ATOM 2660 C CA . MET B 1 134 ? 4.359 16.531 -4.613 1 98.88 134 MET B CA 1
ATOM 2661 C C . MET B 1 134 ? 3.68 17.438 -5.629 1 98.88 134 MET B C 1
ATOM 2663 O O . MET B 1 134 ? 2.59 17.953 -5.379 1 98.88 134 MET B O 1
ATOM 2667 N N . ALA B 1 135 ? 4.266 17.625 -6.789 1 98.88 135 ALA B N 1
ATOM 2668 C CA . ALA B 1 135 ? 3.621 18.375 -7.855 1 98.88 135 ALA B CA 1
ATOM 2669 C C . ALA B 1 135 ? 2.355 17.672 -8.344 1 98.88 135 ALA B C 1
ATOM 2671 O O . ALA B 1 135 ? 1.354 18.328 -8.648 1 98.88 135 ALA B O 1
ATOM 2672 N N . ILE B 1 136 ? 2.385 16.375 -8.43 1 98.75 136 ILE B N 1
ATOM 2673 C CA . ILE B 1 136 ? 1.209 15.586 -8.789 1 98.75 136 ILE B CA 1
ATOM 2674 C C . ILE B 1 136 ? 0.118 15.781 -7.742 1 98.75 136 ILE B C 1
ATOM 2676 O O . ILE B 1 136 ? -1.049 15.992 -8.078 1 98.75 136 ILE B O 1
ATOM 2680 N N . LEU B 1 137 ? 0.531 15.711 -6.496 1 98.88 137 LEU B N 1
ATOM 2681 C CA . LEU B 1 137 ? -0.411 15.898 -5.398 1 98.88 137 LEU B CA 1
ATOM 2682 C C . LEU B 1 137 ? -1.023 17.297 -5.441 1 98.88 137 LEU B C 1
ATOM 2684 O O . LEU B 1 137 ? -2.223 17.469 -5.207 1 98.88 137 LEU B O 1
ATOM 2688 N N . ASP B 1 138 ? -0.211 18.266 -5.719 1 98.88 138 ASP B N 1
ATOM 2689 C CA . ASP B 1 138 ? -0.677 19.656 -5.832 1 98.88 138 ASP B CA 1
ATOM 2690 C C . ASP B 1 138 ? -1.761 19.781 -6.902 1 98.88 138 ASP B C 1
ATOM 2692 O O . ASP B 1 138 ? -2.762 20.469 -6.699 1 98.88 138 ASP B O 1
ATOM 2696 N N . GLU B 1 139 ? -1.584 19.109 -8.023 1 98.62 139 GLU B N 1
ATOM 2697 C CA . GLU B 1 139 ? -2.568 19.141 -9.094 1 98.62 139 GLU B CA 1
ATOM 2698 C C . GLU B 1 139 ? -3.893 18.531 -8.656 1 98.62 139 GLU B C 1
ATOM 2700 O O . GLU B 1 139 ? -4.965 19.031 -9 1 98.62 139 GLU B O 1
ATOM 2705 N N . GLU B 1 140 ? -3.795 17.453 -7.91 1 98.38 140 GLU B N 1
ATOM 2706 C CA . GLU B 1 140 ? -5.012 16.844 -7.379 1 98.38 140 GLU B CA 1
ATOM 2707 C C . GLU B 1 140 ? -5.738 17.812 -6.441 1 98.38 140 GLU B C 1
ATOM 2709 O O . GLU B 1 140 ? -6.957 17.969 -6.531 1 98.38 140 GLU B O 1
ATOM 2714 N N . LEU B 1 141 ? -4.996 18.438 -5.582 1 98.69 141 LEU B N 1
ATOM 2715 C CA . LEU B 1 141 ? -5.551 19.312 -4.551 1 98.69 141 LEU B CA 1
ATOM 2716 C C . LEU B 1 141 ? -6.082 20.609 -5.156 1 98.69 141 LEU B C 1
ATOM 2718 O O . LEU B 1 141 ? -6.816 21.344 -4.5 1 98.69 141 LEU B O 1
ATOM 2722 N N . ALA B 1 142 ? -5.727 20.891 -6.41 1 98.5 142 ALA B N 1
ATOM 2723 C CA . ALA B 1 142 ? -6.344 22 -7.145 1 98.5 142 ALA B CA 1
ATOM 2724 C C . ALA B 1 142 ? -7.801 21.688 -7.477 1 98.5 142 ALA B C 1
ATOM 2726 O O . ALA B 1 142 ? -8.602 22.594 -7.695 1 98.5 142 ALA B O 1
ATOM 2727 N N . ARG B 1 143 ? -8.203 20.453 -7.508 1 97 143 ARG B N 1
ATOM 2728 C CA . ARG B 1 143 ? -9.516 20.016 -7.98 1 97 143 ARG B CA 1
ATOM 2729 C C . ARG B 1 143 ? -10.43 19.656 -6.812 1 97 143 ARG B C 1
ATOM 2731 O O . ARG B 1 143 ? -11.656 19.672 -6.949 1 97 143 ARG B O 1
ATOM 2738 N N . ARG B 1 144 ? -9.828 19.375 -5.66 1 96.5 144 ARG B N 1
ATOM 2739 C CA . ARG B 1 144 ? -10.602 19.016 -4.477 1 96.5 144 ARG B CA 1
ATOM 2740 C C . ARG B 1 144 ? -9.898 19.484 -3.205 1 96.5 144 ARG B C 1
ATOM 2742 O O . ARG B 1 144 ? -8.672 19.438 -3.115 1 96.5 144 ARG B O 1
ATOM 2749 N N . PRO B 1 145 ? -10.648 19.797 -2.217 1 97.88 145 PRO B N 1
ATOM 2750 C CA . PRO B 1 145 ? -10.047 20.375 -1.011 1 97.88 145 PRO B CA 1
ATOM 2751 C C . PRO B 1 145 ? -9.312 19.328 -0.167 1 97.88 145 PRO B C 1
ATOM 2753 O O . PRO B 1 145 ? -8.398 19.672 0.586 1 97.88 145 PRO B O 1
ATOM 2756 N N . TRP B 1 146 ? -9.773 18.047 -0.261 1 98.75 146 TRP B N 1
ATOM 2757 C CA . TRP B 1 146 ? -9.18 16.953 0.487 1 98.75 146 TRP B CA 1
ATOM 2758 C C . TRP B 1 146 ? -8.93 15.75 -0.419 1 98.75 146 TRP B C 1
ATOM 2760 O O . TRP B 1 146 ? -9.648 15.547 -1.406 1 98.75 146 TRP B O 1
ATOM 2770 N N . LEU B 1 147 ? -7.984 14.914 -0.102 1 98.69 147 LEU B N 1
ATOM 2771 C CA . LEU B 1 147 ? -7.738 13.688 -0.847 1 98.69 147 LEU B CA 1
ATOM 2772 C C . LEU B 1 147 ? -8.898 12.703 -0.671 1 98.69 147 LEU B C 1
ATOM 2774 O O . LEU B 1 147 ? -9.133 11.867 -1.538 1 98.69 147 LEU B O 1
ATOM 2778 N N . SER B 1 148 ? -9.672 12.898 0.387 1 98.25 148 SER B N 1
ATOM 2779 C CA . SER B 1 148 ? -10.844 12.078 0.664 1 98.25 148 SER B CA 1
ATOM 2780 C C . SER B 1 148 ? -12.07 12.609 -0.076 1 98.25 148 SER B C 1
ATOM 2782 O O . SER B 1 148 ? -13.133 11.984 -0.052 1 98.25 148 SER B O 1
ATOM 2784 N N . GLY B 1 149 ? -11.938 13.734 -0.746 1 96.25 149 GLY B N 1
ATOM 2785 C CA . GLY B 1 149 ? -13.055 14.344 -1.447 1 96.25 149 GLY B CA 1
ATOM 2786 C C . GLY B 1 149 ? -13.422 15.719 -0.919 1 96.25 149 GLY B C 1
ATOM 2787 O O . GLY B 1 149 ? -12.555 16.578 -0.795 1 96.25 149 GLY B O 1
ATOM 2788 N N . ASP B 1 150 ? -14.703 15.945 -0.673 1 96.56 150 ASP B N 1
ATOM 2789 C CA . ASP B 1 150 ? -15.203 17.266 -0.267 1 96.56 150 ASP B CA 1
ATOM 2790 C C . ASP B 1 150 ? -14.938 17.516 1.218 1 96.56 150 ASP B C 1
ATOM 2792 O O . ASP B 1 150 ? -14.922 18.656 1.667 1 96.56 150 ASP B O 1
ATOM 2796 N N . ARG B 1 151 ? -14.758 16.453 1.924 1 97.19 151 ARG B N 1
ATOM 2797 C CA . ARG B 1 151 ? -14.5 16.547 3.357 1 97.19 151 ARG B CA 1
ATOM 2798 C C . ARG B 1 151 ? -13.258 15.75 3.738 1 97.19 151 ARG B C 1
ATOM 2800 O O . ARG B 1 151 ? -12.891 14.797 3.053 1 97.19 151 ARG B O 1
ATOM 2807 N N . PHE B 1 152 ? -12.672 16.156 4.879 1 98.5 152 PHE B N 1
ATOM 2808 C CA . PHE B 1 152 ? -11.539 15.438 5.445 1 98.5 152 PHE B CA 1
ATOM 2809 C C . PHE B 1 152 ? -11.914 13.992 5.746 1 98.5 152 PHE B C 1
ATOM 2811 O O . PHE B 1 152 ? -13.016 13.719 6.223 1 98.5 152 PHE B O 1
ATOM 2818 N N . GLY B 1 153 ? -10.984 13.102 5.48 1 98.69 153 GLY B N 1
ATOM 2819 C CA . GLY B 1 153 ? -11.164 11.688 5.77 1 98.69 153 GLY B CA 1
ATOM 2820 C C . GLY B 1 153 ? -9.859 10.914 5.836 1 98.69 153 GLY B C 1
ATOM 2821 O O . GLY B 1 153 ? -8.781 11.516 5.887 1 98.69 153 GLY B O 1
ATOM 2822 N N . ILE B 1 154 ? -9.914 9.594 5.789 1 98.81 154 ILE B N 1
ATOM 2823 C CA . ILE B 1 154 ? -8.734 8.773 6.062 1 98.81 154 ILE B CA 1
ATOM 2824 C C . ILE B 1 154 ? -7.762 8.867 4.891 1 98.81 154 ILE B C 1
ATOM 2826 O O . ILE B 1 154 ? -6.57 8.602 5.047 1 98.81 154 ILE B O 1
ATOM 2830 N N . ALA B 1 155 ? -8.203 9.258 3.711 1 98.88 155 ALA B N 1
ATOM 2831 C CA . ALA B 1 155 ? -7.312 9.344 2.557 1 98.88 155 ALA B CA 1
ATOM 2832 C C . ALA B 1 155 ? -6.32 10.492 2.709 1 98.88 155 ALA B C 1
ATOM 2834 O O . ALA B 1 155 ? -5.309 10.539 2 1 98.88 155 ALA B O 1
ATOM 2835 N N . ASP B 1 156 ? -6.578 11.43 3.623 1 98.94 156 ASP B N 1
ATOM 2836 C CA . ASP B 1 156 ? -5.703 12.578 3.857 1 98.94 156 ASP B CA 1
ATOM 2837 C C . ASP B 1 156 ? -4.566 12.211 4.812 1 98.94 156 ASP B C 1
ATOM 2839 O O . ASP B 1 156 ? -3.555 12.914 4.875 1 98.94 156 ASP B O 1
ATOM 2843 N N . ILE B 1 157 ? -4.688 11.148 5.52 1 98.94 157 ILE B N 1
ATOM 2844 C CA . ILE B 1 157 ? -3.879 10.922 6.711 1 98.94 157 ILE B CA 1
ATOM 2845 C C . ILE B 1 157 ? -2.49 10.43 6.309 1 98.94 157 ILE B C 1
ATOM 2847 O O . ILE B 1 157 ? -1.479 10.969 6.766 1 98.94 157 ILE B O 1
ATOM 2851 N N . PRO B 1 158 ? -2.396 9.414 5.414 1 98.94 158 PRO B N 1
ATOM 2852 C CA . PRO B 1 158 ? -1.044 8.945 5.102 1 98.94 158 PRO B CA 1
ATOM 2853 C C . PRO B 1 158 ? -0.157 10.047 4.523 1 98.94 158 PRO B C 1
ATOM 2855 O O . PRO B 1 158 ? 0.93 10.305 5.047 1 98.94 158 PRO B O 1
ATOM 2858 N N . MET B 1 159 ? -0.657 10.766 3.541 1 98.94 159 MET B N 1
ATOM 2859 C CA . MET B 1 159 ? 0.157 11.82 2.936 1 98.94 159 MET B CA 1
ATOM 2860 C C . MET B 1 159 ? 0.269 13.023 3.863 1 98.94 159 MET B C 1
ATOM 2862 O O . MET B 1 159 ? 1.249 13.766 3.807 1 98.94 159 MET B O 1
ATOM 2866 N N . GLY B 1 160 ? -0.724 13.211 4.719 1 98.94 160 GLY B N 1
ATOM 2867 C CA . GLY B 1 160 ? -0.6 14.266 5.715 1 98.94 160 GLY B CA 1
ATOM 2868 C C . GLY B 1 160 ? 0.624 14.109 6.598 1 98.94 160 GLY B C 1
ATOM 2869 O O . GLY B 1 160 ? 1.331 15.086 6.863 1 98.94 160 GLY B O 1
ATOM 2870 N N . VAL B 1 161 ? 0.893 12.93 7.008 1 98.94 161 VAL B N 1
ATOM 2871 C CA . VAL B 1 161 ? 2.051 12.648 7.852 1 98.94 161 VAL B CA 1
ATOM 2872 C C . VAL B 1 161 ? 3.336 12.938 7.078 1 98.94 161 VAL B C 1
ATOM 2874 O O . VAL B 1 161 ? 4.23 13.617 7.586 1 98.94 161 VAL B O 1
ATOM 2877 N N . TYR B 1 162 ? 3.4 12.523 5.855 1 98.88 162 TYR B N 1
ATOM 2878 C CA . TYR B 1 162 ? 4.613 12.688 5.062 1 98.88 162 TYR B CA 1
ATOM 2879 C C . TYR B 1 162 ? 4.797 14.133 4.641 1 98.88 162 TYR B C 1
ATOM 2881 O O . TYR B 1 162 ? 5.926 14.594 4.449 1 98.88 162 TYR B O 1
ATOM 2889 N N . ALA B 1 163 ? 3.684 14.859 4.52 1 98.88 163 ALA B N 1
ATOM 2890 C CA . ALA B 1 163 ? 3.773 16.281 4.184 1 98.88 163 ALA B CA 1
ATOM 2891 C C . ALA B 1 163 ? 4.52 17.047 5.266 1 98.88 163 ALA B C 1
ATOM 2893 O O . ALA B 1 163 ? 5.285 17.969 4.965 1 98.88 163 ALA B O 1
ATOM 2894 N N . HIS B 1 164 ? 4.305 16.688 6.5 1 98.88 164 HIS B N 1
ATOM 2895 C CA . HIS B 1 164 ? 5.023 17.359 7.578 1 98.88 164 HIS B CA 1
ATOM 2896 C C . HIS B 1 164 ? 6.527 17.156 7.445 1 98.88 164 HIS B C 1
ATOM 2898 O O . HIS B 1 164 ? 7.301 18.109 7.551 1 98.88 164 HIS B O 1
ATOM 2904 N N . THR B 1 165 ? 6.918 15.914 7.199 1 98.69 165 THR B N 1
ATOM 2905 C CA . THR B 1 165 ? 8.336 15.617 7.012 1 98.69 165 THR B CA 1
ATOM 2906 C C . THR B 1 165 ? 8.883 16.375 5.801 1 98.69 165 THR B C 1
ATOM 2908 O O . THR B 1 165 ? 9.945 17 5.883 1 98.69 165 THR B O 1
ATOM 2911 N N . TYR B 1 166 ? 8.164 16.328 4.695 1 98.69 166 TYR B N 1
ATOM 2912 C CA . TYR B 1 166 ? 8.57 17.016 3.467 1 98.69 166 TYR B CA 1
ATOM 2913 C C . TYR B 1 166 ? 8.852 18.484 3.721 1 98.69 166 TYR B C 1
ATOM 2915 O O . TYR B 1 166 ? 9.859 19.016 3.266 1 98.69 166 TYR B O 1
ATOM 2923 N N . HIS B 1 167 ? 8.055 19.094 4.555 1 98.44 167 HIS B N 1
ATOM 2924 C CA . HIS B 1 167 ? 8.156 20.531 4.793 1 98.44 167 HIS B CA 1
ATOM 2925 C C . HIS B 1 167 ? 9.156 20.828 5.902 1 98.44 167 HIS B C 1
ATOM 2927 O O . HIS B 1 167 ? 9.555 21.984 6.086 1 98.44 167 HIS B O 1
ATOM 2933 N N . SER B 1 168 ? 9.633 19.812 6.609 1 97.88 168 SER B N 1
ATOM 2934 C CA . SER B 1 168 ? 10.523 20.016 7.742 1 97.88 168 SER B CA 1
ATOM 2935 C C . SER B 1 168 ? 11.984 19.797 7.344 1 97.88 168 SER B C 1
ATOM 2937 O O . SER B 1 168 ? 12.898 20.172 8.086 1 97.88 168 SER B O 1
ATOM 2939 N N . LEU B 1 169 ? 12.227 19.156 6.238 1 98.06 169 LEU B N 1
ATOM 2940 C CA . LEU B 1 169 ? 13.586 18.812 5.812 1 98.06 169 LEU B CA 1
ATOM 2941 C C . LEU B 1 169 ? 14.281 20.047 5.219 1 98.06 169 LEU B C 1
ATOM 2943 O O . LEU B 1 169 ? 13.633 20.891 4.59 1 98.06 169 LEU B O 1
ATOM 2947 N N . PRO B 1 170 ? 15.57 20.141 5.414 1 97.69 170 PRO B N 1
ATOM 2948 C CA . PRO B 1 170 ? 16.328 21.25 4.828 1 97.69 170 PRO B CA 1
ATOM 2949 C C . PRO B 1 170 ? 16.641 21.031 3.35 1 97.69 170 PRO B C 1
ATOM 2951 O O . PRO B 1 170 ? 17.812 20.922 2.973 1 97.69 170 PRO B O 1
ATOM 2954 N N . ILE B 1 171 ? 15.617 21.031 2.57 1 97.38 171 ILE B N 1
ATOM 2955 C CA . ILE B 1 171 ? 15.719 20.812 1.133 1 97.38 171 ILE B CA 1
ATOM 2956 C C . ILE B 1 171 ? 14.992 21.922 0.383 1 97.38 171 ILE B C 1
ATOM 2958 O O . ILE B 1 171 ? 14.188 22.656 0.969 1 97.38 171 ILE B O 1
ATOM 2962 N N . GLU B 1 172 ? 15.289 22.047 -0.852 1 95.19 172 GLU B N 1
ATOM 2963 C CA . GLU B 1 172 ? 14.562 22.984 -1.708 1 95.19 172 GLU B CA 1
ATOM 2964 C C . GLU B 1 172 ? 13.219 22.406 -2.131 1 95.19 172 GLU B C 1
ATOM 2966 O O . GLU B 1 172 ? 13.086 21.188 -2.32 1 95.19 172 GLU B O 1
ATOM 2971 N N . ARG B 1 173 ? 12.234 23.234 -2.264 1 97.56 173 ARG B N 1
ATOM 2972 C CA . ARG B 1 173 ? 10.891 22.844 -2.67 1 97.56 173 ARG B CA 1
ATOM 2973 C C . ARG B 1 173 ? 10.312 23.812 -3.686 1 97.56 173 ARG B C 1
ATOM 2975 O O . ARG B 1 173 ? 10.477 25.031 -3.547 1 97.56 173 ARG B O 1
ATOM 2982 N N . PRO B 1 174 ? 9.711 23.312 -4.707 1 98.12 174 PRO B N 1
ATOM 2983 C CA . PRO B 1 174 ? 8.977 24.203 -5.602 1 98.12 174 PRO B CA 1
ATOM 2984 C C . PRO B 1 174 ? 7.77 24.859 -4.926 1 98.12 174 PRO B C 1
ATOM 2986 O O . PRO B 1 174 ? 7.348 24.406 -3.854 1 98.12 174 PRO B O 1
ATOM 2989 N N . ASP B 1 175 ? 7.273 25.922 -5.582 1 98.31 175 ASP B N 1
ATOM 2990 C CA . ASP B 1 175 ? 6.031 26.547 -5.129 1 98.31 175 ASP B CA 1
ATOM 2991 C C . ASP B 1 175 ? 4.82 25.719 -5.559 1 98.31 175 ASP B C 1
ATOM 2993 O O . ASP B 1 175 ? 4.543 25.594 -6.754 1 98.31 175 ASP B O 1
ATOM 2997 N N . LEU B 1 176 ? 4.156 25.141 -4.598 1 98.81 176 LEU B N 1
ATOM 2998 C CA . LEU B 1 176 ? 2.961 24.328 -4.805 1 98.81 176 LEU B CA 1
ATOM 2999 C C . LEU B 1 176 ? 1.808 24.828 -3.943 1 98.81 176 LEU B C 1
ATOM 3001 O O . LEU B 1 176 ? 1.574 24.312 -2.848 1 98.81 176 LEU B O 1
ATOM 3005 N N . PRO B 1 177 ? 1.048 25.812 -4.441 1 98.75 177 PRO B N 1
ATOM 3006 C CA . PRO B 1 177 ? 0.134 26.578 -3.588 1 98.75 177 PRO B CA 1
ATOM 3007 C C . PRO B 1 177 ? -1.008 25.719 -3.039 1 98.75 177 PRO B C 1
ATOM 3009 O O . PRO B 1 177 ? -1.476 25.953 -1.921 1 98.75 177 PRO B O 1
ATOM 3012 N N . HIS B 1 178 ? -1.504 24.766 -3.822 1 98.88 178 HIS B N 1
ATOM 3013 C CA . HIS B 1 178 ? -2.619 23.938 -3.354 1 98.88 178 HIS B CA 1
ATOM 3014 C C . HIS B 1 178 ? -2.17 22.969 -2.275 1 98.88 178 HIS B C 1
ATOM 3016 O O . HIS B 1 178 ? -2.91 22.688 -1.326 1 98.88 178 HIS B O 1
ATOM 3022 N N . LEU B 1 179 ? -0.965 22.453 -2.447 1 98.88 179 LEU B N 1
ATOM 3023 C CA . LEU B 1 179 ? -0.365 21.641 -1.396 1 98.88 179 LEU B CA 1
ATOM 3024 C C . LEU B 1 179 ? -0.17 22.453 -0.122 1 98.88 179 LEU B C 1
ATOM 3026 O O . LEU B 1 179 ? -0.457 21.984 0.977 1 98.88 179 LEU B O 1
ATOM 3030 N N . ALA B 1 180 ? 0.344 23.672 -0.299 1 98.75 180 ALA B N 1
ATOM 3031 C CA . ALA B 1 180 ? 0.583 24.562 0.844 1 98.75 180 ALA B CA 1
ATOM 3032 C C . ALA B 1 180 ? -0.713 24.844 1.596 1 98.75 180 ALA B C 1
ATOM 3034 O O . ALA B 1 180 ? -0.738 24.844 2.828 1 98.75 180 ALA B O 1
ATOM 3035 N N . ASP B 1 181 ? -1.728 25.078 0.878 1 98.88 181 ASP B N 1
ATOM 3036 C CA . ASP B 1 181 ? -3.027 25.344 1.482 1 98.88 181 ASP B CA 1
ATOM 3037 C C . ASP B 1 181 ? -3.549 24.125 2.24 1 98.88 181 ASP B C 1
ATOM 3039 O O . ASP B 1 181 ? -4.031 24.25 3.367 1 98.88 181 ASP B O 1
ATOM 3043 N N . TRP B 1 182 ? -3.504 22.969 1.618 1 98.94 182 TRP B N 1
ATOM 3044 C CA . TRP B 1 182 ? -3.914 21.703 2.232 1 98.94 182 TRP B CA 1
ATOM 3045 C C . TRP B 1 182 ? -3.111 21.422 3.498 1 98.94 182 TRP B C 1
ATOM 3047 O O . TRP B 1 182 ? -3.682 21.109 4.543 1 98.94 182 TRP B O 1
ATOM 3057 N N . TYR B 1 183 ? -1.814 21.641 3.422 1 98.88 183 TYR B N 1
ATOM 3058 C CA . TYR B 1 183 ? -0.933 21.438 4.566 1 98.88 183 TYR B CA 1
ATOM 3059 C C . TYR B 1 183 ? -1.25 22.422 5.684 1 98.88 183 TYR B C 1
ATOM 3061 O O . TYR B 1 183 ? -1.262 22.062 6.859 1 98.88 183 TYR B O 1
ATOM 3069 N N . ALA B 1 184 ? -1.496 23.656 5.367 1 98.81 184 ALA B N 1
ATOM 3070 C CA . ALA B 1 184 ? -1.867 24.656 6.359 1 98.81 184 ALA B CA 1
ATOM 3071 C C . ALA B 1 184 ? -3.135 24.25 7.105 1 98.81 184 ALA B C 1
ATOM 3073 O O . ALA B 1 184 ? -3.234 24.438 8.32 1 98.81 184 ALA B O 1
ATOM 3074 N N . ARG B 1 185 ? -4.082 23.734 6.434 1 98.81 185 ARG B N 1
ATOM 3075 C CA . ARG B 1 185 ? -5.316 23.266 7.062 1 98.81 185 ARG B CA 1
ATOM 3076 C C . ARG B 1 185 ? -5.051 22.078 7.973 1 98.81 185 ARG B C 1
ATOM 3078 O O . ARG B 1 185 ? -5.637 21.969 9.055 1 98.81 185 ARG B O 1
ATOM 3085 N N . LEU B 1 186 ? -4.191 21.156 7.531 1 98.88 186 LEU B N 1
ATOM 3086 C CA . LEU B 1 186 ? -3.826 20.047 8.391 1 98.88 186 LEU B CA 1
ATOM 3087 C C . LEU B 1 186 ? -3.223 20.531 9.703 1 98.88 186 LEU B C 1
ATOM 3089 O O . LEU B 1 186 ? -3.555 20.016 10.773 1 98.88 186 LEU B O 1
ATOM 3093 N N . ARG B 1 187 ? -2.391 21.531 9.656 1 98.75 187 ARG B N 1
ATOM 3094 C CA . ARG B 1 187 ? -1.642 22 10.812 1 98.75 187 ARG B CA 1
ATOM 3095 C C . ARG B 1 187 ? -2.572 22.625 11.852 1 98.75 187 ARG B C 1
ATOM 3097 O O . ARG B 1 187 ? -2.201 22.766 13.016 1 98.75 187 ARG B O 1
ATOM 3104 N N . THR B 1 188 ? -3.746 23 11.453 1 98.69 188 THR B N 1
ATOM 3105 C CA . THR B 1 188 ? -4.691 23.609 12.383 1 98.69 188 THR B CA 1
ATOM 3106 C C . THR B 1 188 ? -5.445 22.531 13.164 1 98.69 188 THR B C 1
ATOM 3108 O O . THR B 1 188 ? -6.156 22.828 14.117 1 98.69 188 THR B O 1
ATOM 3111 N N . ARG B 1 189 ? -5.352 21.297 12.805 1 98.69 189 ARG B N 1
ATOM 3112 C CA . ARG B 1 189 ? -6.051 20.219 13.484 1 98.69 189 ARG B CA 1
ATOM 3113 C C . ARG B 1 189 ? -5.297 19.781 14.734 1 98.69 189 ARG B C 1
ATOM 3115 O O . ARG B 1 189 ? -4.121 19.406 14.664 1 98.69 189 ARG B O 1
ATOM 3122 N N . PRO B 1 190 ? -5.965 19.688 15.836 1 98.5 190 PRO B N 1
ATOM 3123 C CA . PRO B 1 190 ? -5.277 19.422 17.109 1 98.5 190 PRO B CA 1
ATOM 3124 C C . PRO B 1 190 ? -4.555 18.078 17.109 1 98.5 190 PRO B C 1
ATOM 3126 O O . PRO B 1 190 ? -3.447 17.969 17.641 1 98.5 190 PRO B O 1
ATOM 3129 N N . GLY B 1 191 ? -5.195 17.047 16.594 1 98.75 191 GLY B N 1
ATOM 3130 C CA . GLY B 1 191 ? -4.543 15.742 16.516 1 98.75 191 GLY B CA 1
ATOM 3131 C C . GLY B 1 191 ? -3.285 15.758 15.672 1 98.75 191 GLY B C 1
ATOM 3132 O O . GLY B 1 191 ? -2.291 15.117 16.016 1 98.75 191 GLY B O 1
ATOM 3133 N N . TYR B 1 192 ? -3.314 16.5 14.578 1 98.94 192 TYR B N 1
ATOM 3134 C CA . TYR B 1 192 ? -2.145 16.656 13.719 1 98.94 192 TYR B CA 1
ATOM 3135 C C . TYR B 1 192 ? -1.01 17.359 14.461 1 98.94 192 TYR B C 1
ATOM 3137 O O . TYR B 1 192 ? 0.126 16.875 14.461 1 98.94 192 TYR B O 1
ATOM 3145 N N . ALA B 1 193 ? -1.311 18.422 15.094 1 98.75 193 ALA B N 1
ATOM 3146 C CA . ALA B 1 193 ? -0.33 19.219 15.828 1 98.75 193 ALA B CA 1
ATOM 3147 C C . ALA B 1 193 ? 0.337 18.391 16.922 1 98.75 193 ALA B C 1
ATOM 3149 O O . ALA B 1 193 ? 1.555 18.469 17.109 1 98.75 193 ALA B O 1
ATOM 3150 N N . SER B 1 194 ? -0.43 17.578 17.641 1 98.5 194 SER B N 1
ATOM 3151 C CA . SER B 1 194 ? 0.086 16.891 18.812 1 98.5 194 SER B CA 1
ATOM 3152 C C . SER B 1 194 ? 0.797 15.594 18.422 1 98.5 194 SER B C 1
ATOM 3154 O O . SER B 1 194 ? 1.769 15.195 19.078 1 98.5 194 SER B O 1
ATOM 3156 N N . GLN B 1 195 ? 0.311 14.906 17.344 1 98.75 195 GLN B N 1
ATOM 3157 C CA . GLN B 1 195 ? 0.807 13.562 17.062 1 98.75 195 GLN B CA 1
ATOM 3158 C C . GLN B 1 195 ? 1.826 13.586 15.922 1 98.75 195 GLN B C 1
ATOM 3160 O O . GLN B 1 195 ? 2.723 12.742 15.867 1 98.75 195 GLN B O 1
ATOM 3165 N N . VAL B 1 196 ? 1.663 14.547 14.961 1 98.88 196 VAL B N 1
ATOM 3166 C CA . VAL B 1 196 ? 2.445 14.5 13.734 1 98.88 196 VAL B CA 1
ATOM 3167 C C . VAL B 1 196 ? 3.541 15.562 13.773 1 98.88 196 VAL B C 1
ATOM 3169 O O . VAL B 1 196 ? 4.695 15.281 13.445 1 98.88 196 VAL B O 1
ATOM 3172 N N . MET B 1 197 ? 3.164 16.766 14.219 1 98.69 197 MET B N 1
ATOM 3173 C CA . MET B 1 197 ? 4.105 17.891 14.219 1 98.69 197 MET B CA 1
ATOM 3174 C C . MET B 1 197 ? 5.031 17.812 15.43 1 98.69 197 MET B C 1
ATOM 3176 O O . MET B 1 197 ? 5.129 18.781 16.203 1 98.69 197 MET B O 1
ATOM 3180 N N . ILE B 1 198 ? 5.73 16.734 15.617 1 98 198 ILE B N 1
ATOM 3181 C CA . ILE B 1 198 ? 6.703 16.516 16.672 1 98 198 ILE B CA 1
ATOM 3182 C C . ILE B 1 198 ? 8.094 16.328 16.062 1 98 198 ILE B C 1
ATOM 3184 O O . ILE B 1 198 ? 8.227 16.156 14.852 1 98 198 ILE B O 1
ATOM 3188 N N . PRO B 1 199 ? 9.133 16.359 16.906 1 94.88 199 PRO B N 1
ATOM 3189 C CA . PRO B 1 199 ? 10.477 16.188 16.344 1 94.88 199 PRO B CA 1
ATOM 3190 C C . PRO B 1 199 ? 10.625 14.875 15.578 1 94.88 199 PRO B C 1
ATOM 3192 O O . PRO B 1 199 ? 10.078 13.852 15.984 1 94.88 199 PRO B O 1
ATOM 3195 N N . LEU B 1 200 ? 11.391 14.844 14.508 1 94.12 200 LEU B N 1
ATOM 3196 C CA . LEU B 1 200 ? 11.539 13.703 13.609 1 94.12 200 LEU B CA 1
ATOM 3197 C C . LEU B 1 200 ? 12.516 12.688 14.18 1 94.12 200 LEU B C 1
ATOM 3199 O O . LEU B 1 200 ? 12.594 11.547 13.703 1 94.12 200 LEU B O 1
ATOM 3203 N N . ILE B 1 201 ? 13.273 13.047 15.25 1 90.88 201 ILE B N 1
ATOM 3204 C CA . ILE B 1 201 ? 14.336 12.195 15.781 1 90.88 201 ILE B CA 1
ATOM 3205 C C . ILE B 1 201 ? 13.781 11.328 16.906 1 90.88 201 ILE B C 1
ATOM 3207 O O . ILE B 1 201 ? 12.828 11.719 17.594 1 90.88 201 ILE B O 1
#

InterPro domains:
  IPR004045 Glutathione S-transferase, N-terminal [PF13417] (7-76)
  IPR004045 Glutathione S-transferase, N-terminal [PS50404] (1-79)
  IPR004046 Glutathione S-transferase, C-terminal [PF00043] (105-190)
  IPR010987 Glutathione S-transferase, C-terminal-like [PS50405] (83-201)
  IPR036249 Thioredoxin-like superfamily [SSF52833] (1-76)
  IPR036282 Glutathione S-transferase, C-terminal domain superfamily [SSF47616] (70-194)
  IPR040079 Glutathione transferase family [SFLDS00019] (1-197)

Solvent-accessible surface area (backbone atoms only — not comparable to full-atom values): 21179 Å² total; per-residue (Å²): 113,39,37,39,35,26,36,61,64,35,68,46,23,22,38,50,56,23,47,34,50,74,63,68,49,75,66,46,77,41,76,32,44,79,95,65,36,82,51,71,72,56,38,75,71,39,76,79,77,72,62,24,35,38,36,47,85,90,46,67,42,48,46,46,68,26,46,51,54,32,48,23,67,70,74,31,53,83,35,46,62,88,46,54,67,56,32,32,57,9,41,21,47,43,58,47,33,60,59,49,51,61,29,37,40,46,29,46,46,32,36,70,73,64,70,45,42,50,83,38,68,61,21,34,53,15,40,51,48,32,48,58,52,49,51,55,51,17,57,53,38,68,77,30,78,28,55,34,35,94,47,77,28,62,26,36,37,54,48,48,49,51,48,53,54,65,72,66,47,77,58,83,72,78,94,45,70,40,41,50,52,45,50,53,57,48,60,70,35,67,36,38,41,71,42,53,68,52,72,79,110,114,38,37,39,36,26,37,62,63,34,68,45,23,20,37,48,56,23,49,34,50,74,61,69,50,75,67,46,78,41,76,31,44,80,95,65,34,82,52,72,72,55,38,75,71,39,76,80,78,72,63,23,36,37,36,47,86,90,46,68,44,46,45,44,69,28,45,50,54,33,47,24,68,68,75,31,53,84,35,47,63,88,46,52,68,56,32,30,58,9,41,21,48,45,58,46,34,59,59,49,50,61,30,36,41,46,29,47,47,33,36,70,74,62,69,44,45,52,85,38,67,62,22,35,53,16,41,52,47,32,46,58,53,49,52,55,50,19,58,52,37,69,77,29,79,28,55,35,35,92,46,75,27,62,25,36,38,54,49,48,47,50,47,53,52,64,72,66,49,76,60,85,73,79,94,46,69,40,42,51,50,45,49,54,56,47,60,70,34,67,38,39,43,70,42,53,69,52,71,80,111